Protein 4FUR (pdb70)

Foldseek 3Di:
DDDDPLRVVLVVLVVLQVVLVVCLVVVDQAEQVNLLSVLQNLLQVCQVVQHDLVVSLVCLLPRAEPVRHDPPNLVVPQWHWYWYQHPVGTDIRIHGSSYD/DPPLVVVLVVLQVLQVVLVVCLVVVDAAEQVNLLSVLQNLLQVCQVVQHDLVVSLVPQLPRAEPSNHDPPNLVVPQWDWYWYQHPVGTDIRIHGSSYD/DDDDPLRVVLVVLVVLQVVLVVCLVVVHAAEQVSLLSVLQNLVQVCQVVQHDLVRSLVVLLPSAEPSNHDPPNLVVPQWHWYWYQHPVGTDIRIHGSSYD/DDDDPLRVVLVVLLVLQVVLVVVLVVVDAAEQVNLLSVLQNLLQVCQVVQHDLVVSQVVSLPSEECSRHDPPNLVVPQWHWYWYQHPPGTDIHIHGSSYD/DDDDPQRVVLVVLLVLQVVLVVCLVVVDAAEQVSLLSVLQNLLQVCQVVQHDLVVSQVCSLPRDECSRHDPPNLVVPQWHWYWYQHPVGTDIRIHGSSYD/DPADPVSVVLVVLLVLQVVLVVCLVVVDAAEQVNLLSVLQNLLQVCQVVQHDLVVSQVVSLVSAECSNHDPPNLVVPQWHWYWYQHPVGTDIHIHGSSYD

Solvent-accessible surface area: 29389 Å² total; per-residue (Å²): 86,95,53,63,113,55,78,57,83,44,10,19,39,18,8,46,4,33,19,0,70,119,28,73,126,148,66,40,99,0,20,41,68,20,0,44,5,5,0,5,5,47,0,10,52,2,10,50,65,62,72,70,25,122,90,0,65,79,23,1,149,96,42,2,52,43,120,44,2,45,93,25,0,29,62,44,4,6,36,7,91,11,63,1,96,18,131,111,26,82,96,117,0,24,6,83,50,3,1,117,109,74,112,53,83,57,74,44,11,16,18,23,16,33,6,31,16,0,76,96,30,73,131,134,67,40,101,0,42,64,68,15,0,22,0,6,0,4,5,49,0,11,50,2,9,52,54,64,65,73,16,106,95,0,78,78,25,1,153,96,40,2,50,45,112,37,1,76,142,43,6,33,134,117,5,90,84,9,94,9,66,1,72,10,84,61,4,49,91,110,0,24,6,125,82,3,2,114,78,103,50,74,116,55,80,54,77,47,10,14,17,17,7,31,5,30,15,0,77,105,37,77,133,137,67,40,94,0,41,62,71,15,0,27,0,6,0,5,5,51,0,11,42,2,10,45,59,64,79,68,37,123,88,0,73,80,19,1,139,82,40,0,90,44,105,40,1,76,145,44,5,31,135,113,5,88,84,8,93,11,64,2,91,15,130,136,26,80,26,118,0,24,5,121,86,3,2,99,85,99,57,64,111,60,75,54,78,49,10,14,19,15,11,33,3,37,13,0,78,109,40,75,132,136,63,37,96,0,46,64,74,16,0,27,0,4,0,4,4,48,0,12,47,2,3,58,55,46,68,77,8,83,91,0,50,110,19,0,48,81,40,0,96,44,114,38,0,98,136,46,8,24,117,106,2,80,93,10,104,8,86,0,43,6,71,42,0,14,55,88,0,27,5,125,67,7,3,120,81,97,50,73,112,54,81,52,80,39,8,14,19,17,12,34,4,37,12,0,66,110,38,67,126,130,65,40,100,0,25,55,46,16,0,21,0,4,0,2,5,53,0,10,46,2,3,58,57,42,72,77,48,126,93,0,81,102,23,1,60,91,36,2,132,42,112,25,1,48,106,13,0,25,96,40,1,80,91,11,95,10,73,0,88,10,101,100,26,63,99,113,1,29,6,128,70,7,4,132,69,105,48,65,117,88,78,54,59,41,11,13,11,16,10,32,4,38,17,0,65,107,22,63,122,129,66,39,92,0,48,65,72,24,0,27,1,4,0,5,4,54,0,10,54,2,2,59,61,45,67,70,20,130,91,0,77,115,17,0,51,74,35,0,92,46,107,36,0,95,136,45,9,28,121,111,4,76,93,9,97,5,29,1,90,9,104,124,27,80,118,116,0,29,8,132,71,8,4,109

Radius of gyration: 32.05 Å; Cα contacts (8 Å, |Δi|>4): 1021; chains: 6; bounding box: 98×79×32 Å

Secondary structure (DSSP, 8-state):
----HHHHHHHHHHHHHHHHHHHHHTTPPB-HHHHHHHHHHHHHHHHHTT--HHHHHHHHTTTS-GGGB-TTHHHH-SEEEEEEEETTEEEEEEEES---/--HHHHHHHHHHHHHHHHHHHHHTTPPB-HHHHHHHHHHHHHHHHHTT--HHHHHHHHTTTS-GGGB-TTHHHH-SEEEEEEEETTEEEEEEEES---/----HHHHHHHHHHHHHHHHHHHHHTTPPB-HHHHHHHHHHHHHHHHHTT--HHHHHHHHTTTS-GGGB-TTHHHH-SEEEEEEEETTEEEEEEEES---/----HHHHHHHHHHHHHHHHHHHHHTTPPB-HHHHHHHHHHHHHHHHHTT--HHHHHHHHTTTS-GGGB-TTSGGG-S-EEEEEEETTEEEEEEESS---/----HHHHHHHHHHHHHHHHHHHHHTTPPB-HHHHHHHHHHHHHHHHHTT--HHHHHHHHTTS--GGGB-TTSGGG-SEEEEEEEETTEEEEEEEES---/----HHHHHHHHHHHHHHHHHHHHHTTPPB-HHHHHHHHHHHHHHHHHTT--HHHHHHHHTTSS-GGGB-TTSGGG-SEEEEEEEETTEEEEEEEES---

B-factor: mean 30.88, std 9.55, range [14.65, 77.35]

Organism: Brucella abortus (strain 2308) (NCBI:txid359391)

Nearest PDB structures (foldseek):
  4fur-assembly1_A  TM=9.972E-01  e=1.667E-18  Brucella abortus 2308
  1a5k-assembly1_A  TM=9.659E-01  e=3.197E-13  Klebsiella aerogenes
  8a18-assembly1_AAA  TM=9.749E-01  e=5.622E-13  Sporosarcina pasteurii
  1s3t-assembly1_A  TM=9.748E-01  e=5.622E-13  Sporosarcina pasteurii
  2fvh-assembly1_C  TM=9.642E-01  e=5.280E-13  Mycobacterium tuberculosis

Structure (mmCIF, N/CA/C/O backbone):
data_4FUR
#
_entry.id   4FUR
#
_cell.length_a   83.510
_cell.length_b   145.010
_cell.length_c   137.180
_cell.angle_alpha   90.000
_cell.angle_beta   90.000
_cell.angle_gamma   90.000
#
_symmetry.space_group_name_H-M   'C 2 2 21'
#
loop_
_entity.id
_entity.type
_entity.pdbx_description
1 polymer 'Urease subunit gamma 2'
2 non-polymer 'CHLORIDE ION'
3 non-polymer 1,2-ETHANEDIOL
4 water water
#
loop_
_atom_site.group_PDB
_atom_site.id
_atom_site.type_symbol
_atom_site.label_atom_id
_atom_site.label_alt_id
_atom_site.label_comp_id
_atom_site.label_asym_id
_atom_site.label_entity_id
_atom_site.label_seq_id
_atom_site.pdbx_PDB_ins_code
_atom_site.Cartn_x
_atom_site.Cartn_y
_atom_site.Cartn_z
_atom_site.occupancy
_atom_site.B_iso_or_equiv
_atom_site.auth_seq_id
_atom_site.auth_comp_id
_atom_site.auth_asym_id
_atom_site.auth_atom_id
_atom_site.pdbx_PDB_model_num
ATOM 1 N N . MET A 1 5 ? -10.766 71.779 22.887 1.00 61.99 1 MET A N 1
ATOM 2 C CA . MET A 1 5 ? -10.892 70.312 22.581 1.00 58.23 1 MET A CA 1
ATOM 3 C C . MET A 1 5 ? -11.040 69.532 23.891 1.00 60.04 1 MET A C 1
ATOM 4 O O . MET A 1 5 ? -11.642 70.039 24.844 1.00 65.32 1 MET A O 1
ATOM 9 N N . HIS A 1 6 ? -10.518 68.309 23.937 1.00 56.66 2 HIS A N 1
ATOM 10 C CA . HIS A 1 6 ? -10.492 67.514 25.170 1.00 58.77 2 HIS A CA 1
ATOM 11 C C . HIS A 1 6 ? -9.560 66.343 24.998 1.00 55.50 2 HIS A C 1
ATOM 12 O O . HIS A 1 6 ? -9.991 65.175 24.996 1.00 57.49 2 HIS A O 1
ATOM 14 N N . LEU A 1 7 ? -8.268 66.643 24.859 1.00 51.33 3 LEU A N 1
ATOM 15 C CA . LEU A 1 7 ? -7.257 65.639 24.553 1.00 46.73 3 LEU A CA 1
ATOM 16 C C . LEU A 1 7 ? -6.700 64.973 25.807 1.00 47.74 3 LEU A C 1
ATOM 17 O O . LEU A 1 7 ? -6.218 65.657 26.708 1.00 49.81 3 LEU A O 1
ATOM 22 N N . THR A 1 8 ? -6.751 63.643 25.850 1.00 46.71 4 THR A N 1
ATOM 23 C CA . THR A 1 8 ? -6.041 62.889 26.878 1.00 48.08 4 THR A CA 1
ATOM 24 C C . THR A 1 8 ? -4.530 63.117 26.702 1.00 45.53 4 THR A C 1
ATOM 25 O O . THR A 1 8 ? -4.100 63.609 25.660 1.00 42.13 4 THR A O 1
ATOM 29 N N . PRO A 1 9 ? -3.712 62.787 27.724 1.00 47.70 5 PRO A N 1
ATOM 30 C CA . PRO A 1 9 ? -2.262 62.829 27.460 1.00 45.63 5 PRO A CA 1
ATOM 31 C C . PRO A 1 9 ? -1.819 61.935 26.277 1.00 42.23 5 PRO A C 1
ATOM 32 O O . PRO A 1 9 ? -0.921 62.318 25.509 1.00 39.34 5 PRO A O 1
ATOM 36 N N . ARG A 1 10 ? -2.465 60.773 26.127 1.00 42.82 6 ARG A N 1
ATOM 37 C CA . ARG A 1 10 ? -2.135 59.818 25.066 1.00 40.99 6 ARG A CA 1
ATOM 38 C C . ARG A 1 10 ? -2.432 60.427 23.705 1.00 37.27 6 ARG A C 1
ATOM 39 O O . ARG A 1 10 ? -1.633 60.293 22.778 1.00 34.88 6 ARG A O 1
ATOM 41 N N . GLU A 1 11 ? -3.589 61.078 23.589 1.00 37.09 7 GLU A N 1
ATOM 42 C CA . GLU A 1 11 ? -4.001 61.730 22.334 1.00 35.22 7 GLU A CA 1
ATOM 43 C C . GLU A 1 11 ? -3.070 62.881 21.947 1.00 32.98 7 GLU A C 1
ATOM 44 O O . GLU A 1 11 ? -2.738 63.060 20.771 1.00 31.07 7 GLU A O 1
ATOM 50 N N . PHE A 1 12 ? -2.659 63.659 22.936 1.00 34.40 8 PHE A N 1
ATOM 51 C CA . PHE A 1 12 ? -1.720 64.761 22.709 1.00 34.53 8 PHE A CA 1
ATOM 52 C C . PHE A 1 12 ? -0.370 64.212 22.223 1.00 33.29 8 PHE A C 1
ATOM 53 O O . PHE A 1 12 ? 0.198 64.716 21.237 1.00 32.26 8 PHE A O 1
ATOM 61 N N . ASP A 1 13 ? 0.117 63.160 22.885 1.00 34.64 9 ASP A N 1
ATOM 62 C CA . ASP A 1 13 ? 1.371 62.499 22.474 1.00 34.40 9 ASP A CA 1
ATOM 63 C C . ASP A 1 13 ? 1.295 62.079 21.028 1.00 31.81 9 ASP A C 1
ATOM 64 O O . ASP A 1 13 ? 2.270 62.220 20.290 1.00 30.41 9 ASP A O 1
ATOM 69 N N . LYS A 1 14 ? 0.117 61.583 20.628 1.00 30.93 10 LYS A N 1
ATOM 70 C CA . LYS A 1 14 ? -0.101 61.163 19.254 1.00 30.56 10 LYS A CA 1
ATOM 71 C C . LYS A 1 14 ? 0.005 62.334 18.293 1.00 29.49 10 LYS A C 1
ATOM 72 O O . LYS A 1 14 ? 0.614 62.220 17.238 1.00 29.91 10 LYS A O 1
ATOM 78 N N . LEU A 1 15 ? -0.568 63.472 18.658 1.00 25.32 11 LEU A N 1
ATOM 79 C CA . LEU A 1 15 ? -0.507 64.642 17.777 1.00 25.75 11 LEU A CA 1
ATOM 80 C C . LEU A 1 15 ? 0.932 65.177 17.640 1.00 25.71 11 LEU A C 1
ATOM 81 O O . LEU A 1 15 ? 1.347 65.543 16.549 1.00 26.77 11 LEU A O 1
ATOM 86 N N . VAL A 1 16 ? 1.658 65.250 18.759 1.00 25.70 12 VAL A N 1
ATOM 87 C CA . VAL A 1 16 ? 3.075 65.618 18.796 1.00 25.11 12 VAL A CA 1
ATOM 88 C C . VAL A 1 16 ? 3.889 64.811 17.793 1.00 24.43 12 VAL A C 1
ATOM 89 O O . VAL A 1 16 ? 4.634 65.382 16.987 1.00 25.24 12 VAL A O 1
ATOM 93 N N . ILE A 1 17 ? 3.716 63.491 17.849 1.00 22.49 13 ILE A N 1
ATOM 94 C CA . ILE A 1 17 ? 4.253 62.568 16.869 1.00 22.17 13 ILE A CA 1
ATOM 95 C C . ILE A 1 17 ? 3.911 62.977 15.425 1.00 22.16 13 ILE A C 1
ATOM 96 O O . ILE A 1 17 ? 4.807 63.014 14.584 1.00 20.99 13 ILE A O 1
ATOM 101 N N . HIS A 1 18 ? 2.640 63.294 15.137 1.00 22.91 14 HIS A N 1
ATOM 102 C CA A HIS A 1 18 ? 2.270 63.688 13.778 0.50 23.88 14 HIS A CA 1
ATOM 103 C CA B HIS A 1 18 ? 2.269 63.695 13.780 0.50 23.92 14 HIS A CA 1
ATOM 104 C C . HIS A 1 18 ? 2.942 64.993 13.402 1.00 24.26 14 HIS A C 1
ATOM 105 O O . HIS A 1 18 ? 3.352 65.166 12.273 1.00 24.66 14 HIS A O 1
ATOM 118 N N . MET A 1 19 ? 3.046 65.917 14.356 1.00 24.45 15 MET A N 1
ATOM 119 C CA A MET A 1 19 ? 3.693 67.195 14.093 0.50 25.80 15 MET A CA 1
ATOM 120 C CA B MET A 1 19 ? 3.703 67.216 14.148 0.50 26.15 15 MET A CA 1
ATOM 121 C C . MET A 1 19 ? 5.220 67.076 13.920 1.00 25.70 15 MET A C 1
ATOM 122 O O . MET A 1 19 ? 5.806 67.737 13.030 1.00 26.06 15 MET A O 1
ATOM 131 N N . LEU A 1 20 ? 5.874 66.245 14.739 1.00 24.33 16 LEU A N 1
ATOM 132 C CA . LEU A 1 20 ? 7.331 66.021 14.598 1.00 24.66 16 LEU A CA 1
ATOM 133 C C . LEU A 1 20 ? 7.643 65.329 13.291 1.00 23.24 16 LEU A C 1
ATOM 134 O O . LEU A 1 20 ? 8.654 65.626 12.679 1.00 22.30 16 LEU A O 1
ATOM 139 N N . SER A 1 21 ? 6.771 64.402 12.881 1.00 22.50 17 SER A N 1
ATOM 140 C CA . SER A 1 21 ? 6.926 63.683 11.613 1.00 23.87 17 SER A CA 1
ATOM 141 C C . SER A 1 21 ? 6.790 64.602 10.386 1.00 24.91 17 SER A C 1
ATOM 142 O O . SER A 1 21 ? 7.567 64.484 9.441 1.00 24.64 17 SER A O 1
ATOM 145 N N . ASP A 1 22 ? 5.802 65.504 10.393 1.00 26.20 18 ASP A N 1
ATOM 146 C CA . ASP A 1 22 ? 5.659 66.453 9.273 1.00 28.67 18 ASP A CA 1
ATOM 147 C C . ASP A 1 22 ? 6.881 67.352 9.114 1.00 28.38 18 ASP A C 1
ATOM 148 O O . ASP A 1 22 ? 7.317 67.626 7.988 1.00 29.38 18 ASP A O 1
ATOM 153 N N . VAL A 1 23 ? 7.424 67.786 10.247 1.00 26.13 19 VAL A N 1
ATOM 154 C CA . VAL A 1 23 ? 8.660 68.559 10.305 1.00 26.86 19 VAL A CA 1
ATOM 155 C C . VAL A 1 23 ? 9.849 67.749 9.764 1.00 26.90 19 VAL A C 1
ATOM 156 O O . VAL A 1 23 ? 10.699 68.252 8.991 1.00 27.53 19 VAL A O 1
ATOM 160 N N . ALA A 1 24 ? 9.899 66.495 10.185 1.00 24.92 20 ALA A N 1
ATOM 161 C CA . ALA A 1 24 ? 10.894 65.563 9.706 1.00 25.82 20 ALA A CA 1
ATOM 162 C C . ALA A 1 24 ? 10.808 65.357 8.185 1.00 27.06 20 ALA A C 1
ATOM 163 O O . ALA A 1 24 ? 11.825 65.418 7.504 1.00 27.60 20 ALA A O 1
ATOM 165 N N . LEU A 1 25 ? 9.599 65.145 7.659 1.00 27.56 21 LEU A N 1
ATOM 166 C CA . LEU A 1 25 ? 9.445 64.791 6.244 1.00 29.74 21 LEU A CA 1
ATOM 167 C C . LEU A 1 25 ? 9.723 66.004 5.363 1.00 31.28 21 LEU A C 1
ATOM 168 O O . LEU A 1 25 ? 10.208 65.866 4.237 1.00 33.25 21 LEU A O 1
ATOM 173 N N . LYS A 1 26 ? 9.432 67.194 5.883 1.00 30.80 22 LYS A N 1
ATOM 174 C CA . LYS A 1 26 ? 9.791 68.410 5.181 1.00 32.67 22 LYS A CA 1
ATOM 175 C C . LYS A 1 26 ? 11.313 68.478 5.032 1.00 32.18 22 LYS A C 1
ATOM 176 O O . LYS A 1 26 ? 11.822 68.799 3.971 1.00 33.41 22 LYS A O 1
ATOM 182 N N . ARG A 1 27 ? 12.036 68.130 6.091 1.00 30.41 23 ARG A N 1
ATOM 183 C CA A ARG A 1 27 ? 13.494 68.152 6.051 0.50 30.13 23 ARG A CA 1
ATOM 184 C CA B ARG A 1 27 ? 13.491 68.160 6.033 0.50 30.21 23 ARG A CA 1
ATOM 185 C C . ARG A 1 27 ? 14.022 67.084 5.095 1.00 31.03 23 ARG A C 1
ATOM 186 O O . ARG A 1 27 ? 15.006 67.301 4.406 1.00 31.74 23 ARG A O 1
ATOM 201 N N . LYS A 1 28 ? 13.348 65.929 5.063 1.00 31.20 24 LYS A N 1
ATOM 202 C CA . LYS A 1 28 ? 13.709 64.851 4.141 1.00 32.52 24 LYS A CA 1
ATOM 203 C C . LYS A 1 28 ? 13.512 65.295 2.677 1.00 35.86 24 LYS A C 1
ATOM 204 O O . LYS A 1 28 ? 14.374 65.032 1.850 1.00 37.66 24 LYS A O 1
ATOM 210 N N . ASN A 1 29 ? 12.404 65.987 2.383 1.00 37.56 25 ASN A N 1
ATOM 211 C CA . ASN A 1 29 ? 12.144 66.530 1.033 1.00 41.73 25 ASN A CA 1
ATOM 212 C C . ASN A 1 29 ? 13.089 67.679 0.628 1.00 43.02 25 ASN A C 1
ATOM 213 O O . ASN A 1 29 ? 13.104 68.087 -0.529 1.00 46.00 25 ASN A O 1
ATOM 218 N N . LYS A 1 30 ? 13.860 68.209 1.579 1.00 41.53 26 LYS A N 1
ATOM 219 C CA . LYS A 1 30 ? 14.884 69.212 1.273 1.00 44.06 26 LYS A CA 1
ATOM 220 C C . LYS A 1 30 ? 16.228 68.533 1.049 1.00 43.99 26 LYS A C 1
ATOM 221 O O . LYS A 1 30 ? 17.202 69.179 0.679 1.00 45.76 26 LYS A O 1
ATOM 227 N N . GLY A 1 31 ? 16.283 67.229 1.292 1.00 42.03 27 GLY A N 1
ATOM 228 C CA . GLY A 1 31 ? 17.506 66.491 1.048 1.00 41.82 27 GLY A CA 1
ATOM 229 C C . GLY A 1 31 ? 18.368 66.274 2.276 1.00 39.12 27 GLY A C 1
ATOM 230 O O . GLY A 1 31 ? 19.478 65.784 2.152 1.00 39.31 27 GLY A O 1
ATOM 231 N N . LEU A 1 32 ? 17.865 66.618 3.460 1.00 35.98 28 LEU A N 1
ATOM 232 C CA . LEU A 1 32 ? 18.618 66.410 4.700 1.00 33.59 28 LEU A CA 1
ATOM 233 C C . LEU A 1 32 ? 18.438 64.966 5.181 1.00 31.69 28 LEU A C 1
ATOM 234 O O . LEU A 1 32 ? 17.316 64.480 5.239 1.00 30.92 28 LEU A O 1
ATOM 239 N N . LYS A 1 33 ? 19.525 64.295 5.561 1.00 30.66 29 LYS A N 1
ATOM 240 C CA . LYS A 1 33 ? 19.403 62.981 6.210 1.00 30.26 29 LYS A CA 1
ATOM 241 C C . LYS A 1 33 ? 18.807 63.197 7.597 1.00 27.83 29 LYS A C 1
ATOM 242 O O . LYS A 1 33 ? 19.207 64.127 8.296 1.00 27.05 29 LYS A O 1
ATOM 248 N N . LEU A 1 34 ? 17.873 62.335 8.012 1.00 26.66 30 LEU A N 1
ATOM 249 C CA . LEU A 1 34 ? 17.199 62.501 9.312 1.00 25.51 30 LEU A CA 1
ATOM 250 C C . LEU A 1 34 ? 18.039 62.043 10.505 1.00 25.19 30 LEU A C 1
ATOM 251 O O . LEU A 1 34 ? 18.770 61.062 10.405 1.00 26.46 30 LEU A O 1
ATOM 256 N N . ASN A 1 35 ? 17.921 62.741 11.632 1.00 24.62 31 ASN A N 1
ATOM 257 C CA . ASN A 1 35 ? 18.530 62.288 12.886 1.00 24.08 31 ASN A CA 1
ATOM 258 C C . ASN A 1 35 ? 17.646 61.244 13.596 1.00 24.33 31 ASN A C 1
ATOM 259 O O . ASN A 1 35 ? 16.649 60.794 13.040 1.00 23.12 31 ASN A O 1
ATOM 264 N N . HIS A 1 36 ? 18.001 60.867 14.819 1.00 24.84 32 HIS A N 1
ATOM 265 C CA . HIS A 1 36 ? 17.327 59.755 15.486 1.00 25.01 32 HIS A CA 1
ATOM 266 C C . HIS A 1 36 ? 15.899 60.083 15.910 1.00 23.38 32 HIS A C 1
ATOM 267 O O . HIS A 1 36 ? 14.976 59.314 15.627 1.00 21.53 32 HIS A O 1
ATOM 274 N N . PRO A 1 37 ? 15.690 61.234 16.602 1.00 22.81 33 PRO A N 1
ATOM 275 C CA . PRO A 1 37 ? 14.288 61.584 16.948 1.00 21.63 33 PRO A CA 1
ATOM 276 C C . PRO A 1 37 ? 13.390 61.863 15.738 1.00 20.88 33 PRO A C 1
ATOM 277 O O . PRO A 1 37 ? 12.215 61.489 15.729 1.00 20.25 33 PRO A O 1
ATOM 281 N N . GLU A 1 38 ? 13.919 62.543 14.740 1.00 21.00 34 GLU A N 1
ATOM 282 C CA . GLU A 1 38 ? 13.210 62.661 13.461 1.00 21.09 34 GLU A CA 1
ATOM 283 C C . GLU A 1 38 ? 12.800 61.309 12.856 1.00 21.97 34 GLU A C 1
ATOM 284 O O . GLU A 1 38 ? 11.658 61.148 12.450 1.00 23.35 34 GLU A O 1
ATOM 290 N N . ALA A 1 39 ? 13.704 60.334 12.813 1.00 22.42 35 ALA A N 1
ATOM 291 C CA . ALA A 1 39 ? 13.365 58.986 12.316 1.00 23.43 35 ALA A CA 1
ATOM 292 C C . ALA A 1 39 ? 12.302 58.251 13.135 1.00 23.00 35 ALA A C 1
ATOM 293 O O . ALA A 1 39 ? 11.438 57.541 12.559 1.00 24.31 35 ALA A O 1
ATOM 295 N N . VAL A 1 40 ? 12.407 58.369 14.455 1.00 22.02 36 VAL A N 1
ATOM 296 C CA . VAL A 1 40 ? 11.459 57.765 15.380 1.00 22.50 36 VAL A CA 1
ATOM 297 C C . VAL A 1 40 ? 10.073 58.381 15.109 1.00 21.97 36 VAL A C 1
ATOM 298 O O . VAL A 1 40 ? 9.092 57.647 15.024 1.00 22.39 36 VAL A O 1
ATOM 302 N N . ALA A 1 41 ? 10.024 59.701 14.911 1.00 21.13 37 ALA A N 1
ATOM 303 C CA . ALA A 1 41 ? 8.762 60.422 14.660 1.00 21.74 37 ALA A CA 1
ATOM 304 C C . ALA A 1 41 ? 8.106 59.997 13.350 1.00 22.25 37 ALA A C 1
ATOM 305 O O . ALA A 1 41 ? 6.890 59.698 13.305 1.00 23.09 37 ALA A O 1
ATOM 307 N N . VAL A 1 42 ? 8.909 59.951 12.286 1.00 22.11 38 VAL A N 1
ATOM 308 C CA . VAL A 1 42 ? 8.427 59.468 11.000 1.00 22.75 38 VAL A CA 1
ATOM 309 C C . VAL A 1 42 ? 7.873 58.038 11.108 1.00 23.44 38 VAL A C 1
ATOM 310 O O . VAL A 1 42 ? 6.778 57.732 10.605 1.00 23.71 38 VAL A O 1
ATOM 314 N N . LEU A 1 43 ? 8.629 57.146 11.747 1.00 23.78 39 LEU A N 1
ATOM 315 C CA . LEU A 1 43 ? 8.211 55.753 11.790 1.00 24.51 39 LEU A CA 1
ATOM 316 C C . LEU A 1 43 ? 6.971 55.569 12.696 1.00 24.62 39 LEU A C 1
ATOM 317 O O . LEU A 1 43 ? 6.082 54.753 12.399 1.00 25.42 39 LEU A O 1
ATOM 322 N N . SER A 1 44 ? 6.915 56.351 13.766 1.00 23.38 40 SER A N 1
ATOM 323 C CA . SER A 1 44 ? 5.807 56.289 14.698 1.00 23.58 40 SER A CA 1
ATOM 324 C C . SER A 1 44 ? 4.517 56.820 14.053 1.00 23.47 40 SER A C 1
ATOM 325 O O . SER A 1 44 ? 3.460 56.195 14.184 1.00 24.15 40 SER A O 1
ATOM 328 N N . ALA A 1 45 ? 4.623 57.929 13.317 1.00 22.27 41 ALA A N 1
ATOM 329 C CA . ALA A 1 45 ? 3.482 58.494 12.604 1.00 22.69 41 ALA A CA 1
ATOM 330 C C . ALA A 1 45 ? 3.005 57.495 11.550 1.00 23.59 41 ALA A C 1
ATOM 331 O O . ALA A 1 45 ? 1.829 57.475 11.209 1.00 24.10 41 ALA A O 1
ATOM 333 N N . TYR A 1 46 ? 3.929 56.696 11.016 1.00 33.22 42 TYR A N 1
ATOM 334 C CA . TYR A 1 46 ? 3.562 55.753 9.984 1.00 33.39 42 TYR A CA 1
ATOM 335 C C . TYR A 1 46 ? 2.679 54.666 10.590 1.00 32.59 42 TYR A C 1
ATOM 336 O O . TYR A 1 46 ? 1.708 54.236 9.972 1.00 32.34 42 TYR A O 1
ATOM 345 N N . VAL A 1 47 ? 3.024 54.231 11.799 1.00 31.89 43 VAL A N 1
ATOM 346 C CA . VAL A 1 47 ? 2.191 53.279 12.528 1.00 31.24 43 VAL A CA 1
ATOM 347 C C . VAL A 1 47 ? 0.816 53.893 12.826 1.00 30.50 43 VAL A C 1
ATOM 348 O O . VAL A 1 47 ? -0.198 53.248 12.615 1.00 30.32 43 VAL A O 1
ATOM 352 N N . LEU A 1 48 ? 0.782 55.120 13.340 1.00 30.34 44 LEU A N 1
ATOM 353 C CA . LEU A 1 48 ? -0.497 55.763 13.652 1.00 29.70 44 LEU A CA 1
ATOM 354 C C . LEU A 1 48 ? -1.370 55.917 12.410 1.00 29.69 44 LEU A C 1
ATOM 355 O O . LEU A 1 48 ? -2.558 55.576 12.455 1.00 29.76 44 LEU A O 1
ATOM 360 N N . ASP A 1 49 ? -0.787 56.415 11.315 1.00 30.04 45 ASP A N 1
ATOM 361 C CA . ASP A 1 49 ? -1.518 56.555 10.033 1.00 30.77 45 ASP A CA 1
ATOM 362 C C . ASP A 1 49 ? -2.075 55.208 9.570 1.00 31.16 45 ASP A C 1
ATOM 363 O O . ASP A 1 49 ? -3.236 55.115 9.166 1.00 31.11 45 ASP A O 1
ATOM 368 N N . GLY A 1 50 ? -1.244 54.168 9.640 1.00 30.75 46 GLY A N 1
ATOM 369 C CA . GLY A 1 50 ? -1.679 52.834 9.253 1.00 31.59 46 GLY A CA 1
ATOM 370 C C . GLY A 1 50 ? -2.904 52.359 10.022 1.00 31.46 46 GLY A C 1
ATOM 371 O O . GLY A 1 50 ? -3.887 51.915 9.423 1.00 32.05 46 GLY A O 1
ATOM 372 N N . ALA A 1 51 ? -2.852 52.445 11.342 1.00 30.56 47 ALA A N 1
ATOM 373 C CA . ALA A 1 51 ? -3.966 51.983 12.158 1.00 30.99 47 ALA A CA 1
ATOM 374 C C . ALA A 1 51 ? -5.231 52.816 11.860 1.00 31.34 47 ALA A C 1
ATOM 375 O O . ALA A 1 51 ? -6.340 52.261 11.744 1.00 32.27 47 ALA A O 1
ATOM 377 N N . ARG A 1 52 ? -5.052 54.137 11.739 1.00 30.44 48 ARG A N 1
ATOM 378 C CA . ARG A 1 52 ? -6.151 55.042 11.361 1.00 30.80 48 ARG A CA 1
ATOM 379 C C . ARG A 1 52 ? -6.764 54.648 10.021 1.00 32.86 48 ARG A C 1
ATOM 380 O O . ARG A 1 52 ? -8.000 54.649 9.880 1.00 33.86 48 ARG A O 1
ATOM 388 N N . GLU A 1 53 ? -5.915 54.301 9.051 1.00 34.54 49 GLU A N 1
ATOM 389 C CA . GLU A 1 53 ? -6.364 53.865 7.723 1.00 37.55 49 GLU A CA 1
ATOM 390 C C . GLU A 1 53 ? -6.987 52.463 7.668 1.00 39.66 49 GLU A C 1
ATOM 391 O O . GLU A 1 53 ? -7.399 52.029 6.596 1.00 41.35 49 GLU A O 1
ATOM 397 N N . GLY A 1 54 ? -7.057 51.751 8.793 1.00 39.51 50 GLY A N 1
ATOM 398 C CA . GLY A 1 54 ? -7.678 50.409 8.805 1.00 41.51 50 GLY A CA 1
ATOM 399 C C . GLY A 1 54 ? -6.710 49.269 8.534 1.00 43.30 50 GLY A C 1
ATOM 400 O O . GLY A 1 54 ? -7.113 48.113 8.346 1.00 43.70 50 GLY A O 1
ATOM 401 N N . LYS A 1 55 ? -5.416 49.578 8.509 1.00 42.61 51 LYS A N 1
ATOM 402 C CA . LYS A 1 55 ? -4.433 48.556 8.204 1.00 44.22 51 LYS A CA 1
ATOM 403 C C . LYS A 1 55 ? -4.334 47.609 9.389 1.00 43.84 51 LYS A C 1
ATOM 404 O O . LYS A 1 55 ? -4.594 48.005 10.532 1.00 43.33 51 LYS A O 1
ATOM 410 N N . THR A 1 56 ? -3.981 46.357 9.134 1.00 45.31 52 THR A N 1
ATOM 411 C CA . THR A 1 56 ? -3.726 45.448 10.252 1.00 45.63 52 THR A CA 1
ATOM 412 C C . THR A 1 56 ? -2.326 45.690 10.819 1.00 43.43 52 THR A C 1
ATOM 413 O O . THR A 1 56 ? -1.463 46.255 10.151 1.00 40.65 52 THR A O 1
ATOM 417 N N . VAL A 1 57 ? -2.148 45.269 12.067 1.00 43.61 53 VAL A N 1
ATOM 418 C CA . VAL A 1 57 ? -0.866 45.277 12.743 1.00 43.51 53 VAL A CA 1
ATOM 419 C C . VAL A 1 57 ? 0.240 44.696 11.861 1.00 44.48 53 VAL A C 1
ATOM 420 O O . VAL A 1 57 ? 1.340 45.226 11.856 1.00 42.40 53 VAL A O 1
ATOM 424 N N . GLU A 1 58 ? -0.061 43.615 11.123 1.00 38.59 54 GLU A N 1
ATOM 425 C CA . GLU A 1 58 ? 0.944 42.939 10.295 1.00 41.30 54 GLU A CA 1
ATOM 426 C C . GLU A 1 58 ? 1.321 43.737 9.046 1.00 40.33 54 GLU A C 1
ATOM 427 O O . GLU A 1 58 ? 2.503 43.752 8.654 1.00 39.98 54 GLU A O 1
ATOM 433 N N . GLU A 1 59 ? 0.320 44.375 8.421 1.00 39.41 55 GLU A N 1
ATOM 434 C CA . GLU A 1 59 ? 0.522 45.207 7.223 1.00 38.57 55 GLU A CA 1
ATOM 435 C C . GLU A 1 59 ? 1.285 46.481 7.574 1.00 36.03 55 GLU A C 1
ATOM 436 O O . GLU A 1 59 ? 2.019 47.023 6.748 1.00 34.92 55 GLU A O 1
ATOM 442 N N . VAL A 1 60 ? 1.106 46.945 8.809 1.00 36.89 56 VAL A N 1
ATOM 443 C CA . VAL A 1 60 ? 1.830 48.121 9.311 1.00 36.46 56 VAL A CA 1
ATOM 444 C C . VAL A 1 60 ? 3.302 47.734 9.516 1.00 35.84 56 VAL A C 1
ATOM 445 O O . VAL A 1 60 ? 4.200 48.405 8.993 1.00 35.82 56 VAL A O 1
ATOM 449 N N . MET A 1 61 ? 3.536 46.628 10.230 1.00 36.56 57 MET A N 1
ATOM 450 C CA . MET A 1 61 ? 4.888 46.025 10.335 1.00 39.01 57 MET A CA 1
ATOM 451 C C . MET A 1 61 ? 5.552 45.799 8.974 1.00 39.63 57 MET A C 1
ATOM 452 O O . MET A 1 61 ? 6.673 46.268 8.727 1.00 41.75 57 MET A O 1
ATOM 457 N N . ASP A 1 62 ? 4.855 45.102 8.084 1.00 40.19 58 ASP A N 1
ATOM 458 C CA A ASP A 1 62 ? 5.349 44.820 6.730 0.50 40.78 58 ASP A CA 1
ATOM 459 C CA B ASP A 1 62 ? 5.402 44.821 6.762 0.50 41.23 58 ASP A CA 1
ATOM 460 C C . ASP A 1 62 ? 5.809 46.094 6.015 1.00 39.51 58 ASP A C 1
ATOM 461 O O . ASP A 1 62 ? 6.921 46.179 5.496 1.00 39.72 58 ASP A O 1
ATOM 470 N N . GLY A 1 63 ? 4.928 47.088 5.987 1.00 38.16 59 GLY A N 1
ATOM 471 C CA . GLY A 1 63 ? 5.202 48.327 5.267 1.00 38.12 59 GLY A CA 1
ATOM 472 C C . GLY A 1 63 ? 6.272 49.217 5.874 1.00 38.88 59 GLY A C 1
ATOM 473 O O . GLY A 1 63 ? 6.943 49.951 5.153 1.00 39.45 59 GLY A O 1
ATOM 474 N N . ALA A 1 64 ? 6.439 49.127 7.195 1.00 48.29 60 ALA A N 1
ATOM 475 C CA . ALA A 1 64 ? 7.296 50.043 7.952 1.00 44.90 60 ALA A CA 1
ATOM 476 C C . ALA A 1 64 ? 8.776 49.836 7.661 1.00 43.61 60 ALA A C 1
ATOM 477 O O . ALA A 1 64 ? 9.582 50.753 7.833 1.00 40.22 60 ALA A O 1
ATOM 479 N N . ARG A 1 65 ? 9.105 48.634 7.203 1.00 46.04 61 ARG A N 1
ATOM 480 C CA . ARG A 1 65 ? 10.465 48.247 6.813 1.00 45.26 61 ARG A CA 1
ATOM 481 C C . ARG A 1 65 ? 10.963 49.037 5.590 1.00 44.69 61 ARG A C 1
ATOM 482 O O . ARG A 1 65 ? 12.172 49.114 5.320 1.00 43.06 61 ARG A O 1
ATOM 490 N N . SER A 1 66 ? 10.021 49.613 4.846 1.00 44.67 62 SER A N 1
ATOM 491 C CA . SER A 1 66 ? 10.342 50.352 3.636 1.00 44.66 62 SER A CA 1
ATOM 492 C C . SER A 1 66 ? 10.206 51.865 3.771 1.00 42.27 62 SER A C 1
ATOM 493 O O . SER A 1 66 ? 10.287 52.572 2.768 1.00 44.66 62 SER A O 1
ATOM 496 N N . VAL A 1 67 ? 9.999 52.379 4.980 1.00 38.11 63 VAL A N 1
ATOM 497 C CA . VAL A 1 67 ? 9.737 53.819 5.108 1.00 36.08 63 VAL A CA 1
ATOM 498 C C . VAL A 1 67 ? 11.001 54.684 5.113 1.00 34.20 63 VAL A C 1
ATOM 499 O O . VAL A 1 67 ? 11.102 55.649 4.336 1.00 34.13 63 VAL A O 1
ATOM 503 N N . LEU A 1 68 ? 11.976 54.297 5.938 1.00 31.45 64 LEU A N 1
ATOM 504 C CA . LEU A 1 68 ? 13.294 54.924 5.919 1.00 30.60 64 LEU A CA 1
ATOM 505 C C . LEU A 1 68 ? 14.379 53.886 5.646 1.00 30.73 64 LEU A C 1
ATOM 506 O O . LEU A 1 68 ? 14.442 52.837 6.308 1.00 30.51 64 LEU A O 1
ATOM 511 N N . LYS A 1 69 ? 15.206 54.171 4.649 1.00 32.04 65 LYS A N 1
ATOM 512 C CA . LYS A 1 69 ? 16.346 53.309 4.314 1.00 34.55 65 LYS A CA 1
ATOM 513 C C . LYS A 1 69 ? 17.570 53.919 4.996 1.00 33.70 65 LYS A C 1
ATOM 514 O O . LYS A 1 69 ? 17.561 55.106 5.325 1.00 35.23 65 LYS A O 1
ATOM 516 N N . ALA A 1 70 ? 18.611 53.119 5.228 1.00 35.33 66 ALA A N 1
ATOM 517 C CA . ALA A 1 70 ? 19.857 53.606 5.848 1.00 34.19 66 ALA A CA 1
ATOM 518 C C . ALA A 1 70 ? 20.359 54.932 5.277 1.00 34.56 66 ALA A C 1
ATOM 519 O O . ALA A 1 70 ? 20.831 55.804 6.029 1.00 34.30 66 ALA A O 1
ATOM 521 N N . ASP A 1 71 ? 20.276 55.090 3.961 1.00 36.77 67 ASP A N 1
ATOM 522 C CA . ASP A 1 71 ? 20.752 56.316 3.305 1.00 38.93 67 ASP A CA 1
ATOM 523 C C . ASP A 1 71 ? 19.935 57.565 3.653 1.00 37.67 67 ASP A C 1
ATOM 524 O O . ASP A 1 71 ? 20.412 58.680 3.458 1.00 38.79 67 ASP A O 1
ATOM 529 N N . ASP A 1 72 ? 18.714 57.381 4.162 1.00 35.33 68 ASP A N 1
ATOM 530 C CA . ASP A 1 72 ? 17.819 58.514 4.468 1.00 33.82 68 ASP A CA 1
ATOM 531 C C . ASP A 1 72 ? 18.079 59.193 5.810 1.00 31.46 68 ASP A C 1
ATOM 532 O O . ASP A 1 72 ? 17.545 60.284 6.066 1.00 30.73 68 ASP A O 1
ATOM 537 N N . VAL A 1 73 ? 18.841 58.510 6.665 1.00 29.98 69 VAL A N 1
ATOM 538 C CA . VAL A 1 73 ? 19.137 58.963 8.015 1.00 28.71 69 VAL A CA 1
ATOM 539 C C . VAL A 1 73 ? 20.630 59.199 8.154 1.00 30.12 69 VAL A C 1
ATOM 540 O O . VAL A 1 73 ? 21.406 58.758 7.291 1.00 29.32 69 VAL A O 1
ATOM 544 N N . MET A 1 74 ? 21.030 59.867 9.244 1.00 29.05 70 MET A N 1
ATOM 545 C CA . MET A 1 74 ? 22.453 60.115 9.521 1.00 31.23 70 MET A CA 1
ATOM 546 C C . MET A 1 74 ? 23.218 58.822 9.878 1.00 30.92 70 MET A C 1
ATOM 547 O O . MET A 1 74 ? 22.619 57.862 10.358 1.00 29.72 70 MET A O 1
ATOM 552 N N . ASP A 1 75 ? 24.537 58.796 9.658 1.00 32.70 71 ASP A N 1
ATOM 553 C CA . ASP A 1 75 ? 25.339 57.635 10.063 1.00 32.70 71 ASP A CA 1
ATOM 554 C C . ASP A 1 75 ? 25.061 57.282 11.529 1.00 30.54 71 ASP A C 1
ATOM 555 O O . ASP A 1 75 ? 24.856 58.169 12.374 1.00 28.76 71 ASP A O 1
ATOM 560 N N . GLY A 1 76 ? 24.954 55.993 11.806 1.00 28.97 72 GLY A N 1
ATOM 561 C CA . GLY A 1 76 ? 24.726 55.512 13.168 1.00 29.55 72 GLY A CA 1
ATOM 562 C C . GLY A 1 76 ? 23.269 55.417 13.611 1.00 27.35 72 GLY A C 1
ATOM 563 O O . GLY A 1 76 ? 22.950 54.782 14.631 1.00 28.62 72 GLY A O 1
ATOM 564 N N . VAL A 1 77 ? 22.363 56.050 12.881 1.00 26.22 73 VAL A N 1
ATOM 565 C CA . VAL A 1 77 ? 20.985 56.059 13.338 1.00 23.21 73 VAL A CA 1
ATOM 566 C C . VAL A 1 77 ? 20.398 54.637 13.311 1.00 23.54 73 VAL A C 1
ATOM 567 O O . VAL A 1 77 ? 19.743 54.262 14.265 1.00 21.12 73 VAL A O 1
ATOM 571 N N . PRO A 1 78 ? 20.697 53.816 12.254 1.00 25.64 74 PRO A N 1
ATOM 572 C CA . PRO A 1 78 ? 20.140 52.472 12.257 1.00 25.26 74 PRO A CA 1
ATOM 573 C C . PRO A 1 78 ? 20.486 51.673 13.498 1.00 25.95 74 PRO A C 1
ATOM 574 O O . PRO A 1 78 ? 19.609 51.019 14.015 1.00 26.23 74 PRO A O 1
ATOM 578 N N . ASP A 1 79 ? 21.743 51.695 13.971 1.00 27.49 75 ASP A N 1
ATOM 579 C CA . ASP A 1 79 ? 22.081 50.935 15.179 1.00 27.39 75 ASP A CA 1
ATOM 580 C C . ASP A 1 79 ? 21.588 51.590 16.464 1.00 26.82 75 ASP A C 1
ATOM 581 O O . ASP A 1 79 ? 21.570 50.934 17.509 1.00 27.74 75 ASP A O 1
ATOM 586 N N . LEU A 1 80 ? 21.221 52.880 16.384 1.00 25.89 76 LEU A N 1
ATOM 587 C CA . LEU A 1 80 ? 20.464 53.572 17.446 1.00 26.25 76 LEU A CA 1
ATOM 588 C C . LEU A 1 80 ? 19.019 53.165 17.504 1.00 26.35 76 LEU A C 1
ATOM 589 O O . LEU A 1 80 ? 18.354 53.437 18.506 1.00 27.59 76 LEU A O 1
ATOM 594 N N . LEU A 1 81 ? 18.532 52.514 16.442 1.00 32.83 77 LEU A N 1
ATOM 595 C CA . LEU A 1 81 ? 17.113 52.143 16.346 1.00 32.52 77 LEU A CA 1
ATOM 596 C C . LEU A 1 81 ? 16.866 50.648 16.145 1.00 31.60 77 LEU A C 1
ATOM 597 O O . LEU A 1 81 ? 16.296 50.278 15.120 1.00 31.51 77 LEU A O 1
ATOM 602 N N . PRO A 1 82 ? 17.270 49.794 17.111 1.00 31.05 78 PRO A N 1
ATOM 603 C CA . PRO A 1 82 ? 16.940 48.377 16.940 1.00 32.41 78 PRO A CA 1
ATOM 604 C C . PRO A 1 82 ? 15.437 48.090 17.151 1.00 33.34 78 PRO A C 1
ATOM 605 O O . PRO A 1 82 ? 14.939 47.060 16.683 1.00 33.47 78 PRO A O 1
ATOM 609 N N . LEU A 1 83 ? 14.724 49.008 17.817 1.00 32.03 79 LEU A N 1
ATOM 610 C CA . LEU A 1 83 ? 13.330 48.784 18.160 1.00 33.05 79 LEU A CA 1
ATOM 611 C C . LEU A 1 83 ? 12.550 50.088 18.341 1.00 32.74 79 LEU A C 1
ATOM 612 O O . LEU A 1 83 ? 12.980 50.982 19.074 1.00 32.92 79 LEU A O 1
ATOM 617 N N . ILE A 1 84 ? 11.419 50.191 17.649 1.00 33.29 80 ILE A N 1
ATOM 618 C CA . ILE A 1 84 ? 10.430 51.230 17.944 1.00 33.89 80 ILE A CA 1
ATOM 619 C C . ILE A 1 84 ? 9.139 50.571 18.390 1.00 34.49 80 ILE A C 1
ATOM 620 O O . ILE A 1 84 ? 8.703 49.572 17.809 1.00 35.85 80 ILE A O 1
ATOM 625 N N . GLN A 1 85 ? 8.562 51.113 19.454 1.00 35.68 81 GLN A N 1
ATOM 626 C CA . GLN A 1 85 ? 7.260 50.693 19.933 1.00 37.72 81 GLN A CA 1
ATOM 627 C C . GLN A 1 85 ? 6.264 51.830 19.999 1.00 36.68 81 GLN A C 1
ATOM 628 O O . GLN A 1 85 ? 6.545 52.890 20.571 1.00 37.46 81 GLN A O 1
ATOM 634 N N . VAL A 1 86 ? 5.103 51.602 19.397 1.00 35.93 82 VAL A N 1
ATOM 635 C CA . VAL A 1 86 ? 4.060 52.618 19.325 1.00 35.49 82 VAL A CA 1
ATOM 636 C C . VAL A 1 86 ? 2.702 51.963 19.596 1.00 35.66 82 VAL A C 1
ATOM 637 O O . VAL A 1 86 ? 2.363 50.933 18.985 1.00 34.55 82 VAL A O 1
ATOM 641 N N . GLU A 1 87 ? 1.938 52.564 20.507 1.00 35.87 83 GLU A N 1
ATOM 642 C CA . GLU A 1 87 ? 0.562 52.146 20.785 1.00 37.14 83 GLU A CA 1
ATOM 643 C C . GLU A 1 87 ? -0.344 52.832 19.764 1.00 35.24 83 GLU A C 1
ATOM 644 O O . GLU A 1 87 ? -0.256 54.049 19.568 1.00 36.11 83 GLU A O 1
ATOM 650 N N . ALA A 1 88 ? -1.179 52.059 19.088 1.00 32.86 84 ALA A N 1
ATOM 651 C CA . ALA A 1 88 ? -2.199 52.634 18.209 1.00 33.01 84 ALA A CA 1
ATOM 652 C C . ALA A 1 88 ? -3.525 51.874 18.366 1.00 33.66 84 ALA A C 1
ATOM 653 O O . ALA A 1 88 ? -3.529 50.698 18.778 1.00 33.10 84 ALA A O 1
ATOM 655 N N . VAL A 1 89 ? -4.626 52.557 18.048 1.00 33.58 85 VAL A N 1
ATOM 656 C CA . VAL A 1 89 ? -5.977 51.973 18.078 1.00 34.47 85 VAL A CA 1
ATOM 657 C C . VAL A 1 89 ? -6.269 51.319 16.727 1.00 34.70 85 VAL A C 1
ATOM 658 O O . VAL A 1 89 ? -6.419 52.008 15.702 1.00 35.73 85 VAL A O 1
ATOM 662 N N . PHE A 1 90 ? -6.331 49.993 16.744 1.00 35.06 86 PHE A N 1
ATOM 663 C CA . PHE A 1 90 ? -6.735 49.197 15.604 1.00 36.92 86 PHE A CA 1
ATOM 664 C C . PHE A 1 90 ? -8.190 48.780 15.844 1.00 39.43 86 PHE A C 1
ATOM 665 O O . PHE A 1 90 ? -8.814 49.239 16.807 1.00 40.35 86 PHE A O 1
ATOM 673 N N . SER A 1 91 ? -8.728 47.903 15.003 1.00 41.73 87 SER A N 1
ATOM 674 C CA . SER A 1 91 ? -10.161 47.588 15.048 1.00 43.46 87 SER A CA 1
ATOM 675 C C . SER A 1 91 ? -10.628 46.804 16.286 1.00 44.64 87 SER A C 1
ATOM 676 O O . SER A 1 91 ? -11.828 46.829 16.626 1.00 45.54 87 SER A O 1
ATOM 679 N N . ASP A 1 92 ? -9.706 46.120 16.961 1.00 44.38 88 ASP A N 1
ATOM 680 C CA . ASP A 1 92 ? -10.053 45.413 18.210 1.00 45.05 88 ASP A CA 1
ATOM 681 C C . ASP A 1 92 ? -9.558 46.172 19.442 1.00 45.01 88 ASP A C 1
ATOM 682 O O . ASP A 1 92 ? -9.715 45.699 20.570 1.00 46.31 88 ASP A O 1
ATOM 687 N N . GLY A 1 93 ? -8.964 47.351 19.218 1.00 42.24 89 GLY A N 1
ATOM 688 C CA . GLY A 1 93 ? -8.576 48.221 20.313 1.00 41.55 89 GLY A CA 1
ATOM 689 C C . GLY A 1 93 ? -7.114 48.643 20.259 1.00 40.71 89 GLY A C 1
ATOM 690 O O . GLY A 1 93 ? -6.474 48.621 19.203 1.00 39.21 89 GLY A O 1
ATOM 691 N N . SER A 1 94 ? -6.614 49.025 21.430 1.00 41.24 90 SER A N 1
ATOM 692 C CA . SER A 1 94 ? -5.286 49.578 21.630 1.00 42.26 90 SER A CA 1
ATOM 693 C C . SER A 1 94 ? -4.254 48.442 21.635 1.00 42.88 90 SER A C 1
ATOM 694 O O . SER A 1 94 ? -4.429 47.438 22.339 1.00 44.81 90 SER A O 1
ATOM 697 N N . ARG A 1 95 ? -3.199 48.599 20.830 1.00 55.54 91 ARG A N 1
ATOM 698 C CA . ARG A 1 95 ? -2.153 47.578 20.646 1.00 52.39 91 ARG A CA 1
ATOM 699 C C . ARG A 1 95 ? -0.792 48.238 20.531 1.00 48.78 91 ARG A C 1
ATOM 700 O O . ARG A 1 95 ? -0.658 49.297 19.905 1.00 46.91 91 ARG A O 1
ATOM 708 N N . LEU A 1 96 ? 0.214 47.599 21.117 1.00 46.29 92 LEU A N 1
ATOM 709 C CA . LEU A 1 96 ? 1.580 48.097 21.071 1.00 44.20 92 LEU A CA 1
ATOM 710 C C . LEU A 1 96 ? 2.243 47.422 19.873 1.00 42.01 92 LEU A C 1
ATOM 711 O O . LEU A 1 96 ? 2.374 46.197 19.857 1.00 42.24 92 LEU A O 1
ATOM 716 N N . VAL A 1 97 ? 2.605 48.227 18.868 1.00 38.90 93 VAL A N 1
ATOM 717 C CA . VAL A 1 97 ? 3.176 47.757 17.601 1.00 37.24 93 VAL A CA 1
ATOM 718 C C . VAL A 1 97 ? 4.695 47.798 17.715 1.00 36.04 93 VAL A C 1
ATOM 719 O O . VAL A 1 97 ? 5.249 48.808 18.149 1.00 34.42 93 VAL A O 1
ATOM 723 N N . SER A 1 98 ? 5.359 46.697 17.351 1.00 36.09 94 SER A N 1
ATOM 724 C CA . SER A 1 98 ? 6.828 46.605 17.464 1.00 35.19 94 SER A CA 1
ATOM 725 C C . SER A 1 98 ? 7.482 46.554 16.097 1.00 34.34 94 SER A C 1
ATOM 726 O O . SER A 1 98 ? 7.139 45.718 15.253 1.00 35.40 94 SER A O 1
ATOM 729 N N . LEU A 1 99 ? 8.391 47.488 15.870 1.00 31.76 95 LEU A N 1
ATOM 730 C CA . LEU A 1 99 ? 9.141 47.556 14.630 1.00 31.54 95 LEU A CA 1
ATOM 731 C C . LEU A 1 99 ? 10.589 47.194 14.979 1.00 30.72 95 LEU A C 1
ATOM 732 O O . LEU A 1 99 ? 11.282 47.948 15.689 1.00 29.31 95 LEU A O 1
ATOM 737 N N . HIS A 1 100 ? 11.014 46.013 14.544 1.00 31.99 96 HIS A N 1
ATOM 738 C CA . HIS A 1 100 ? 12.353 45.478 14.873 1.00 32.79 96 HIS A CA 1
ATOM 739 C C . HIS A 1 100 ? 13.289 45.860 13.800 1.00 32.32 96 HIS A C 1
ATOM 740 O O . HIS A 1 100 ? 13.056 45.517 12.644 1.00 33.20 96 HIS A O 1
ATOM 747 N N . ASN A 1 101 ? 14.350 46.578 14.144 1.00 31.67 97 ASN A N 1
ATOM 748 C CA . ASN A 1 101 ? 15.339 46.955 13.144 1.00 32.68 97 ASN A CA 1
ATOM 749 C C . ASN A 1 101 ? 14.660 47.493 11.889 1.00 31.87 97 ASN A C 1
ATOM 750 O O . ASN A 1 101 ? 14.872 46.969 10.800 1.00 33.65 97 ASN A O 1
ATOM 755 N N . PRO A 1 102 ? 13.808 48.532 12.035 1.00 31.27 98 PRO A N 1
ATOM 756 C CA . PRO A 1 102 ? 13.030 49.047 10.903 1.00 31.00 98 PRO A CA 1
ATOM 757 C C . PRO A 1 102 ? 13.852 49.641 9.733 1.00 31.69 98 PRO A C 1
ATOM 758 O O . PRO A 1 102 ? 13.375 49.657 8.590 1.00 32.50 98 PRO A O 1
ATOM 762 N N . ILE A 1 103 ? 15.054 50.145 10.024 1.00 30.38 99 ILE A N 1
ATOM 763 C CA . ILE A 1 103 ? 15.832 50.897 9.037 1.00 30.96 99 ILE A CA 1
ATOM 764 C C . ILE A 1 103 ? 17.098 50.133 8.689 1.00 32.26 99 ILE A C 1
ATOM 765 O O . ILE A 1 103 ? 17.963 49.950 9.542 1.00 32.17 99 ILE A O 1
ATOM 770 N N . THR A 1 104 ? 17.184 49.673 7.445 1.00 35.09 100 THR A N 1
ATOM 771 C CA . THR A 1 104 ? 18.333 48.884 6.969 1.00 37.57 100 THR A CA 1
ATOM 772 C C . THR A 1 104 ? 18.750 49.504 5.644 1.00 39.17 100 THR A C 1
ATOM 773 O O . THR A 1 104 ? 18.032 50.353 5.124 1.00 38.88 100 THR A O 1
ATOM 778 N N . LEU B 1 7 ? 10.045 64.783 24.516 1.00 53.73 3 LEU B N 1
ATOM 779 C CA . LEU B 1 7 ? 10.604 66.149 24.351 1.00 47.78 3 LEU B CA 1
ATOM 780 C C . LEU B 1 7 ? 10.930 66.827 25.677 1.00 46.51 3 LEU B C 1
ATOM 781 O O . LEU B 1 7 ? 10.112 66.852 26.594 1.00 48.33 3 LEU B O 1
ATOM 786 N N . THR B 1 8 ? 12.128 67.387 25.761 1.00 44.75 4 THR B N 1
ATOM 787 C CA . THR B 1 8 ? 12.430 68.386 26.781 1.00 43.98 4 THR B CA 1
ATOM 788 C C . THR B 1 8 ? 11.554 69.647 26.567 1.00 40.85 4 THR B C 1
ATOM 789 O O . THR B 1 8 ? 11.017 69.864 25.468 1.00 38.03 4 THR B O 1
ATOM 793 N N . PRO B 1 9 ? 11.405 70.484 27.613 1.00 41.99 5 PRO B N 1
ATOM 794 C CA . PRO B 1 9 ? 10.662 71.730 27.432 1.00 40.57 5 PRO B CA 1
ATOM 795 C C . PRO B 1 9 ? 11.186 72.564 26.253 1.00 37.88 5 PRO B C 1
ATOM 796 O O . PRO B 1 9 ? 10.382 73.044 25.446 1.00 36.19 5 PRO B O 1
ATOM 800 N N . ARG B 1 10 ? 12.513 72.710 26.149 1.00 38.23 6 ARG B N 1
ATOM 801 C CA . ARG B 1 10 ? 13.131 73.449 25.058 1.00 36.83 6 ARG B CA 1
ATOM 802 C C . ARG B 1 10 ? 12.800 72.810 23.721 1.00 33.76 6 ARG B C 1
ATOM 803 O O . ARG B 1 10 ? 12.522 73.508 22.766 1.00 32.41 6 ARG B O 1
ATOM 805 N N . GLU B 1 11 ? 12.854 71.485 23.646 1.00 34.89 7 GLU B N 1
ATOM 806 C CA . GLU B 1 11 ? 12.500 70.775 22.406 1.00 33.76 7 GLU B CA 1
ATOM 807 C C . GLU B 1 11 ? 11.046 71.013 22.025 1.00 31.85 7 GLU B C 1
ATOM 808 O O . GLU B 1 11 ? 10.717 71.194 20.855 1.00 30.86 7 GLU B O 1
ATOM 814 N N . PHE B 1 12 ? 10.177 71.028 23.021 1.00 32.75 8 PHE B N 1
ATOM 815 C CA . PHE B 1 12 ? 8.758 71.245 22.780 1.00 32.34 8 PHE B CA 1
ATOM 816 C C . PHE B 1 12 ? 8.532 72.690 22.303 1.00 30.27 8 PHE B C 1
ATOM 817 O O . PHE B 1 12 ? 7.766 72.941 21.349 1.00 28.71 8 PHE B O 1
ATOM 825 N N . ASP B 1 13 ? 9.254 73.626 22.916 1.00 30.42 9 ASP B N 1
ATOM 826 C CA . ASP B 1 13 ? 9.200 75.023 22.475 1.00 29.86 9 ASP B CA 1
ATOM 827 C C . ASP B 1 13 ? 9.526 75.185 21.012 1.00 26.63 9 ASP B C 1
ATOM 828 O O . ASP B 1 13 ? 8.890 75.964 20.319 1.00 25.13 9 ASP B O 1
ATOM 833 N N . LYS B 1 14 ? 10.518 74.433 20.551 1.00 25.64 10 LYS B N 1
ATOM 834 C CA . LYS B 1 14 ? 10.943 74.518 19.160 1.00 24.38 10 LYS B CA 1
ATOM 835 C C . LYS B 1 14 ? 9.869 73.959 18.240 1.00 23.27 10 LYS B C 1
ATOM 836 O O . LYS B 1 14 ? 9.640 74.521 17.165 1.00 22.05 10 LYS B O 1
ATOM 842 N N . LEU B 1 15 ? 9.226 72.866 18.659 1.00 24.03 11 LEU B N 1
ATOM 843 C CA . LEU B 1 15 ? 8.082 72.314 17.906 1.00 24.80 11 LEU B CA 1
ATOM 844 C C . LEU B 1 15 ? 6.942 73.324 17.797 1.00 24.29 11 LEU B C 1
ATOM 845 O O . LEU B 1 15 ? 6.390 73.518 16.738 1.00 24.26 11 LEU B O 1
ATOM 850 N N . VAL B 1 16 ? 6.612 73.971 18.903 1.00 24.81 12 VAL B N 1
ATOM 851 C CA . VAL B 1 16 ? 5.593 74.996 18.915 1.00 26.08 12 VAL B CA 1
ATOM 852 C C . VAL B 1 16 ? 5.964 76.120 17.937 1.00 24.66 12 VAL B C 1
ATOM 853 O O . VAL B 1 16 ? 5.115 76.583 17.184 1.00 25.27 12 VAL B O 1
ATOM 857 N N . ILE B 1 17 ? 7.233 76.528 17.919 1.00 20.86 13 ILE B N 1
ATOM 858 C CA . ILE B 1 17 ? 7.664 77.536 16.966 1.00 20.02 13 ILE B CA 1
ATOM 859 C C . ILE B 1 17 ? 7.395 77.102 15.517 1.00 19.78 13 ILE B C 1
ATOM 860 O O . ILE B 1 17 ? 6.829 77.873 14.742 1.00 18.27 13 ILE B O 1
ATOM 865 N N . HIS B 1 18 ? 7.772 75.867 15.156 1.00 20.74 14 HIS B N 1
ATOM 866 C CA A HIS B 1 18 ? 7.531 75.367 13.792 0.50 21.29 14 HIS B CA 1
ATOM 867 C CA B HIS B 1 18 ? 7.531 75.372 13.794 0.50 21.20 14 HIS B CA 1
ATOM 868 C C . HIS B 1 18 ? 6.060 75.328 13.419 1.00 20.79 14 HIS B C 1
ATOM 869 O O . HIS B 1 18 ? 5.690 75.696 12.311 1.00 20.47 14 HIS B O 1
ATOM 882 N N . MET B 1 19 ? 5.224 74.881 14.341 1.00 21.15 15 MET B N 1
ATOM 883 C CA A MET B 1 19 ? 3.798 74.799 14.075 0.50 21.92 15 MET B CA 1
ATOM 884 C CA B MET B 1 19 ? 3.774 74.802 14.139 0.50 21.92 15 MET B CA 1
ATOM 885 C C . MET B 1 19 ? 3.151 76.189 13.972 1.00 20.68 15 MET B C 1
ATOM 886 O O . MET B 1 19 ? 2.314 76.390 13.094 1.00 20.07 15 MET B O 1
ATOM 895 N N . LEU B 1 20 ? 3.561 77.159 14.815 1.00 19.83 16 LEU B N 1
ATOM 896 C CA . LEU B 1 20 ? 3.001 78.535 14.655 1.00 19.87 16 LEU B CA 1
ATOM 897 C C . LEU B 1 20 ? 3.431 79.179 13.323 1.00 19.13 16 LEU B C 1
ATOM 898 O O . LEU B 1 20 ? 2.676 79.960 12.711 1.00 19.06 16 LEU B O 1
ATOM 903 N N . SER B 1 21 ? 4.670 78.889 12.909 1.00 18.18 17 SER B N 1
ATOM 904 C CA . SER B 1 21 ? 5.214 79.412 11.638 1.00 18.03 17 SER B CA 1
ATOM 905 C C . SER B 1 21 ? 4.453 78.835 10.415 1.00 18.59 17 SER B C 1
ATOM 906 O O . SER B 1 21 ? 4.102 79.554 9.479 1.00 18.25 17 SER B O 1
ATOM 909 N N . ASP B 1 22 ? 4.202 77.534 10.433 1.00 19.74 18 ASP B N 1
ATOM 910 C CA A ASP B 1 22 ? 3.376 76.897 9.395 0.50 21.24 18 ASP B CA 1
ATOM 911 C CA B ASP B 1 22 ? 3.399 76.924 9.372 0.50 21.10 18 ASP B CA 1
ATOM 912 C C . ASP B 1 22 ? 1.997 77.569 9.278 1.00 20.83 18 ASP B C 1
ATOM 913 O O . ASP B 1 22 ? 1.500 77.847 8.157 1.00 21.58 18 ASP B O 1
ATOM 922 N N . VAL B 1 23 ? 1.374 77.812 10.424 1.00 19.46 19 VAL B N 1
ATOM 923 C CA . VAL B 1 23 ? 0.088 78.505 10.467 1.00 20.12 19 VAL B CA 1
ATOM 924 C C . VAL B 1 23 ? 0.190 79.940 9.920 1.00 19.00 19 VAL B C 1
ATOM 925 O O . VAL B 1 23 ? -0.690 80.383 9.167 1.00 19.50 19 VAL B O 1
ATOM 929 N N . ALA B 1 24 ? 1.264 80.643 10.293 1.00 16.95 20 ALA B N 1
ATOM 930 C CA . ALA B 1 24 ? 1.509 82.000 9.786 1.00 16.93 20 ALA B CA 1
ATOM 931 C C . ALA B 1 24 ? 1.779 82.043 8.268 1.00 17.59 20 ALA B C 1
ATOM 932 O O . ALA B 1 24 ? 1.279 82.937 7.572 1.00 18.14 20 ALA B O 1
ATOM 934 N N . LEU B 1 25 ? 2.531 81.061 7.773 1.00 18.27 21 LEU B N 1
ATOM 935 C CA . LEU B 1 25 ? 2.849 80.955 6.348 1.00 20.38 21 LEU B CA 1
ATOM 936 C C . LEU B 1 25 ? 1.608 80.634 5.503 1.00 21.73 21 LEU B C 1
ATOM 937 O O . LEU B 1 25 ? 1.427 81.227 4.427 1.00 23.14 21 LEU B O 1
ATOM 942 N N . LYS B 1 26 ? 0.750 79.733 5.992 1.00 22.02 22 LYS B N 1
ATOM 943 C CA . LYS B 1 26 ? -0.541 79.504 5.340 1.00 24.13 22 LYS B CA 1
ATOM 944 C C . LYS B 1 26 ? -1.379 80.790 5.264 1.00 23.79 22 LYS B C 1
ATOM 945 O O . LYS B 1 26 ? -2.023 81.083 4.221 1.00 25.22 22 LYS B O 1
ATOM 951 N N . ARG B 1 27 ? -1.361 81.581 6.333 1.00 22.71 23 ARG B N 1
ATOM 952 C CA . ARG B 1 27 ? -2.053 82.878 6.267 1.00 23.03 23 ARG B CA 1
ATOM 953 C C . ARG B 1 27 ? -1.405 83.864 5.286 1.00 22.96 23 ARG B C 1
ATOM 954 O O . ARG B 1 27 ? -2.116 84.569 4.568 1.00 22.52 23 ARG B O 1
ATOM 962 N N . LYS B 1 28 ? -0.072 83.883 5.239 1.00 23.20 24 LYS B N 1
ATOM 963 C CA . LYS B 1 28 ? 0.641 84.707 4.266 1.00 23.97 24 LYS B CA 1
ATOM 964 C C . LYS B 1 28 ? 0.214 84.304 2.867 1.00 25.41 24 LYS B C 1
ATOM 965 O O . LYS B 1 28 ? -0.083 85.166 2.046 1.00 25.64 24 LYS B O 1
ATOM 971 N N . ASN B 1 29 ? 0.193 82.992 2.597 1.00 26.33 25 ASN B N 1
ATOM 972 C CA . ASN B 1 29 ? -0.255 82.496 1.303 1.00 28.50 25 ASN B CA 1
ATOM 973 C C . ASN B 1 29 ? -1.687 82.855 0.973 1.00 28.48 25 ASN B C 1
ATOM 974 O O . ASN B 1 29 ? -2.047 82.807 -0.179 1.00 29.54 25 ASN B O 1
ATOM 979 N N . LYS B 1 30 ? -2.516 83.173 1.972 1.00 27.41 26 LYS B N 1
ATOM 980 C CA . LYS B 1 30 ? -3.888 83.643 1.695 1.00 27.85 26 LYS B CA 1
ATOM 981 C C . LYS B 1 30 ? -3.875 85.128 1.419 1.00 27.78 26 LYS B C 1
ATOM 982 O O . LYS B 1 30 ? -4.928 85.706 1.150 1.00 28.29 26 LYS B O 1
ATOM 988 N N . GLY B 1 31 ? -2.697 85.747 1.516 1.00 26.54 27 GLY B N 1
ATOM 989 C CA . GLY B 1 31 ? -2.548 87.170 1.232 1.00 26.65 27 GLY B CA 1
ATOM 990 C C . GLY B 1 31 ? -2.850 88.042 2.435 1.00 25.02 27 GLY B C 1
ATOM 991 O O . GLY B 1 31 ? -3.116 89.235 2.282 1.00 24.74 27 GLY B O 1
ATOM 992 N N . LEU B 1 32 ? -2.806 87.440 3.626 1.00 23.31 28 LEU B N 1
ATOM 993 C CA . LEU B 1 32 ? -2.993 88.169 4.881 1.00 22.45 28 LEU B CA 1
ATOM 994 C C . LEU B 1 32 ? -1.679 88.754 5.421 1.00 22.32 28 LEU B C 1
ATOM 995 O O . LEU B 1 32 ? -0.661 88.060 5.475 1.00 21.36 28 LEU B O 1
ATOM 1000 N N . LYS B 1 33 ? -1.723 90.021 5.825 1.00 22.61 29 LYS B N 1
ATOM 1001 C CA . LYS B 1 33 ? -0.608 90.671 6.508 1.00 23.08 29 LYS B CA 1
ATOM 1002 C C . LYS B 1 33 ? -0.450 90.040 7.890 1.00 21.80 29 LYS B C 1
ATOM 1003 O O . LYS B 1 33 ? -1.397 89.992 8.699 1.00 21.25 29 LYS B O 1
ATOM 1009 N N . LEU B 1 34 ? 0.752 89.541 8.152 1.00 21.01 30 LEU B N 1
ATOM 1010 C CA . LEU B 1 34 ? 1.010 88.930 9.451 1.00 20.24 30 LEU B CA 1
ATOM 1011 C C . LEU B 1 34 ? 0.979 89.923 10.610 1.00 19.79 30 LEU B C 1
ATOM 1012 O O . LEU B 1 34 ? 1.366 91.089 10.455 1.00 20.07 30 LEU B O 1
ATOM 1017 N N . ASN B 1 35 ? 0.526 89.429 11.764 1.00 19.12 31 ASN B N 1
ATOM 1018 C CA . ASN B 1 35 ? 0.595 90.165 13.025 1.00 19.12 31 ASN B CA 1
ATOM 1019 C C . ASN B 1 35 ? 1.955 89.928 13.679 1.00 19.12 31 ASN B C 1
ATOM 1020 O O . ASN B 1 35 ? 2.800 89.215 13.112 1.00 18.58 31 ASN B O 1
ATOM 1025 N N . HIS B 1 36 ? 2.161 90.527 14.848 1.00 19.07 32 HIS B N 1
ATOM 1026 C CA . HIS B 1 36 ? 3.425 90.435 15.550 1.00 19.76 32 HIS B CA 1
ATOM 1027 C C . HIS B 1 36 ? 3.805 89.051 15.988 1.00 18.82 32 HIS B C 1
ATOM 1028 O O . HIS B 1 36 ? 4.873 88.606 15.650 1.00 18.13 32 HIS B O 1
ATOM 1035 N N . PRO B 1 37 ? 2.933 88.325 16.726 1.00 19.03 33 PRO B N 1
ATOM 1036 C CA . PRO B 1 37 ? 3.460 86.989 17.065 1.00 18.57 33 PRO B CA 1
ATOM 1037 C C . PRO B 1 37 ? 3.610 86.042 15.835 1.00 18.31 33 PRO B C 1
ATOM 1038 O O . PRO B 1 37 ? 4.473 85.147 15.851 1.00 17.41 33 PRO B O 1
ATOM 1042 N N . GLU B 1 38 ? 2.798 86.231 14.794 1.00 17.57 34 GLU B N 1
ATOM 1043 C CA . GLU B 1 38 ? 2.982 85.447 13.566 1.00 17.16 34 GLU B CA 1
ATOM 1044 C C . GLU B 1 38 ? 4.372 85.691 12.963 1.00 17.35 34 GLU B C 1
ATOM 1045 O O . GLU B 1 38 ? 5.076 84.738 12.641 1.00 18.00 34 GLU B O 1
ATOM 1051 N N . ALA B 1 39 ? 4.762 86.959 12.845 1.00 17.65 35 ALA B N 1
ATOM 1052 C CA . ALA B 1 39 ? 6.082 87.364 12.366 1.00 17.68 35 ALA B CA 1
ATOM 1053 C C . ALA B 1 39 ? 7.194 86.778 13.208 1.00 17.66 35 ALA B C 1
ATOM 1054 O O . ALA B 1 39 ? 8.155 86.222 12.656 1.00 18.16 35 ALA B O 1
ATOM 1056 N N . VAL B 1 40 ? 7.067 86.875 14.537 1.00 17.52 36 VAL B N 1
ATOM 1057 C CA . VAL B 1 40 ? 8.033 86.225 15.450 1.00 17.42 36 VAL B CA 1
ATOM 1058 C C . VAL B 1 40 ? 8.211 84.723 15.172 1.00 16.86 36 VAL B C 1
ATOM 1059 O O . VAL B 1 40 ? 9.342 84.244 15.102 1.00 16.90 36 VAL B O 1
ATOM 1063 N N . ALA B 1 41 ? 7.112 83.979 15.006 1.00 16.56 37 ALA B N 1
ATOM 1064 C CA . ALA B 1 41 ? 7.190 82.534 14.708 1.00 16.35 37 ALA B CA 1
ATOM 1065 C C . ALA B 1 41 ? 7.911 82.228 13.375 1.00 16.38 37 ALA B C 1
ATOM 1066 O O . ALA B 1 41 ? 8.800 81.357 13.293 1.00 16.89 37 ALA B O 1
ATOM 1068 N N . VAL B 1 42 ? 7.527 82.936 12.331 1.00 16.47 38 VAL B N 1
ATOM 1069 C CA . VAL B 1 42 ? 8.174 82.785 11.035 1.00 16.98 38 VAL B CA 1
ATOM 1070 C C . VAL B 1 42 ? 9.707 82.995 11.116 1.00 17.54 38 VAL B C 1
ATOM 1071 O O . VAL B 1 42 ? 10.474 82.137 10.657 1.00 17.62 38 VAL B O 1
ATOM 1075 N N . LEU B 1 43 ? 10.137 84.111 11.697 1.00 17.46 39 LEU B N 1
ATOM 1076 C CA . LEU B 1 43 ? 11.552 84.422 11.738 1.00 19.10 39 LEU B CA 1
ATOM 1077 C C . LEU B 1 43 ? 12.283 83.448 12.664 1.00 18.84 39 LEU B C 1
ATOM 1078 O O . LEU B 1 43 ? 13.391 83.097 12.375 1.00 19.48 39 LEU B O 1
ATOM 1083 N N . SER B 1 44 ? 11.644 83.026 13.756 1.00 18.46 40 SER B N 1
ATOM 1084 C CA . SER B 1 44 ? 12.213 82.057 14.689 1.00 18.58 40 SER B CA 1
ATOM 1085 C C . SER B 1 44 ? 12.369 80.682 14.051 1.00 18.70 40 SER B C 1
ATOM 1086 O O . SER B 1 44 ? 13.415 80.041 14.197 1.00 19.90 40 SER B O 1
ATOM 1089 N N . ALA B 1 45 ? 11.360 80.244 13.313 1.00 18.64 41 ALA B N 1
ATOM 1090 C CA . ALA B 1 45 ? 11.414 78.959 12.655 1.00 18.77 41 ALA B CA 1
ATOM 1091 C C . ALA B 1 45 ? 12.524 79.008 11.627 1.00 19.69 41 ALA B C 1
ATOM 1092 O O . ALA B 1 45 ? 13.233 78.030 11.451 1.00 20.41 41 ALA B O 1
ATOM 1094 N N . TYR B 1 46 ? 12.678 80.145 10.955 1.00 20.51 42 TYR B N 1
ATOM 1095 C CA . TYR B 1 46 ? 13.785 80.343 10.019 1.00 21.98 42 TYR B CA 1
ATOM 1096 C C . TYR B 1 46 ? 15.142 80.136 10.696 1.00 22.08 42 TYR B C 1
ATOM 1097 O O . TYR B 1 46 ? 16.009 79.456 10.154 1.00 22.97 42 TYR B O 1
ATOM 1106 N N . VAL B 1 47 ? 15.342 80.720 11.869 1.00 21.08 43 VAL B N 1
ATOM 1107 C CA . VAL B 1 47 ? 16.605 80.465 12.587 1.00 21.53 43 VAL B CA 1
ATOM 1108 C C . VAL B 1 47 ? 16.808 78.983 12.911 1.00 21.58 43 VAL B C 1
ATOM 1109 O O . VAL B 1 47 ? 17.893 78.417 12.665 1.00 22.43 43 VAL B O 1
ATOM 1113 N N . LEU B 1 48 ? 15.779 78.360 13.467 1.00 21.71 44 LEU B N 1
ATOM 1114 C CA . LEU B 1 48 ? 15.799 76.932 13.757 1.00 22.10 44 LEU B CA 1
ATOM 1115 C C . LEU B 1 48 ? 16.114 76.099 12.515 1.00 23.18 44 LEU B C 1
ATOM 1116 O O . LEU B 1 48 ? 17.028 75.256 12.561 1.00 24.05 44 LEU B O 1
ATOM 1121 N N . ASP B 1 49 ? 15.433 76.372 11.397 1.00 23.45 45 ASP B N 1
ATOM 1122 C CA . ASP B 1 49 ? 15.695 75.667 10.104 1.00 24.51 45 ASP B CA 1
ATOM 1123 C C . ASP B 1 49 ? 17.131 75.818 9.555 1.00 25.61 45 ASP B C 1
ATOM 1124 O O . ASP B 1 49 ? 17.741 74.839 9.104 1.00 25.94 45 ASP B O 1
ATOM 1129 N N . GLY B 1 50 ? 17.655 77.050 9.580 1.00 25.43 46 GLY B N 1
ATOM 1130 C CA . GLY B 1 50 ? 19.021 77.307 9.141 1.00 26.16 46 GLY B CA 1
ATOM 1131 C C . GLY B 1 50 ? 20.056 76.568 9.975 1.00 26.18 46 GLY B C 1
ATOM 1132 O O . GLY B 1 50 ? 20.969 75.946 9.432 1.00 26.85 46 GLY B O 1
ATOM 1133 N N . ALA B 1 51 ? 19.902 76.596 11.296 1.00 25.25 47 ALA B N 1
ATOM 1134 C CA . ALA B 1 51 ? 20.796 75.841 12.163 1.00 25.71 47 ALA B CA 1
ATOM 1135 C C . ALA B 1 51 ? 20.738 74.336 11.860 1.00 26.18 47 ALA B C 1
ATOM 1136 O O . ALA B 1 51 ? 21.772 73.666 11.807 1.00 26.83 47 ALA B O 1
ATOM 1138 N N . ARG B 1 52 ? 19.530 73.814 11.625 1.00 26.77 48 ARG B N 1
ATOM 1139 C CA . ARG B 1 52 ? 19.353 72.370 11.381 1.00 27.07 48 ARG B CA 1
ATOM 1140 C C . ARG B 1 52 ? 19.957 71.986 10.029 1.00 28.49 48 ARG B C 1
ATOM 1141 O O . ARG B 1 52 ? 20.488 70.884 9.846 1.00 28.97 48 ARG B O 1
ATOM 1149 N N . GLU B 1 53 ? 19.856 72.906 9.075 1.00 30.45 49 GLU B N 1
ATOM 1150 C CA . GLU B 1 53 ? 20.448 72.717 7.765 1.00 32.55 49 GLU B CA 1
ATOM 1151 C C . GLU B 1 53 ? 21.975 72.868 7.741 1.00 31.72 49 GLU B C 1
ATOM 1152 O O . GLU B 1 53 ? 22.581 72.618 6.713 1.00 33.36 49 GLU B O 1
ATOM 1158 N N . GLY B 1 54 ? 22.592 73.292 8.844 1.00 30.61 50 GLY B N 1
ATOM 1159 C CA . GLY B 1 54 ? 24.075 73.466 8.868 1.00 31.55 50 GLY B CA 1
ATOM 1160 C C . GLY B 1 54 ? 24.590 74.848 8.473 1.00 32.36 50 GLY B C 1
ATOM 1161 O O . GLY B 1 54 ? 25.781 75.028 8.260 1.00 32.23 50 GLY B O 1
ATOM 1162 N N . LYS B 1 55 ? 23.710 75.848 8.388 1.00 31.18 51 LYS B N 1
ATOM 1163 C CA . LYS B 1 55 ? 24.199 77.217 8.176 1.00 32.55 51 LYS B CA 1
ATOM 1164 C C . LYS B 1 55 ? 24.929 77.746 9.425 1.00 33.19 51 LYS B C 1
ATOM 1165 O O . LYS B 1 55 ? 24.667 77.298 10.544 1.00 33.67 51 LYS B O 1
ATOM 1171 N N . THR B 1 56 ? 25.859 78.678 9.247 1.00 34.50 52 THR B N 1
ATOM 1172 C CA . THR B 1 56 ? 26.422 79.364 10.406 1.00 35.42 52 THR B CA 1
ATOM 1173 C C . THR B 1 56 ? 25.437 80.406 10.945 1.00 33.87 52 THR B C 1
ATOM 1174 O O . THR B 1 56 ? 24.476 80.773 10.268 1.00 32.27 52 THR B O 1
ATOM 1178 N N . VAL B 1 57 ? 25.686 80.849 12.174 1.00 34.65 53 VAL B N 1
ATOM 1179 C CA . VAL B 1 57 ? 24.984 81.958 12.782 1.00 35.02 53 VAL B CA 1
ATOM 1180 C C . VAL B 1 57 ? 24.971 83.190 11.839 1.00 35.04 53 VAL B C 1
ATOM 1181 O O . VAL B 1 57 ? 23.942 83.865 11.697 1.00 33.66 53 VAL B O 1
ATOM 1185 N N . GLU B 1 58 ? 26.093 83.435 11.162 1.00 36.82 54 GLU B N 1
ATOM 1186 C CA . GLU B 1 58 ? 26.241 84.599 10.287 1.00 38.00 54 GLU B CA 1
ATOM 1187 C C . GLU B 1 58 ? 25.403 84.534 9.035 1.00 35.44 54 GLU B C 1
ATOM 1188 O O . GLU B 1 58 ? 24.852 85.547 8.609 1.00 33.70 54 GLU B O 1
ATOM 1194 N N . GLU B 1 59 ? 25.344 83.350 8.420 1.00 36.23 55 GLU B N 1
ATOM 1195 C CA . GLU B 1 59 ? 24.495 83.152 7.241 1.00 35.98 55 GLU B CA 1
ATOM 1196 C C . GLU B 1 59 ? 23.009 83.223 7.616 1.00 34.23 55 GLU B C 1
ATOM 1197 O O . GLU B 1 59 ? 22.215 83.737 6.849 1.00 35.35 55 GLU B O 1
ATOM 1203 N N . VAL B 1 60 ? 22.651 82.704 8.791 1.00 33.32 56 VAL B N 1
ATOM 1204 C CA . VAL B 1 60 ? 21.290 82.796 9.328 1.00 31.86 56 VAL B CA 1
ATOM 1205 C C . VAL B 1 60 ? 20.892 84.272 9.528 1.00 32.37 56 VAL B C 1
ATOM 1206 O O . VAL B 1 60 ? 19.879 84.709 9.002 1.00 30.61 56 VAL B O 1
ATOM 1210 N N . MET B 1 61 ? 21.719 85.042 10.250 1.00 33.71 57 MET B N 1
ATOM 1211 C CA . MET B 1 61 ? 21.515 86.496 10.407 1.00 34.72 57 MET B CA 1
ATOM 1212 C C . MET B 1 61 ? 21.379 87.224 9.061 1.00 35.89 57 MET B C 1
ATOM 1213 O O . MET B 1 61 ? 20.468 88.045 8.874 1.00 36.53 57 MET B O 1
ATOM 1218 N N . ASP B 1 62 ? 22.292 86.912 8.139 1.00 36.48 58 ASP B N 1
ATOM 1219 C CA A ASP B 1 62 ? 22.263 87.502 6.809 0.50 37.03 58 ASP B CA 1
ATOM 1220 C CA B ASP B 1 62 ? 22.291 87.444 6.775 0.50 36.82 58 ASP B CA 1
ATOM 1221 C C . ASP B 1 62 ? 20.975 87.159 6.051 1.00 37.26 58 ASP B C 1
ATOM 1222 O O . ASP B 1 62 ? 20.365 88.042 5.481 1.00 38.43 58 ASP B O 1
ATOM 1231 N N . GLY B 1 63 ? 20.555 85.893 6.064 1.00 36.27 59 GLY B N 1
ATOM 1232 C CA . GLY B 1 63 ? 19.334 85.502 5.370 1.00 37.52 59 GLY B CA 1
ATOM 1233 C C . GLY B 1 63 ? 18.044 86.017 6.005 1.00 37.08 59 GLY B C 1
ATOM 1234 O O . GLY B 1 63 ? 17.087 86.330 5.302 1.00 36.99 59 GLY B O 1
ATOM 1235 N N . ALA B 1 64 ? 18.046 86.117 7.337 1.00 36.01 60 ALA B N 1
ATOM 1236 C CA . ALA B 1 64 ? 16.854 86.469 8.126 1.00 37.20 60 ALA B CA 1
ATOM 1237 C C . ALA B 1 64 ? 16.243 87.817 7.775 1.00 38.01 60 ALA B C 1
ATOM 1238 O O . ALA B 1 64 ? 15.035 87.986 7.874 1.00 38.54 60 ALA B O 1
ATOM 1240 N N . ARG B 1 65 ? 17.081 88.767 7.368 1.00 37.45 61 ARG B N 1
ATOM 1241 C CA . ARG B 1 65 ? 16.632 90.139 7.124 1.00 39.83 61 ARG B CA 1
ATOM 1242 C C . ARG B 1 65 ? 15.727 90.253 5.905 1.00 41.21 61 ARG B C 1
ATOM 1243 O O . ARG B 1 65 ? 15.099 91.288 5.676 1.00 42.52 61 ARG B O 1
ATOM 1251 N N . SER B 1 66 ? 15.650 89.177 5.134 1.00 37.19 62 SER B N 1
ATOM 1252 C CA . SER B 1 66 ? 14.906 89.160 3.896 1.00 36.54 62 SER B CA 1
ATOM 1253 C C . SER B 1 66 ? 13.717 88.200 3.929 1.00 34.27 62 SER B C 1
ATOM 1254 O O . SER B 1 66 ? 13.143 87.871 2.898 1.00 36.30 62 SER B O 1
ATOM 1257 N N . VAL B 1 67 ? 13.354 87.726 5.107 1.00 30.54 63 VAL B N 1
ATOM 1258 C CA . VAL B 1 67 ? 12.331 86.690 5.193 1.00 28.23 63 VAL B CA 1
ATOM 1259 C C . VAL B 1 67 ? 10.933 87.343 5.166 1.00 26.37 63 VAL B C 1
ATOM 1260 O O . VAL B 1 67 ? 10.073 86.935 4.400 1.00 26.66 63 VAL B O 1
ATOM 1264 N N . LEU B 1 68 ? 10.735 88.393 5.948 1.00 24.15 64 LEU B N 1
ATOM 1265 C CA . LEU B 1 68 ? 9.510 89.185 5.869 1.00 23.75 64 LEU B CA 1
ATOM 1266 C C . LEU B 1 68 ? 9.902 90.620 5.615 1.00 24.14 64 LEU B C 1
ATOM 1267 O O . LEU B 1 68 ? 10.845 91.125 6.230 1.00 24.49 64 LEU B O 1
ATOM 1272 N N . LYS B 1 69 ? 9.185 91.231 4.673 1.00 24.94 65 LYS B N 1
ATOM 1273 C CA . LYS B 1 69 ? 9.239 92.624 4.362 1.00 25.73 65 LYS B CA 1
ATOM 1274 C C . LYS B 1 69 ? 8.092 93.363 5.083 1.00 24.82 65 LYS B C 1
ATOM 1275 O O . LYS B 1 69 ? 7.098 92.749 5.516 1.00 23.16 65 LYS B O 1
ATOM 1277 N N . ALA B 1 70 ? 8.233 94.684 5.183 1.00 25.29 66 ALA B N 1
ATOM 1278 C CA . ALA B 1 70 ? 7.221 95.578 5.776 1.00 25.07 66 ALA B CA 1
ATOM 1279 C C . ALA B 1 70 ? 5.808 95.305 5.234 1.00 25.54 66 ALA B C 1
ATOM 1280 O O . ALA B 1 70 ? 4.825 95.268 5.987 1.00 24.49 66 ALA B O 1
ATOM 1282 N N . ASP B 1 71 ? 5.730 95.119 3.926 1.00 27.23 67 ASP B N 1
ATOM 1283 C CA . ASP B 1 71 ? 4.481 94.774 3.248 1.00 28.76 67 ASP B CA 1
ATOM 1284 C C . ASP B 1 71 ? 3.849 93.456 3.607 1.00 26.61 67 ASP B C 1
ATOM 1285 O O . ASP B 1 71 ? 2.689 93.244 3.285 1.00 26.98 67 ASP B O 1
ATOM 1290 N N . ASP B 1 72 ? 4.629 92.554 4.203 1.00 24.62 68 ASP B N 1
ATOM 1291 C CA . ASP B 1 72 ? 4.123 91.235 4.616 1.00 23.32 68 ASP B CA 1
ATOM 1292 C C . ASP B 1 72 ? 3.471 91.274 5.999 1.00 22.26 68 ASP B C 1
ATOM 1293 O O . ASP B 1 72 ? 2.808 90.319 6.427 1.00 22.54 68 ASP B O 1
ATOM 1298 N N . VAL B 1 73 ? 3.687 92.348 6.740 1.00 21.52 69 VAL B N 1
ATOM 1299 C CA . VAL B 1 73 ? 3.183 92.382 8.120 1.00 19.80 69 VAL B CA 1
ATOM 1300 C C . VAL B 1 73 ? 2.265 93.573 8.350 1.00 20.93 69 VAL B C 1
ATOM 1301 O O . VAL B 1 73 ? 2.290 94.552 7.565 1.00 21.76 69 VAL B O 1
ATOM 1305 N N . MET B 1 74 ? 1.467 93.524 9.424 1.00 20.39 70 MET B N 1
ATOM 1306 C CA . MET B 1 74 ? 0.511 94.595 9.645 1.00 23.29 70 MET B CA 1
ATOM 1307 C C . MET B 1 74 ? 1.282 95.870 9.922 1.00 22.67 70 MET B C 1
ATOM 1308 O O . MET B 1 74 ? 2.451 95.802 10.282 1.00 21.88 70 MET B O 1
ATOM 1313 N N . ASP B 1 75 ? 0.640 97.017 9.749 1.00 25.57 71 ASP B N 1
ATOM 1314 C CA . ASP B 1 75 ? 1.275 98.309 10.090 1.00 26.50 71 ASP B CA 1
ATOM 1315 C C . ASP B 1 75 ? 1.676 98.272 11.558 1.00 25.07 71 ASP B C 1
ATOM 1316 O O . ASP B 1 75 ? 0.973 97.681 12.392 1.00 23.39 71 ASP B O 1
ATOM 1321 N N . GLY B 1 76 ? 2.832 98.848 11.865 1.00 24.51 72 GLY B N 1
ATOM 1322 C CA . GLY B 1 76 ? 3.330 98.886 13.257 1.00 24.01 72 GLY B CA 1
ATOM 1323 C C . GLY B 1 76 ? 4.189 97.694 13.676 1.00 22.15 72 GLY B C 1
ATOM 1324 O O . GLY B 1 76 ? 4.948 97.774 14.661 1.00 22.27 72 GLY B O 1
ATOM 1325 N N . VAL B 1 77 ? 4.065 96.579 12.957 1.00 21.24 73 VAL B N 1
ATOM 1326 C CA . VAL B 1 77 ? 4.813 95.362 13.318 1.00 20.04 73 VAL B CA 1
ATOM 1327 C C . VAL B 1 77 ? 6.323 95.557 13.243 1.00 20.75 73 VAL B C 1
ATOM 1328 O O . VAL B 1 77 ? 6.998 95.121 14.151 1.00 21.52 73 VAL B O 1
ATOM 1332 N N . PRO B 1 78 ? 6.861 96.252 12.202 1.00 21.71 74 PRO B N 1
ATOM 1333 C CA . PRO B 1 78 ? 8.324 96.427 12.237 1.00 22.67 74 PRO B CA 1
ATOM 1334 C C . PRO B 1 78 ? 8.871 97.084 13.512 1.00 23.71 74 PRO B C 1
ATOM 1335 O O . PRO B 1 78 ? 9.873 96.614 14.031 1.00 24.32 74 PRO B O 1
ATOM 1339 N N . ASP B 1 79 ? 8.252 98.175 13.989 1.00 25.29 75 ASP B N 1
ATOM 1340 C CA . ASP B 1 79 ? 8.729 98.871 15.209 1.00 25.87 75 ASP B CA 1
ATOM 1341 C C . ASP B 1 79 ? 8.370 98.125 16.493 1.00 25.26 75 ASP B C 1
ATOM 1342 O O . ASP B 1 79 ? 8.882 98.456 17.587 1.00 26.05 75 ASP B O 1
ATOM 1347 N N . LEU B 1 80 ? 7.497 97.119 16.372 1.00 22.68 76 LEU B N 1
ATOM 1348 C CA . LEU B 1 80 ? 7.194 96.241 17.503 1.00 21.81 76 LEU B CA 1
ATOM 1349 C C . LEU B 1 80 ? 8.266 95.147 17.571 1.00 21.15 76 LEU B C 1
ATOM 1350 O O . LEU B 1 80 ? 8.334 94.391 18.532 1.00 21.26 76 LEU B O 1
ATOM 1355 N N . LEU B 1 81 ? 9.106 95.087 16.537 1.00 24.97 77 LEU B N 1
ATOM 1356 C CA . LEU B 1 81 ? 10.101 94.021 16.381 1.00 24.85 77 LEU B CA 1
ATOM 1357 C C . LEU B 1 81 ? 11.549 94.517 16.223 1.00 24.50 77 LEU B C 1
ATOM 1358 O O . LEU B 1 81 ? 12.183 94.204 15.215 1.00 24.81 77 LEU B O 1
ATOM 1363 N N . PRO B 1 82 ? 12.077 95.316 17.194 1.00 24.77 78 PRO B N 1
ATOM 1364 C CA . PRO B 1 82 ? 13.478 95.712 17.018 1.00 25.34 78 PRO B CA 1
ATOM 1365 C C . PRO B 1 82 ? 14.477 94.545 17.200 1.00 26.02 78 PRO B C 1
ATOM 1366 O O . PRO B 1 82 ? 15.615 94.643 16.756 1.00 26.60 78 PRO B O 1
ATOM 1370 N N . LEU B 1 83 ? 14.033 93.454 17.827 1.00 26.26 79 LEU B N 1
ATOM 1371 C CA . LEU B 1 83 ? 14.900 92.351 18.225 1.00 26.65 79 LEU B CA 1
ATOM 1372 C C . LEU B 1 83 ? 14.156 91.022 18.370 1.00 26.66 79 LEU B C 1
ATOM 1373 O O . LEU B 1 83 ? 13.172 90.915 19.123 1.00 27.40 79 LEU B O 1
ATOM 1378 N N . ILE B 1 84 ? 14.630 90.009 17.655 1.00 26.83 80 ILE B N 1
ATOM 1379 C CA . ILE B 1 84 ? 14.278 88.621 17.988 1.00 27.46 80 ILE B CA 1
ATOM 1380 C C . ILE B 1 84 ? 15.529 87.870 18.453 1.00 27.66 80 ILE B C 1
ATOM 1381 O O . ILE B 1 84 ? 16.622 88.042 17.913 1.00 28.20 80 ILE B O 1
ATOM 1386 N N . GLN B 1 85 ? 15.363 87.063 19.483 1.00 28.19 81 GLN B N 1
ATOM 1387 C CA . GLN B 1 85 ? 16.420 86.188 19.912 1.00 29.16 81 GLN B CA 1
ATOM 1388 C C . GLN B 1 85 ? 15.920 84.770 19.903 1.00 29.48 81 GLN B C 1
ATOM 1389 O O . GLN B 1 85 ? 14.827 84.485 20.402 1.00 30.19 81 GLN B O 1
ATOM 1395 N N . VAL B 1 86 ? 16.711 83.893 19.295 1.00 28.91 82 VAL B N 1
ATOM 1396 C CA . VAL B 1 86 ? 16.355 82.485 19.178 1.00 28.57 82 VAL B CA 1
ATOM 1397 C C . VAL B 1 86 ? 17.569 81.633 19.513 1.00 29.05 82 VAL B C 1
ATOM 1398 O O . VAL B 1 86 ? 18.607 81.712 18.846 1.00 28.57 82 VAL B O 1
ATOM 1402 N N . GLU B 1 87 ? 17.424 80.815 20.544 1.00 30.55 83 GLU B N 1
ATOM 1403 C CA . GLU B 1 87 ? 18.351 79.736 20.823 1.00 31.72 83 GLU B CA 1
ATOM 1404 C C . GLU B 1 87 ? 18.203 78.621 19.758 1.00 31.26 83 GLU B C 1
ATOM 1405 O O . GLU B 1 87 ? 17.113 78.094 19.539 1.00 31.89 83 GLU B O 1
ATOM 1411 N N . ALA B 1 88 ? 19.294 78.265 19.092 1.00 30.06 84 ALA B N 1
ATOM 1412 C CA . ALA B 1 88 ? 19.268 77.145 18.133 1.00 30.11 84 ALA B CA 1
ATOM 1413 C C . ALA B 1 88 ? 20.553 76.335 18.258 1.00 30.62 84 ALA B C 1
ATOM 1414 O O . ALA B 1 88 ? 21.582 76.889 18.650 1.00 30.24 84 ALA B O 1
ATOM 1416 N N . VAL B 1 89 ? 20.497 75.042 17.910 1.00 30.73 85 VAL B N 1
ATOM 1417 C CA . VAL B 1 89 ? 21.672 74.182 17.979 1.00 31.14 85 VAL B CA 1
ATOM 1418 C C . VAL B 1 89 ? 22.458 74.171 16.653 1.00 31.36 85 VAL B C 1
ATOM 1419 O O . VAL B 1 89 ? 21.984 73.663 15.632 1.00 31.17 85 VAL B O 1
ATOM 1423 N N . PHE B 1 90 ? 23.645 74.770 16.688 1.00 31.80 86 PHE B N 1
ATOM 1424 C CA . PHE B 1 90 ? 24.582 74.762 15.553 1.00 34.02 86 PHE B CA 1
ATOM 1425 C C . PHE B 1 90 ? 25.644 73.671 15.759 1.00 35.74 86 PHE B C 1
ATOM 1426 O O . PHE B 1 90 ? 25.519 72.866 16.673 1.00 35.38 86 PHE B O 1
ATOM 1434 N N . SER B 1 91 ? 26.705 73.682 14.948 1.00 38.69 87 SER B N 1
ATOM 1435 C CA A SER B 1 91 ? 27.737 72.626 14.957 0.50 40.55 87 SER B CA 1
ATOM 1436 C CA B SER B 1 91 ? 27.704 72.606 14.968 0.50 40.79 87 SER B CA 1
ATOM 1437 C C . SER B 1 91 ? 28.599 72.591 16.222 1.00 42.28 87 SER B C 1
ATOM 1438 O O . SER B 1 91 ? 29.227 71.565 16.540 1.00 43.80 87 SER B O 1
ATOM 1443 N N . ASP B 1 92 ? 28.669 73.712 16.936 1.00 43.15 88 ASP B N 1
ATOM 1444 C CA . ASP B 1 92 ? 29.458 73.743 18.168 1.00 45.59 88 ASP B CA 1
ATOM 1445 C C . ASP B 1 92 ? 28.585 73.932 19.418 1.00 44.51 88 ASP B C 1
ATOM 1446 O O . ASP B 1 92 ? 29.078 74.342 20.480 1.00 45.65 88 ASP B O 1
ATOM 1451 N N . GLY B 1 93 ? 27.291 73.630 19.284 1.00 40.77 89 GLY B N 1
ATOM 1452 C CA . GLY B 1 93 ? 26.394 73.622 20.425 1.00 39.19 89 GLY B CA 1
ATOM 1453 C C . GLY B 1 93 ? 25.318 74.691 20.357 1.00 36.95 89 GLY B C 1
ATOM 1454 O O . GLY B 1 93 ? 25.111 75.326 19.333 1.00 35.61 89 GLY B O 1
ATOM 1455 N N . SER B 1 94 ? 24.644 74.878 21.483 1.00 37.80 90 SER B N 1
ATOM 1456 C CA . SER B 1 94 ? 23.554 75.839 21.639 1.00 37.27 90 SER B CA 1
ATOM 1457 C C . SER B 1 94 ? 24.081 77.264 21.510 1.00 37.67 90 SER B C 1
ATOM 1458 O O . SER B 1 94 ? 25.149 77.586 22.051 1.00 38.96 90 SER B O 1
ATOM 1461 N N . ARG B 1 95 ? 23.343 78.100 20.770 1.00 43.81 91 ARG B N 1
ATOM 1462 C CA . ARG B 1 95 ? 23.726 79.494 20.498 1.00 42.94 91 ARG B CA 1
ATOM 1463 C C . ARG B 1 95 ? 22.511 80.389 20.544 1.00 39.51 91 ARG B C 1
ATOM 1464 O O . ARG B 1 95 ? 21.415 79.999 20.117 1.00 36.13 91 ARG B O 1
ATOM 1472 N N . LEU B 1 96 ? 22.703 81.596 21.061 1.00 39.30 92 LEU B N 1
ATOM 1473 C CA . LEU B 1 96 ? 21.633 82.559 21.041 1.00 36.97 92 LEU B CA 1
ATOM 1474 C C . LEU B 1 96 ? 21.824 83.471 19.846 1.00 36.03 92 LEU B C 1
ATOM 1475 O O . LEU B 1 96 ? 22.779 84.253 19.812 1.00 38.06 92 LEU B O 1
ATOM 1480 N N . VAL B 1 97 ? 20.929 83.336 18.863 1.00 32.90 93 VAL B N 1
ATOM 1481 C CA . VAL B 1 97 ? 20.959 84.153 17.659 1.00 31.18 93 VAL B CA 1
ATOM 1482 C C . VAL B 1 97 ? 20.127 85.411 17.883 1.00 29.69 93 VAL B C 1
ATOM 1483 O O . VAL B 1 97 ? 18.994 85.330 18.384 1.00 28.37 93 VAL B O 1
ATOM 1487 N N . SER B 1 98 ? 20.707 86.559 17.539 1.00 29.90 94 SER B N 1
ATOM 1488 C CA . SER B 1 98 ? 20.010 87.849 17.610 1.00 29.00 94 SER B CA 1
ATOM 1489 C C . SER B 1 98 ? 19.726 88.373 16.211 1.00 27.64 94 SER B C 1
ATOM 1490 O O . SER B 1 98 ? 20.648 88.540 15.403 1.00 28.33 94 SER B O 1
ATOM 1493 N N . LEU B 1 99 ? 18.458 88.637 15.923 1.00 25.73 95 LEU B N 1
ATOM 1494 C CA . LEU B 1 99 ? 18.078 89.305 14.667 1.00 25.21 95 LEU B CA 1
ATOM 1495 C C . LEU B 1 99 ? 17.704 90.760 14.969 1.00 24.34 95 LEU B C 1
ATOM 1496 O O . LEU B 1 99 ? 16.703 91.011 15.620 1.00 23.32 95 LEU B O 1
ATOM 1501 N N . HIS B 1 100 ? 18.519 91.713 14.507 1.00 25.74 96 HIS B N 1
ATOM 1502 C CA . HIS B 1 100 ? 18.306 93.128 14.799 1.00 26.23 96 HIS B CA 1
ATOM 1503 C C . HIS B 1 100 ? 17.458 93.743 13.720 1.00 26.26 96 HIS B C 1
ATOM 1504 O O . HIS B 1 100 ? 17.810 93.644 12.564 1.00 26.85 96 HIS B O 1
ATOM 1511 N N . ASN B 1 101 ? 16.318 94.363 14.054 1.00 26.02 97 ASN B N 1
ATOM 1512 C CA . ASN B 1 101 ? 15.501 95.016 13.006 1.00 26.57 97 ASN B CA 1
ATOM 1513 C C . ASN B 1 101 ? 15.262 94.132 11.753 1.00 26.09 97 ASN B C 1
ATOM 1514 O O . ASN B 1 101 ? 15.472 94.580 10.617 1.00 27.08 97 ASN B O 1
ATOM 1519 N N . PRO B 1 102 ? 14.796 92.880 11.938 1.00 24.70 98 PRO B N 1
ATOM 1520 C CA . PRO B 1 102 ? 14.735 91.993 10.761 1.00 24.89 98 PRO B CA 1
ATOM 1521 C C . PRO B 1 102 ? 13.725 92.427 9.680 1.00 25.58 98 PRO B C 1
ATOM 1522 O O . PRO B 1 102 ? 13.894 92.098 8.514 1.00 27.18 98 PRO B O 1
ATOM 1526 N N . ILE B 1 103 ? 12.692 93.167 10.046 1.00 25.30 99 ILE B N 1
ATOM 1527 C CA . ILE B 1 103 ? 11.687 93.508 9.050 1.00 26.76 99 ILE B CA 1
ATOM 1528 C C . ILE B 1 103 ? 11.809 94.967 8.686 1.00 29.08 99 ILE B C 1
ATOM 1529 O O . ILE B 1 103 ? 11.609 95.838 9.547 1.00 30.20 99 ILE B O 1
ATOM 1534 N N . THR B 1 104 ? 12.152 95.220 7.426 1.00 31.14 100 THR B N 1
ATOM 1535 C CA . THR B 1 104 ? 12.250 96.583 6.906 1.00 33.81 100 THR B CA 1
ATOM 1536 C C . THR B 1 104 ? 11.473 96.743 5.590 1.00 35.90 100 THR B C 1
ATOM 1537 O O . THR B 1 104 ? 11.000 95.752 5.020 1.00 35.39 100 THR B O 1
ATOM 1542 N N . MET C 1 5 ? 8.455 81.505 23.369 1.00 70.49 1 MET C N 1
ATOM 1543 C CA . MET C 1 5 ? 7.469 82.377 22.675 1.00 67.95 1 MET C CA 1
ATOM 1544 C C . MET C 1 5 ? 6.182 82.642 23.464 1.00 64.95 1 MET C C 1
ATOM 1545 O O . MET C 1 5 ? 5.296 83.352 22.978 1.00 63.11 1 MET C O 1
ATOM 1550 N N . HIS C 1 6 ? 6.077 82.058 24.663 1.00 64.79 2 HIS C N 1
ATOM 1551 C CA . HIS C 1 6 ? 4.974 82.316 25.606 1.00 62.57 2 HIS C CA 1
ATOM 1552 C C . HIS C 1 6 ? 3.618 82.390 24.951 1.00 58.95 2 HIS C C 1
ATOM 1553 O O . HIS C 1 6 ? 3.228 83.420 24.386 1.00 58.76 2 HIS C O 1
ATOM 1555 N N . LEU C 1 7 ? 2.891 81.282 24.996 1.00 56.38 3 LEU C N 1
ATOM 1556 C CA . LEU C 1 7 ? 1.513 81.286 24.580 1.00 53.23 3 LEU C CA 1
ATOM 1557 C C . LEU C 1 7 ? 0.685 81.144 25.840 1.00 52.40 3 LEU C C 1
ATOM 1558 O O . LEU C 1 7 ? 1.015 80.340 26.711 1.00 53.20 3 LEU C O 1
ATOM 1563 N N . THR C 1 8 ? -0.397 81.910 25.934 1.00 51.00 4 THR C N 1
ATOM 1564 C CA . THR C 1 8 ? -1.381 81.698 26.988 1.00 50.14 4 THR C CA 1
ATOM 1565 C C . THR C 1 8 ? -2.027 80.308 26.804 1.00 48.63 4 THR C C 1
ATOM 1566 O O . THR C 1 8 ? -1.951 79.729 25.720 1.00 47.48 4 THR C O 1
ATOM 1570 N N . PRO C 1 9 ? -2.647 79.761 27.868 1.00 48.82 5 PRO C N 1
ATOM 1571 C CA . PRO C 1 9 ? -3.357 78.495 27.701 1.00 47.77 5 PRO C CA 1
ATOM 1572 C C . PRO C 1 9 ? -4.375 78.523 26.548 1.00 45.77 5 PRO C C 1
ATOM 1573 O O . PRO C 1 9 ? -4.497 77.537 25.821 1.00 44.85 5 PRO C O 1
ATOM 1577 N N . ARG C 1 10 ? -5.072 79.649 26.376 1.00 45.31 6 ARG C N 1
ATOM 1578 C CA . ARG C 1 10 ? -6.114 79.768 25.355 1.00 43.98 6 ARG C CA 1
ATOM 1579 C C . ARG C 1 10 ? -5.502 79.783 23.966 1.00 43.15 6 ARG C C 1
ATOM 1580 O O . ARG C 1 10 ? -6.061 79.226 23.025 1.00 41.98 6 ARG C O 1
ATOM 1582 N N . GLU C 1 11 ? -4.351 80.423 23.841 1.00 43.90 7 GLU C N 1
ATOM 1583 C CA . GLU C 1 11 ? -3.655 80.482 22.568 1.00 43.71 7 GLU C CA 1
ATOM 1584 C C . GLU C 1 11 ? -3.102 79.119 22.172 1.00 43.38 7 GLU C C 1
ATOM 1585 O O . GLU C 1 11 ? -3.198 78.715 21.017 1.00 42.63 7 GLU C O 1
ATOM 1591 N N . PHE C 1 12 ? -2.517 78.423 23.140 1.00 44.28 8 PHE C N 1
ATOM 1592 C CA . PHE C 1 12 ? -2.062 77.062 22.915 1.00 44.39 8 PHE C CA 1
ATOM 1593 C C . PHE C 1 12 ? -3.205 76.176 22.411 1.00 42.78 8 PHE C C 1
ATOM 1594 O O . PHE C 1 12 ? -3.032 75.430 21.448 1.00 42.17 8 PHE C O 1
ATOM 1602 N N . ASP C 1 13 ? -4.368 76.274 23.053 1.00 42.49 9 ASP C N 1
ATOM 1603 C CA . ASP C 1 13 ? -5.569 75.548 22.616 1.00 41.78 9 ASP C CA 1
ATOM 1604 C C . ASP C 1 13 ? -5.911 75.829 21.158 1.00 40.61 9 ASP C C 1
ATOM 1605 O O . ASP C 1 13 ? -6.238 74.916 20.411 1.00 39.93 9 ASP C O 1
ATOM 1610 N N . LYS C 1 14 ? -5.795 77.088 20.750 1.00 40.65 10 LYS C N 1
ATOM 1611 C CA . LYS C 1 14 ? -6.020 77.458 19.359 1.00 40.42 10 LYS C CA 1
ATOM 1612 C C . LYS C 1 14 ? -5.025 76.790 18.414 1.00 40.80 10 LYS C C 1
ATOM 1613 O O . LYS C 1 14 ? -5.399 76.311 17.364 1.00 39.97 10 LYS C O 1
ATOM 1619 N N . LEU C 1 15 ? -3.755 76.765 18.804 1.00 20.76 11 LEU C N 1
ATOM 1620 C CA . LEU C 1 15 ? -2.708 76.066 18.013 1.00 22.39 11 LEU C CA 1
ATOM 1621 C C . LEU C 1 15 ? -3.045 74.586 17.878 1.00 22.41 11 LEU C C 1
ATOM 1622 O O . LEU C 1 15 ? -3.012 74.040 16.770 1.00 23.46 11 LEU C O 1
ATOM 1627 N N . VAL C 1 16 ? -3.476 73.966 18.979 1.00 22.86 12 VAL C N 1
ATOM 1628 C CA . VAL C 1 16 ? -3.800 72.536 18.988 1.00 23.07 12 VAL C CA 1
ATOM 1629 C C . VAL C 1 16 ? -4.975 72.237 18.052 1.00 21.74 12 VAL C C 1
ATOM 1630 O O . VAL C 1 16 ? -4.993 71.179 17.403 1.00 22.34 12 VAL C O 1
ATOM 1634 N N . ILE C 1 17 ? -5.935 73.160 17.970 1.00 19.92 13 ILE C N 1
ATOM 1635 C CA . ILE C 1 17 ? -7.081 73.028 17.038 1.00 18.79 13 ILE C CA 1
ATOM 1636 C C . ILE C 1 17 ? -6.619 73.032 15.562 1.00 18.89 13 ILE C C 1
ATOM 1637 O O . ILE C 1 17 ? -7.021 72.161 14.759 1.00 18.21 13 ILE C O 1
ATOM 1642 N N . HIS C 1 18 ? -5.760 74.001 15.227 1.00 19.31 14 HIS C N 1
ATOM 1643 C CA A HIS C 1 18 ? -5.188 74.090 13.888 0.50 19.96 14 HIS C CA 1
ATOM 1644 C CA B HIS C 1 18 ? -5.179 74.093 13.892 0.50 19.96 14 HIS C CA 1
ATOM 1645 C C . HIS C 1 18 ? -4.399 72.858 13.509 1.00 20.40 14 HIS C C 1
ATOM 1646 O O . HIS C 1 18 ? -4.533 72.377 12.393 1.00 20.32 14 HIS C O 1
ATOM 1659 N N . MET C 1 19 ? -3.589 72.326 14.431 1.00 21.12 15 MET C N 1
ATOM 1660 C CA A MET C 1 19 ? -2.814 71.129 14.108 0.50 22.07 15 MET C CA 1
ATOM 1661 C CA B MET C 1 19 ? -2.797 71.105 14.196 0.50 22.04 15 MET C CA 1
ATOM 1662 C C . MET C 1 19 ? -3.680 69.860 13.989 1.00 21.31 15 MET C C 1
ATOM 1663 O O . MET C 1 19 ? -3.421 69.037 13.100 1.00 20.88 15 MET C O 1
ATOM 1672 N N . LEU C 1 20 ? -4.693 69.710 14.857 1.00 20.57 16 LEU C N 1
ATOM 1673 C CA . LEU C 1 20 ? -5.674 68.604 14.732 1.00 20.30 16 LEU C CA 1
ATOM 1674 C C . LEU C 1 20 ? -6.468 68.782 13.464 1.00 18.90 16 LEU C C 1
ATOM 1675 O O . LEU C 1 20 ? -6.673 67.841 12.741 1.00 18.23 16 LEU C O 1
ATOM 1680 N N . SER C 1 21 ? -6.896 70.008 13.167 1.00 18.70 17 SER C N 1
ATOM 1681 C CA . SER C 1 21 ? -7.496 70.231 11.863 1.00 18.67 17 SER C CA 1
ATOM 1682 C C . SER C 1 21 ? -6.623 69.777 10.702 1.00 19.80 17 SER C C 1
ATOM 1683 O O . SER C 1 21 ? -7.113 69.134 9.781 1.00 19.27 17 SER C O 1
ATOM 1686 N N . ASP C 1 22 ? -5.340 70.159 10.712 1.00 21.66 18 ASP C N 1
ATOM 1687 C CA A ASP C 1 22 ? -4.451 69.797 9.608 0.50 22.98 18 ASP C CA 1
ATOM 1688 C CA B ASP C 1 22 ? -4.410 69.790 9.646 0.50 23.03 18 ASP C CA 1
ATOM 1689 C C . ASP C 1 22 ? -4.322 68.268 9.453 1.00 22.91 18 ASP C C 1
ATOM 1690 O O . ASP C 1 22 ? -4.419 67.756 8.332 1.00 23.42 18 ASP C O 1
ATOM 1699 N N . VAL C 1 23 ? -4.135 67.549 10.555 1.00 22.26 19 VAL C N 1
ATOM 1700 C CA . VAL C 1 23 ? -4.114 66.090 10.529 1.00 22.46 19 VAL C CA 1
ATOM 1701 C C . VAL C 1 23 ? -5.434 65.520 9.917 1.00 21.09 19 VAL C C 1
ATOM 1702 O O . VAL C 1 23 ? -5.406 64.600 9.075 1.00 20.48 19 VAL C O 1
ATOM 1706 N N . ALA C 1 24 ? -6.575 66.090 10.305 1.00 19.18 20 ALA C N 1
ATOM 1707 C CA . ALA C 1 24 ? -7.862 65.598 9.822 1.00 18.98 20 ALA C CA 1
ATOM 1708 C C . ALA C 1 24 ? -8.042 65.881 8.344 1.00 19.87 20 ALA C C 1
ATOM 1709 O O . ALA C 1 24 ? -8.621 65.046 7.615 1.00 20.56 20 ALA C O 1
ATOM 1711 N N . LEU C 1 25 ? -7.593 67.058 7.890 1.00 20.20 21 LEU C N 1
ATOM 1712 C CA . LEU C 1 25 ? -7.754 67.400 6.470 1.00 21.77 21 LEU C CA 1
ATOM 1713 C C . LEU C 1 25 ? -6.874 66.534 5.555 1.00 22.88 21 LEU C C 1
ATOM 1714 O O . LEU C 1 25 ? -7.274 66.194 4.426 1.00 24.10 21 LEU C O 1
ATOM 1719 N N . LYS C 1 26 ? -5.672 66.213 6.028 1.00 23.25 22 LYS C N 1
ATOM 1720 C CA . LYS C 1 26 ? -4.823 65.207 5.358 1.00 24.80 22 LYS C CA 1
ATOM 1721 C C . LYS C 1 26 ? -5.511 63.840 5.180 1.00 23.83 22 LYS C C 1
ATOM 1722 O O . LYS C 1 26 ? -5.436 63.214 4.121 1.00 24.80 22 LYS C O 1
ATOM 1728 N N . ARG C 1 27 ? -6.172 63.376 6.235 1.00 23.14 23 ARG C N 1
ATOM 1729 C CA . ARG C 1 27 ? -7.004 62.157 6.165 1.00 22.52 23 ARG C CA 1
ATOM 1730 C C . ARG C 1 27 ? -8.167 62.247 5.201 1.00 21.88 23 ARG C C 1
ATOM 1731 O O . ARG C 1 27 ? -8.365 61.324 4.403 1.00 21.87 23 ARG C O 1
ATOM 1739 N N . LYS C 1 28 ? -8.920 63.346 5.265 1.00 21.08 24 LYS C N 1
ATOM 1740 C CA . LYS C 1 28 ? -9.977 63.603 4.301 1.00 21.67 24 LYS C CA 1
ATOM 1741 C C . LYS C 1 28 ? -9.427 63.600 2.855 1.00 23.55 24 LYS C C 1
ATOM 1742 O O . LYS C 1 28 ? -10.018 62.978 1.960 1.00 24.38 24 LYS C O 1
ATOM 1748 N N . ASN C 1 29 ? -8.279 64.255 2.658 1.00 24.11 25 ASN C N 1
ATOM 1749 C CA . ASN C 1 29 ? -7.572 64.253 1.395 1.00 25.98 25 ASN C CA 1
ATOM 1750 C C . ASN C 1 29 ? -7.312 62.849 0.893 1.00 26.53 25 ASN C C 1
ATOM 1751 O O . ASN C 1 29 ? -7.286 62.634 -0.284 1.00 28.31 25 ASN C O 1
ATOM 1756 N N . LYS C 1 30 ? -7.083 61.904 1.794 1.00 25.89 26 LYS C N 1
ATOM 1757 C CA . LYS C 1 30 ? -6.851 60.535 1.409 1.00 27.37 26 LYS C CA 1
ATOM 1758 C C . LYS C 1 30 ? -8.156 59.763 1.270 1.00 26.19 26 LYS C C 1
ATOM 1759 O O . LYS C 1 30 ? -8.112 58.571 1.165 1.00 26.94 26 LYS C O 1
ATOM 1765 N N . GLY C 1 31 ? -9.307 60.427 1.338 1.00 25.47 27 GLY C N 1
ATOM 1766 C CA . GLY C 1 31 ? -10.589 59.758 1.107 1.00 25.52 27 GLY C CA 1
ATOM 1767 C C . GLY C 1 31 ? -11.184 59.092 2.335 1.00 24.36 27 GLY C C 1
ATOM 1768 O O . GLY C 1 31 ? -12.169 58.381 2.225 1.00 23.85 27 GLY C O 1
ATOM 1769 N N . LEU C 1 32 ? -10.589 59.326 3.507 1.00 23.59 28 LEU C N 1
ATOM 1770 C CA . LEU C 1 32 ? -11.067 58.733 4.767 1.00 22.39 28 LEU C CA 1
ATOM 1771 C C . LEU C 1 32 ? -12.213 59.562 5.325 1.00 21.69 28 LEU C C 1
ATOM 1772 O O . LEU C 1 32 ? -12.117 60.802 5.385 1.00 21.17 28 LEU C O 1
ATOM 1777 N N . LYS C 1 33 ? -13.271 58.899 5.788 1.00 21.11 29 LYS C N 1
ATOM 1778 C CA . LYS C 1 33 ? -14.332 59.608 6.506 1.00 21.19 29 LYS C CA 1
ATOM 1779 C C . LYS C 1 33 ? -13.878 59.983 7.905 1.00 20.22 29 LYS C C 1
ATOM 1780 O O . LYS C 1 33 ? -13.277 59.156 8.616 1.00 20.06 29 LYS C O 1
ATOM 1786 N N . LEU C 1 34 ? -14.150 61.234 8.299 1.00 19.22 30 LEU C N 1
ATOM 1787 C CA . LEU C 1 34 ? -13.665 61.753 9.581 1.00 18.54 30 LEU C CA 1
ATOM 1788 C C . LEU C 1 34 ? -14.488 61.241 10.796 1.00 18.42 30 LEU C C 1
ATOM 1789 O O . LEU C 1 34 ? -15.724 61.068 10.718 1.00 18.68 30 LEU C O 1
ATOM 1794 N N . ASN C 1 35 ? -13.804 60.970 11.906 1.00 17.56 31 ASN C N 1
ATOM 1795 C CA . ASN C 1 35 ? -14.505 60.606 13.112 1.00 18.37 31 ASN C CA 1
ATOM 1796 C C . ASN C 1 35 ? -14.967 61.880 13.829 1.00 18.62 31 ASN C C 1
ATOM 1797 O O . ASN C 1 35 ? -14.756 62.985 13.323 1.00 18.01 31 ASN C O 1
ATOM 1802 N N . HIS C 1 36 ? -15.536 61.733 15.017 1.00 19.55 32 HIS C N 1
ATOM 1803 C CA . HIS C 1 36 ? -16.082 62.890 15.748 1.00 20.68 32 HIS C CA 1
ATOM 1804 C C . HIS C 1 36 ? -15.065 63.972 16.127 1.00 19.87 32 HIS C C 1
ATOM 1805 O O . HIS C 1 36 ? -15.240 65.131 15.763 1.00 20.54 32 HIS C O 1
ATOM 1812 N N . PRO C 1 37 ? -13.995 63.617 16.881 1.00 19.73 33 PRO C N 1
ATOM 1813 C CA . PRO C 1 37 ? -13.050 64.688 17.234 1.00 18.96 33 PRO C CA 1
ATOM 1814 C C . PRO C 1 37 ? -12.349 65.295 16.004 1.00 17.89 33 PRO C C 1
ATOM 1815 O O . PRO C 1 37 ? -12.017 66.463 16.021 1.00 17.65 33 PRO C O 1
ATOM 1819 N N . GLU C 1 38 ? -12.110 64.508 14.962 1.00 17.23 34 GLU C N 1
ATOM 1820 C CA . GLU C 1 38 ? -11.605 65.080 13.708 1.00 16.61 34 GLU C CA 1
ATOM 1821 C C . GLU C 1 38 ? -12.549 66.114 13.111 1.00 16.31 34 GLU C C 1
ATOM 1822 O O . GLU C 1 38 ? -12.094 67.167 12.686 1.00 16.29 34 GLU C O 1
ATOM 1828 N N . ALA C 1 39 ? -13.852 65.838 13.091 1.00 16.53 35 ALA C N 1
ATOM 1829 C CA . ALA C 1 39 ? -14.798 66.782 12.528 1.00 16.51 35 ALA C CA 1
ATOM 1830 C C . ALA C 1 39 ? -14.858 68.072 13.360 1.00 16.35 35 ALA C C 1
ATOM 1831 O O . ALA C 1 39 ? -14.898 69.181 12.814 1.00 17.09 35 ALA C O 1
ATOM 1833 N N . VAL C 1 40 ? -14.881 67.917 14.679 1.00 16.66 36 VAL C N 1
ATOM 1834 C CA . VAL C 1 40 ? -14.830 69.034 15.623 1.00 16.93 36 VAL C CA 1
ATOM 1835 C C . VAL C 1 40 ? -13.591 69.928 15.391 1.00 16.56 36 VAL C C 1
ATOM 1836 O O . VAL C 1 40 ? -13.721 71.164 15.376 1.00 16.63 36 VAL C O 1
ATOM 1840 N N . ALA C 1 41 ? -12.420 69.324 15.174 1.00 16.18 37 ALA C N 1
ATOM 1841 C CA . ALA C 1 41 ? -11.190 70.133 14.903 1.00 16.07 37 ALA C CA 1
ATOM 1842 C C . ALA C 1 41 ? -11.323 70.919 13.608 1.00 15.97 37 ALA C C 1
ATOM 1843 O O . ALA C 1 41 ? -10.950 72.110 13.535 1.00 16.55 37 ALA C O 1
ATOM 1845 N N . VAL C 1 42 ? -11.776 70.256 12.551 1.00 15.90 38 VAL C N 1
ATOM 1846 C CA . VAL C 1 42 ? -11.895 70.946 11.267 1.00 16.21 38 VAL C CA 1
ATOM 1847 C C . VAL C 1 42 ? -12.885 72.119 11.392 1.00 16.51 38 VAL C C 1
ATOM 1848 O O . VAL C 1 42 ? -12.646 73.198 10.846 1.00 16.98 38 VAL C O 1
ATOM 1852 N N . LEU C 1 43 ? -14.027 71.908 12.044 1.00 16.80 39 LEU C N 1
ATOM 1853 C CA . LEU C 1 43 ? -15.011 72.984 12.100 1.00 17.85 39 LEU C CA 1
ATOM 1854 C C . LEU C 1 43 ? -14.506 74.096 13.034 1.00 17.42 39 LEU C C 1
ATOM 1855 O O . LEU C 1 43 ? -14.752 75.270 12.795 1.00 17.64 39 LEU C O 1
ATOM 1860 N N . SER C 1 44 ? -13.824 73.699 14.104 1.00 16.70 40 SER C N 1
ATOM 1861 C CA . SER C 1 44 ? -13.299 74.674 15.062 1.00 16.71 40 SER C CA 1
ATOM 1862 C C . SER C 1 44 ? -12.200 75.524 14.439 1.00 16.65 40 SER C C 1
ATOM 1863 O O . SER C 1 44 ? -12.180 76.748 14.640 1.00 17.33 40 SER C O 1
ATOM 1866 N N . ALA C 1 45 ? -11.342 74.905 13.631 1.00 15.89 41 ALA C N 1
ATOM 1867 C CA . ALA C 1 45 ? -10.268 75.663 12.960 1.00 16.06 41 ALA C CA 1
ATOM 1868 C C . ALA C 1 45 ? -10.883 76.580 11.935 1.00 16.50 41 ALA C C 1
ATOM 1869 O O . ALA C 1 45 ? -10.330 77.621 11.674 1.00 16.86 41 ALA C O 1
ATOM 1871 N N . TYR C 1 46 ? -12.000 76.154 11.330 1.00 16.60 42 TYR C N 1
ATOM 1872 C CA . TYR C 1 46 ? -12.715 76.996 10.390 1.00 18.18 42 TYR C CA 1
ATOM 1873 C C . TYR C 1 46 ? -13.145 78.332 11.006 1.00 18.52 42 TYR C C 1
ATOM 1874 O O . TYR C 1 46 ? -12.948 79.396 10.430 1.00 19.91 42 TYR C O 1
ATOM 1883 N N . VAL C 1 47 ? -13.811 78.265 12.148 1.00 18.14 43 VAL C N 1
ATOM 1884 C CA . VAL C 1 47 ? -14.169 79.488 12.904 1.00 18.39 43 VAL C CA 1
ATOM 1885 C C . VAL C 1 47 ? -12.952 80.354 13.221 1.00 18.09 43 VAL C C 1
ATOM 1886 O O . VAL C 1 47 ? -12.987 81.577 13.017 1.00 18.90 43 VAL C O 1
ATOM 1890 N N . LEU C 1 48 ? -11.894 79.749 13.767 1.00 26.63 44 LEU C N 1
ATOM 1891 C CA . LEU C 1 48 ? -10.693 80.511 14.105 1.00 25.51 44 LEU C CA 1
ATOM 1892 C C . LEU C 1 48 ? -10.130 81.219 12.867 1.00 25.70 44 LEU C C 1
ATOM 1893 O O . LEU C 1 48 ? -9.775 82.417 12.928 1.00 25.11 44 LEU C O 1
ATOM 1898 N N . ASP C 1 49 ? -10.045 80.472 11.756 1.00 26.39 45 ASP C N 1
ATOM 1899 C CA . ASP C 1 49 ? -9.535 81.029 10.497 1.00 27.02 45 ASP C CA 1
ATOM 1900 C C . ASP C 1 49 ? -10.456 82.154 10.016 1.00 27.21 45 ASP C C 1
ATOM 1901 O O . ASP C 1 49 ? -9.966 83.204 9.576 1.00 27.16 45 ASP C O 1
ATOM 1906 N N . GLY C 1 50 ? -11.776 81.898 10.063 1.00 27.40 46 GLY C N 1
ATOM 1907 C CA . GLY C 1 50 ? -12.773 82.907 9.685 1.00 27.73 46 GLY C CA 1
ATOM 1908 C C . GLY C 1 50 ? -12.584 84.220 10.429 1.00 26.65 46 GLY C C 1
ATOM 1909 O O . GLY C 1 50 ? -12.514 85.289 9.811 1.00 27.07 46 GLY C O 1
ATOM 1910 N N . ALA C 1 51 ? -12.471 84.128 11.749 1.00 25.51 47 ALA C N 1
ATOM 1911 C CA . ALA C 1 51 ? -12.229 85.294 12.599 1.00 24.96 47 ALA C CA 1
ATOM 1912 C C . ALA C 1 51 ? -10.913 85.972 12.252 1.00 24.92 47 ALA C C 1
ATOM 1913 O O . ALA C 1 51 ? -10.831 87.219 12.185 1.00 25.36 47 ALA C O 1
ATOM 1915 N N . ARG C 1 52 ? -9.884 85.158 12.036 1.00 24.75 48 ARG C N 1
ATOM 1916 C CA . ARG C 1 52 ? -8.570 85.689 11.667 1.00 24.83 48 ARG C CA 1
ATOM 1917 C C . ARG C 1 52 ? -8.609 86.432 10.331 1.00 26.14 48 ARG C C 1
ATOM 1918 O O . ARG C 1 52 ? -7.884 87.401 10.147 1.00 26.52 48 ARG C O 1
ATOM 1926 N N . GLU C 1 53 ? -9.458 85.983 9.405 1.00 27.37 49 GLU C N 1
ATOM 1927 C CA . GLU C 1 53 ? -9.538 86.607 8.082 1.00 29.13 49 GLU C CA 1
ATOM 1928 C C . GLU C 1 53 ? -10.440 87.835 8.073 1.00 29.81 49 GLU C C 1
ATOM 1929 O O . GLU C 1 53 ? -10.652 88.427 7.025 1.00 31.23 49 GLU C O 1
ATOM 1935 N N . GLY C 1 54 ? -10.979 88.220 9.224 1.00 29.22 50 GLY C N 1
ATOM 1936 C CA . GLY C 1 54 ? -11.861 89.393 9.305 1.00 30.29 50 GLY C CA 1
ATOM 1937 C C . GLY C 1 54 ? -13.318 89.138 8.918 1.00 31.42 50 GLY C C 1
ATOM 1938 O O . GLY C 1 54 ? -14.041 90.072 8.629 1.00 31.81 50 GLY C O 1
ATOM 1939 N N . LYS C 1 55 ? -13.758 87.879 8.862 1.00 32.01 51 LYS C N 1
ATOM 1940 C CA . LYS C 1 55 ? -15.192 87.605 8.634 1.00 33.05 51 LYS C CA 1
ATOM 1941 C C . LYS C 1 55 ? -15.993 87.943 9.904 1.00 32.19 51 LYS C C 1
ATOM 1942 O O . LYS C 1 55 ? -15.474 87.842 11.027 1.00 30.83 51 LYS C O 1
ATOM 1948 N N . THR C 1 56 ? -17.265 88.303 9.739 1.00 32.93 52 THR C N 1
ATOM 1949 C CA . THR C 1 56 ? -18.131 88.496 10.903 1.00 32.43 52 THR C CA 1
ATOM 1950 C C . THR C 1 56 ? -18.551 87.140 11.472 1.00 32.12 52 THR C C 1
ATOM 1951 O O . THR C 1 56 ? -18.409 86.113 10.805 1.00 32.38 52 THR C O 1
ATOM 1955 N N . VAL C 1 57 ? -19.070 87.149 12.701 1.00 32.07 53 VAL C N 1
ATOM 1956 C CA . VAL C 1 57 ? -19.631 85.958 13.338 1.00 32.70 53 VAL C CA 1
ATOM 1957 C C . VAL C 1 57 ? -20.672 85.282 12.434 1.00 34.72 53 VAL C C 1
ATOM 1958 O O . VAL C 1 57 ? -20.683 84.064 12.290 1.00 35.10 53 VAL C O 1
ATOM 1962 N N . GLU C 1 58 ? -21.536 86.087 11.821 1.00 31.45 54 GLU C N 1
ATOM 1963 C CA . GLU C 1 58 ? -22.661 85.600 11.024 1.00 32.40 54 GLU C CA 1
ATOM 1964 C C . GLU C 1 58 ? -22.183 84.909 9.759 1.00 29.77 54 GLU C C 1
ATOM 1965 O O . GLU C 1 58 ? -22.725 83.870 9.366 1.00 29.95 54 GLU C O 1
ATOM 1971 N N . GLU C 1 59 ? -21.174 85.498 9.125 1.00 29.54 55 GLU C N 1
ATOM 1972 C CA . GLU C 1 59 ? -20.499 84.927 7.944 1.00 27.95 55 GLU C CA 1
ATOM 1973 C C . GLU C 1 59 ? -19.841 83.558 8.222 1.00 25.91 55 GLU C C 1
ATOM 1974 O O . GLU C 1 59 ? -19.886 82.624 7.383 1.00 25.27 55 GLU C O 1
ATOM 1980 N N . VAL C 1 60 ? -19.270 83.421 9.414 1.00 25.41 56 VAL C N 1
ATOM 1981 C CA . VAL C 1 60 ? -18.621 82.182 9.804 1.00 24.52 56 VAL C CA 1
ATOM 1982 C C . VAL C 1 60 ? -19.702 81.123 10.023 1.00 26.45 56 VAL C C 1
ATOM 1983 O O . VAL C 1 60 ? -19.573 79.989 9.557 1.00 27.50 56 VAL C O 1
ATOM 1987 N N . MET C 1 61 ? -20.781 81.497 10.714 1.00 28.40 57 MET C N 1
ATOM 1988 C CA . MET C 1 61 ? -21.924 80.597 10.921 1.00 29.42 57 MET C CA 1
ATOM 1989 C C . MET C 1 61 ? -22.471 80.082 9.576 1.00 31.32 57 MET C C 1
ATOM 1990 O O . MET C 1 61 ? -22.659 78.858 9.383 1.00 34.66 57 MET C O 1
ATOM 1995 N N . ASP C 1 62 ? -22.726 81.002 8.646 1.00 31.34 58 ASP C N 1
ATOM 1996 C CA A ASP C 1 62 ? -23.222 80.673 7.302 0.50 32.51 58 ASP C CA 1
ATOM 1997 C CA B ASP C 1 62 ? -23.248 80.615 7.333 0.50 32.60 58 ASP C CA 1
ATOM 1998 C C . ASP C 1 62 ? -22.247 79.747 6.565 1.00 31.43 58 ASP C C 1
ATOM 1999 O O . ASP C 1 62 ? -22.607 78.685 6.062 1.00 34.42 58 ASP C O 1
ATOM 2008 N N . GLY C 1 63 ? -20.996 80.169 6.490 1.00 28.33 59 GLY C N 1
ATOM 2009 C CA . GLY C 1 63 ? -19.962 79.341 5.876 1.00 28.32 59 GLY C CA 1
ATOM 2010 C C . GLY C 1 63 ? -19.767 77.935 6.457 1.00 28.84 59 GLY C C 1
ATOM 2011 O O . GLY C 1 63 ? -19.524 76.997 5.697 1.00 31.91 59 GLY C O 1
ATOM 2012 N N . ALA C 1 64 ? -19.884 77.773 7.779 1.00 32.92 60 ALA C N 1
ATOM 2013 C CA . ALA C 1 64 ? -19.543 76.495 8.430 1.00 30.49 60 ALA C CA 1
ATOM 2014 C C . ALA C 1 64 ? -20.440 75.314 8.022 1.00 29.84 60 ALA C C 1
ATOM 2015 O O . ALA C 1 64 ? -20.008 74.156 8.074 1.00 27.66 60 ALA C O 1
ATOM 2017 N N . ARG C 1 65 ? -21.671 75.617 7.629 1.00 31.53 61 ARG C N 1
ATOM 2018 C CA . ARG C 1 65 ? -22.637 74.601 7.188 1.00 32.17 61 ARG C CA 1
ATOM 2019 C C . ARG C 1 65 ? -22.222 73.761 5.966 1.00 31.53 61 ARG C C 1
ATOM 2020 O O . ARG C 1 65 ? -22.769 72.690 5.757 1.00 32.35 61 ARG C O 1
ATOM 2028 N N . SER C 1 66 ? -21.288 74.239 5.149 1.00 31.75 62 SER C N 1
ATOM 2029 C CA . SER C 1 66 ? -20.883 73.478 3.957 1.00 31.92 62 SER C CA 1
ATOM 2030 C C . SER C 1 66 ? -19.465 72.922 4.072 1.00 30.16 62 SER C C 1
ATOM 2031 O O . SER C 1 66 ? -18.927 72.335 3.126 1.00 32.16 62 SER C O 1
ATOM 2034 N N . VAL C 1 67 ? -18.850 73.107 5.222 1.00 26.67 63 VAL C N 1
ATOM 2035 C CA . VAL C 1 67 ? -17.478 72.663 5.399 1.00 25.49 63 VAL C CA 1
ATOM 2036 C C . VAL C 1 67 ? -17.360 71.132 5.330 1.00 24.00 63 VAL C C 1
ATOM 2037 O O . VAL C 1 67 ? -16.492 70.584 4.618 1.00 24.17 63 VAL C O 1
ATOM 2041 N N . LEU C 1 68 ? -18.243 70.438 6.040 1.00 22.62 64 LEU C N 1
ATOM 2042 C CA . LEU C 1 68 ? -18.251 68.964 6.041 1.00 22.35 64 LEU C CA 1
ATOM 2043 C C . LEU C 1 68 ? -19.679 68.490 5.806 1.00 23.13 64 LEU C C 1
ATOM 2044 O O . LEU C 1 68 ? -20.558 68.925 6.511 1.00 23.35 64 LEU C O 1
ATOM 2049 N N . LYS C 1 69 ? -19.911 67.611 4.823 1.00 25.32 65 LYS C N 1
ATOM 2050 C CA . LYS C 1 69 ? -21.226 67.012 4.620 1.00 26.57 65 LYS C CA 1
ATOM 2051 C C . LYS C 1 69 ? -21.249 65.650 5.327 1.00 24.78 65 LYS C C 1
ATOM 2052 O O . LYS C 1 69 ? -20.204 65.149 5.753 1.00 22.40 65 LYS C O 1
ATOM 2058 N N . ALA C 1 70 ? -22.449 65.079 5.441 1.00 24.66 66 ALA C N 1
ATOM 2059 C CA . ALA C 1 70 ? -22.659 63.790 6.081 1.00 24.52 66 ALA C CA 1
ATOM 2060 C C . ALA C 1 70 ? -21.778 62.702 5.507 1.00 25.44 66 ALA C C 1
ATOM 2061 O O . ALA C 1 70 ? -21.306 61.857 6.263 1.00 24.99 66 ALA C O 1
ATOM 2063 N N . ASP C 1 71 ? -21.583 62.720 4.183 1.00 27.61 67 ASP C N 1
ATOM 2064 C CA A ASP C 1 71 ? -20.747 61.736 3.496 0.50 28.70 67 ASP C CA 1
ATOM 2065 C CA B ASP C 1 71 ? -20.751 61.734 3.500 0.50 29.18 67 ASP C CA 1
ATOM 2066 C C . ASP C 1 71 ? -19.253 61.906 3.826 1.00 27.60 67 ASP C C 1
ATOM 2067 O O . ASP C 1 71 ? -18.469 60.963 3.650 1.00 28.08 67 ASP C O 1
ATOM 2076 N N . ASP C 1 72 ? -18.858 63.103 4.308 1.00 25.38 68 ASP C N 1
ATOM 2077 C CA . ASP C 1 72 ? -17.452 63.362 4.682 1.00 24.04 68 ASP C CA 1
ATOM 2078 C C . ASP C 1 72 ? -17.062 62.793 6.038 1.00 22.39 68 ASP C C 1
ATOM 2079 O O . ASP C 1 72 ? -15.878 62.760 6.355 1.00 21.82 68 ASP C O 1
ATOM 2084 N N . VAL C 1 73 ? -18.041 62.355 6.839 1.00 21.81 69 VAL C N 1
ATOM 2085 C CA . VAL C 1 73 ? -17.767 61.883 8.205 1.00 20.86 69 VAL C CA 1
ATOM 2086 C C . VAL C 1 73 ? -18.354 60.484 8.402 1.00 22.14 69 VAL C C 1
ATOM 2087 O O . VAL C 1 73 ? -19.239 60.067 7.652 1.00 23.39 69 VAL C O 1
ATOM 2091 N N . MET C 1 74 ? -17.852 59.738 9.381 1.00 22.24 70 MET C N 1
ATOM 2092 C CA . MET C 1 74 ? -18.393 58.389 9.635 1.00 24.88 70 MET C CA 1
ATOM 2093 C C . MET C 1 74 ? -19.916 58.402 10.009 1.00 24.67 70 MET C C 1
ATOM 2094 O O . MET C 1 74 ? -20.422 59.397 10.516 1.00 24.19 70 MET C O 1
ATOM 2099 N N . ASP C 1 75 ? -20.614 57.296 9.791 1.00 26.92 71 ASP C N 1
ATOM 2100 C CA . ASP C 1 75 ? -22.004 57.144 10.268 1.00 27.12 71 ASP C CA 1
ATOM 2101 C C . ASP C 1 75 ? -22.057 57.512 11.720 1.00 24.96 71 ASP C C 1
ATOM 2102 O O . ASP C 1 75 ? -21.128 57.184 12.469 1.00 23.71 71 ASP C O 1
ATOM 2107 N N . GLY C 1 76 ? -23.116 58.225 12.115 1.00 24.27 72 GLY C N 1
ATOM 2108 C CA . GLY C 1 76 ? -23.304 58.618 13.518 1.00 23.23 72 GLY C CA 1
ATOM 2109 C C . GLY C 1 76 ? -22.724 59.966 13.917 1.00 20.58 72 GLY C C 1
ATOM 2110 O O . GLY C 1 76 ? -23.184 60.598 14.891 1.00 20.70 72 GLY C O 1
ATOM 2111 N N . VAL C 1 77 ? -21.719 60.429 13.177 1.00 18.59 73 VAL C N 1
ATOM 2112 C CA . VAL C 1 77 ? -21.057 61.672 13.551 1.00 16.45 73 VAL C CA 1
ATOM 2113 C C . VAL C 1 77 ? -22.034 62.872 13.528 1.00 16.59 73 VAL C C 1
ATOM 2114 O O . VAL C 1 77 ? -22.021 63.643 14.481 1.00 16.62 73 VAL C O 1
ATOM 2118 N N . PRO C 1 78 ? -22.880 63.034 12.468 1.00 21.62 74 PRO C N 1
ATOM 2119 C CA . PRO C 1 78 ? -23.741 64.215 12.550 1.00 21.96 74 PRO C CA 1
ATOM 2120 C C . PRO C 1 78 ? -24.601 64.338 13.812 1.00 21.93 74 PRO C C 1
ATOM 2121 O O . PRO C 1 78 ? -24.790 65.453 14.305 1.00 22.12 74 PRO C O 1
ATOM 2125 N N . ASP C 1 79 ? -25.178 63.237 14.301 1.00 22.47 75 ASP C N 1
ATOM 2126 C CA . ASP C 1 79 ? -26.029 63.340 15.483 1.00 23.18 75 ASP C CA 1
ATOM 2127 C C . ASP C 1 79 ? -25.215 63.327 16.748 1.00 22.67 75 ASP C C 1
ATOM 2128 O O . ASP C 1 79 ? -25.755 63.592 17.814 1.00 23.70 75 ASP C O 1
ATOM 2133 N N . LEU C 1 80 ? -23.937 62.956 16.640 1.00 21.84 76 LEU C N 1
ATOM 2134 C CA . LEU C 1 80 ? -22.977 63.208 17.721 1.00 21.86 76 LEU C CA 1
ATOM 2135 C C . LEU C 1 80 ? -22.621 64.685 17.814 1.00 21.59 76 LEU C C 1
ATOM 2136 O O . LEU C 1 80 ? -22.064 65.135 18.828 1.00 21.37 76 LEU C O 1
ATOM 2141 N N . LEU C 1 81 ? -22.991 65.448 16.783 1.00 22.23 77 LEU C N 1
ATOM 2142 C CA . LEU C 1 81 ? -22.567 66.858 16.689 1.00 22.92 77 LEU C CA 1
ATOM 2143 C C . LEU C 1 81 ? -23.691 67.876 16.486 1.00 23.10 77 LEU C C 1
ATOM 2144 O O . LEU C 1 81 ? -23.690 68.591 15.475 1.00 23.93 77 LEU C O 1
ATOM 2149 N N . PRO C 1 82 ? -24.633 67.984 17.453 1.00 22.67 78 PRO C N 1
ATOM 2150 C CA . PRO C 1 82 ? -25.677 68.993 17.328 1.00 23.74 78 PRO C CA 1
ATOM 2151 C C . PRO C 1 82 ? -25.186 70.430 17.542 1.00 24.18 78 PRO C C 1
ATOM 2152 O O . PRO C 1 82 ? -25.800 71.370 17.021 1.00 25.57 78 PRO C O 1
ATOM 2156 N N . LEU C 1 83 ? -24.067 70.577 18.265 1.00 23.59 79 LEU C N 1
ATOM 2157 C CA . LEU C 1 83 ? -23.526 71.875 18.669 1.00 24.11 79 LEU C CA 1
ATOM 2158 C C . LEU C 1 83 ? -21.984 71.895 18.770 1.00 24.33 79 LEU C C 1
ATOM 2159 O O . LEU C 1 83 ? -21.395 71.071 19.450 1.00 23.29 79 LEU C O 1
ATOM 2164 N N . ILE C 1 84 ? -21.356 72.838 18.084 1.00 25.91 80 ILE C N 1
ATOM 2165 C CA . ILE C 1 84 ? -19.958 73.161 18.330 1.00 27.65 80 ILE C CA 1
ATOM 2166 C C . ILE C 1 84 ? -19.898 74.613 18.792 1.00 29.50 80 ILE C C 1
ATOM 2167 O O . ILE C 1 84 ? -20.546 75.477 18.208 1.00 30.25 80 ILE C O 1
ATOM 2172 N N . GLN C 1 85 ? -19.123 74.870 19.843 1.00 22.67 81 GLN C N 1
ATOM 2173 C CA . GLN C 1 85 ? -18.945 76.227 20.322 1.00 23.88 81 GLN C CA 1
ATOM 2174 C C . GLN C 1 85 ? -17.480 76.524 20.356 1.00 24.08 81 GLN C C 1
ATOM 2175 O O . GLN C 1 85 ? -16.727 75.704 20.861 1.00 24.72 81 GLN C O 1
ATOM 2181 N N . VAL C 1 86 ? -17.086 77.656 19.755 1.00 23.43 82 VAL C N 1
ATOM 2182 C CA . VAL C 1 86 ? -15.674 78.008 19.616 1.00 24.11 82 VAL C CA 1
ATOM 2183 C C . VAL C 1 86 ? -15.527 79.475 19.956 1.00 24.69 82 VAL C C 1
ATOM 2184 O O . VAL C 1 86 ? -16.211 80.332 19.369 1.00 24.10 82 VAL C O 1
ATOM 2188 N N . GLU C 1 87 ? -14.648 79.782 20.895 1.00 26.74 83 GLU C N 1
ATOM 2189 C CA . GLU C 1 87 ? -14.290 81.187 21.127 1.00 28.48 83 GLU C CA 1
ATOM 2190 C C . GLU C 1 87 ? -13.263 81.643 20.074 1.00 27.07 83 GLU C C 1
ATOM 2191 O O . GLU C 1 87 ? -12.322 80.925 19.812 1.00 27.00 83 GLU C O 1
ATOM 2197 N N . ALA C 1 88 ? -13.484 82.791 19.424 1.00 26.43 84 ALA C N 1
ATOM 2198 C CA . ALA C 1 88 ? -12.466 83.392 18.544 1.00 26.65 84 ALA C CA 1
ATOM 2199 C C . ALA C 1 88 ? -12.464 84.917 18.702 1.00 27.50 84 ALA C C 1
ATOM 2200 O O . ALA C 1 88 ? -13.480 85.497 19.111 1.00 27.01 84 ALA C O 1
ATOM 2202 N N . VAL C 1 89 ? -11.349 85.564 18.372 1.00 27.20 85 VAL C N 1
ATOM 2203 C CA . VAL C 1 89 ? -11.292 87.039 18.438 1.00 28.57 85 VAL C CA 1
ATOM 2204 C C . VAL C 1 89 ? -11.725 87.684 17.111 1.00 28.01 85 VAL C C 1
ATOM 2205 O O . VAL C 1 89 ? -11.100 87.487 16.065 1.00 27.68 85 VAL C O 1
ATOM 2209 N N . PHE C 1 90 ? -12.807 88.447 17.170 1.00 28.53 86 PHE C N 1
ATOM 2210 C CA . PHE C 1 90 ? -13.326 89.160 16.021 1.00 29.38 86 PHE C CA 1
ATOM 2211 C C . PHE C 1 90 ? -12.898 90.635 16.162 1.00 32.81 86 PHE C C 1
ATOM 2212 O O . PHE C 1 90 ? -12.205 91.002 17.127 1.00 33.70 86 PHE C O 1
ATOM 2220 N N . SER C 1 91 ? -13.293 91.491 15.221 1.00 34.74 87 SER C N 1
ATOM 2221 C CA . SER C 1 91 ? -12.792 92.859 15.228 1.00 36.67 87 SER C CA 1
ATOM 2222 C C . SER C 1 91 ? -13.289 93.663 16.429 1.00 38.67 87 SER C C 1
ATOM 2223 O O . SER C 1 91 ? -12.838 94.798 16.674 1.00 39.63 87 SER C O 1
ATOM 2226 N N . ASP C 1 92 ? -14.236 93.104 17.167 1.00 38.31 88 ASP C N 1
ATOM 2227 C CA . ASP C 1 92 ? -14.667 93.751 18.400 1.00 41.06 88 ASP C CA 1
ATOM 2228 C C . ASP C 1 92 ? -14.384 92.891 19.632 1.00 41.17 88 ASP C C 1
ATOM 2229 O O . ASP C 1 92 ? -14.987 93.085 20.690 1.00 43.56 88 ASP C O 1
ATOM 2234 N N . GLY C 1 93 ? -13.459 91.944 19.493 1.00 38.28 89 GLY C N 1
ATOM 2235 C CA . GLY C 1 93 ? -13.026 91.172 20.642 1.00 37.94 89 GLY C CA 1
ATOM 2236 C C . GLY C 1 93 ? -13.523 89.742 20.642 1.00 34.95 89 GLY C C 1
ATOM 2237 O O . GLY C 1 93 ? -14.036 89.245 19.649 1.00 33.00 89 GLY C O 1
ATOM 2238 N N . SER C 1 94 ? -13.333 89.080 21.772 1.00 35.97 90 SER C N 1
ATOM 2239 C CA . SER C 1 94 ? -13.590 87.654 21.899 1.00 35.11 90 SER C CA 1
ATOM 2240 C C . SER C 1 94 ? -15.097 87.406 21.819 1.00 35.28 90 SER C C 1
ATOM 2241 O O . SER C 1 94 ? -15.860 88.131 22.460 1.00 37.17 90 SER C O 1
ATOM 2244 N N . ARG C 1 95 ? -15.513 86.411 21.025 1.00 32.75 91 ARG C N 1
ATOM 2245 C CA . ARG C 1 95 ? -16.922 86.059 20.842 1.00 32.89 91 ARG C CA 1
ATOM 2246 C C . ARG C 1 95 ? -17.067 84.539 20.874 1.00 31.44 91 ARG C C 1
ATOM 2247 O O . ARG C 1 95 ? -16.184 83.822 20.402 1.00 29.62 91 ARG C O 1
ATOM 2249 N N . LEU C 1 96 ? -18.163 84.060 21.461 1.00 31.36 92 LEU C N 1
ATOM 2250 C CA . LEU C 1 96 ? -18.429 82.627 21.553 1.00 30.58 92 LEU C CA 1
ATOM 2251 C C . LEU C 1 96 ? -19.279 82.282 20.334 1.00 29.38 92 LEU C C 1
ATOM 2252 O O . LEU C 1 96 ? -20.437 82.713 20.264 1.00 30.94 92 LEU C O 1
ATOM 2257 N N . VAL C 1 97 ? -18.702 81.556 19.364 1.00 26.66 93 VAL C N 1
ATOM 2258 C CA . VAL C 1 97 ? -19.423 81.197 18.129 1.00 24.32 93 VAL C CA 1
ATOM 2259 C C . VAL C 1 97 ? -20.089 79.819 18.273 1.00 24.03 93 VAL C C 1
ATOM 2260 O O . VAL C 1 97 ? -19.390 78.826 18.528 1.00 23.34 93 VAL C O 1
ATOM 2264 N N . SER C 1 98 ? -21.414 79.764 18.089 1.00 22.87 94 SER C N 1
ATOM 2265 C CA . SER C 1 98 ? -22.180 78.514 18.140 1.00 22.82 94 SER C CA 1
ATOM 2266 C C . SER C 1 98 ? -22.536 77.991 16.736 1.00 22.27 94 SER C C 1
ATOM 2267 O O . SER C 1 98 ? -23.209 78.672 15.940 1.00 22.66 94 SER C O 1
ATOM 2270 N N . LEU C 1 99 ? -22.095 76.780 16.435 1.00 20.91 95 LEU C N 1
ATOM 2271 C CA . LEU C 1 99 ? -22.461 76.138 15.184 1.00 20.71 95 LEU C CA 1
ATOM 2272 C C . LEU C 1 99 ? -23.517 75.082 15.495 1.00 21.58 95 LEU C C 1
ATOM 2273 O O . LEU C 1 99 ? -23.259 74.116 16.255 1.00 22.05 95 LEU C O 1
ATOM 2278 N N . HIS C 1 100 ? -24.714 75.269 14.940 1.00 22.66 96 HIS C N 1
ATOM 2279 C CA . HIS C 1 100 ? -25.846 74.384 15.202 1.00 22.97 96 HIS C CA 1
ATOM 2280 C C . HIS C 1 100 ? -25.990 73.369 14.117 1.00 22.76 96 HIS C C 1
ATOM 2281 O O . HIS C 1 100 ? -26.122 73.741 12.959 1.00 23.18 96 HIS C O 1
ATOM 2288 N N . ASN C 1 101 ? -25.988 72.079 14.445 1.00 22.98 97 ASN C N 1
ATOM 2289 C CA . ASN C 1 101 ? -26.190 71.078 13.416 1.00 23.82 97 ASN C CA 1
ATOM 2290 C C . ASN C 1 101 ? -25.340 71.371 12.127 1.00 23.70 97 ASN C C 1
ATOM 2291 O O . ASN C 1 101 ? -25.859 71.351 11.014 1.00 24.65 97 ASN C O 1
ATOM 2296 N N . PRO C 1 102 ? -24.035 71.661 12.273 1.00 23.02 98 PRO C N 1
ATOM 2297 C CA . PRO C 1 102 ? -23.286 72.034 11.056 1.00 23.12 98 PRO C CA 1
ATOM 2298 C C . PRO C 1 102 ? -23.145 70.970 9.963 1.00 23.53 98 PRO C C 1
ATOM 2299 O O . PRO C 1 102 ? -22.920 71.329 8.810 1.00 25.36 98 PRO C O 1
ATOM 2303 N N . ILE C 1 103 ? -23.234 69.689 10.308 1.00 24.39 99 ILE C N 1
ATOM 2304 C CA . ILE C 1 103 ? -23.020 68.619 9.324 1.00 25.23 99 ILE C CA 1
ATOM 2305 C C . ILE C 1 103 ? -24.338 67.992 8.979 1.00 27.00 99 ILE C C 1
ATOM 2306 O O . ILE C 1 103 ? -24.924 67.271 9.801 1.00 28.09 99 ILE C O 1
ATOM 2311 N N . THR C 1 104 ? -24.802 68.268 7.763 1.00 29.01 100 THR C N 1
ATOM 2312 C CA . THR C 1 104 ? -26.055 67.706 7.267 1.00 30.95 100 THR C CA 1
ATOM 2313 C C . THR C 1 104 ? -25.838 66.902 6.000 1.00 32.77 100 THR C C 1
ATOM 2314 O O . THR C 1 104 ? -26.754 66.191 5.608 1.00 34.98 100 THR C O 1
ATOM 2319 N N . MET D 1 5 ? 32.941 42.556 12.380 1.00 64.38 1 MET D N 1
ATOM 2320 C CA . MET D 1 5 ? 32.398 41.334 11.722 1.00 70.12 1 MET D CA 1
ATOM 2321 C C . MET D 1 5 ? 32.118 41.619 10.246 1.00 72.23 1 MET D C 1
ATOM 2322 O O . MET D 1 5 ? 31.903 40.695 9.458 1.00 77.35 1 MET D O 1
ATOM 2327 N N . HIS D 1 6 ? 32.115 42.912 9.905 1.00 68.00 2 HIS D N 1
ATOM 2328 C CA . HIS D 1 6 ? 31.975 43.426 8.535 1.00 69.40 2 HIS D CA 1
ATOM 2329 C C . HIS D 1 6 ? 32.099 44.939 8.576 1.00 64.48 2 HIS D C 1
ATOM 2330 O O . HIS D 1 6 ? 31.187 45.652 8.139 1.00 66.28 2 HIS D O 1
ATOM 2332 N N . LEU D 1 7 ? 33.226 45.439 9.095 1.00 59.00 3 LEU D N 1
ATOM 2333 C CA . LEU D 1 7 ? 33.402 46.880 9.400 1.00 53.61 3 LEU D CA 1
ATOM 2334 C C . LEU D 1 7 ? 33.608 47.791 8.182 1.00 53.64 3 LEU D C 1
ATOM 2335 O O . LEU D 1 7 ? 34.463 47.533 7.327 1.00 55.18 3 LEU D O 1
ATOM 2340 N N . THR D 1 8 ? 32.828 48.869 8.126 1.00 52.04 4 THR D N 1
ATOM 2341 C CA . THR D 1 8 ? 33.027 49.916 7.129 1.00 52.16 4 THR D CA 1
ATOM 2342 C C . THR D 1 8 ? 34.348 50.644 7.389 1.00 48.14 4 THR D C 1
ATOM 2343 O O . THR D 1 8 ? 34.859 50.603 8.516 1.00 44.04 4 THR D O 1
ATOM 2347 N N . PRO D 1 9 ? 34.902 51.322 6.357 1.00 49.46 5 PRO D N 1
ATOM 2348 C CA . PRO D 1 9 ? 36.134 52.094 6.563 1.00 46.70 5 PRO D CA 1
ATOM 2349 C C . PRO D 1 9 ? 35.977 53.151 7.655 1.00 42.65 5 PRO D C 1
ATOM 2350 O O . PRO D 1 9 ? 36.915 53.372 8.434 1.00 39.60 5 PRO D O 1
ATOM 2354 N N . ARG D 1 10 ? 34.804 53.778 7.739 1.00 42.93 6 ARG D N 1
ATOM 2355 C CA . ARG D 1 10 ? 34.537 54.727 8.825 1.00 40.53 6 ARG D CA 1
ATOM 2356 C C . ARG D 1 10 ? 34.603 54.022 10.200 1.00 37.48 6 ARG D C 1
ATOM 2357 O O . ARG D 1 10 ? 35.216 54.518 11.126 1.00 34.76 6 ARG D O 1
ATOM 2359 N N . GLU D 1 11 ? 33.971 52.863 10.319 1.00 39.20 7 GLU D N 1
ATOM 2360 C CA . GLU D 1 11 ? 33.971 52.132 11.576 1.00 38.01 7 GLU D CA 1
ATOM 2361 C C . GLU D 1 11 ? 35.376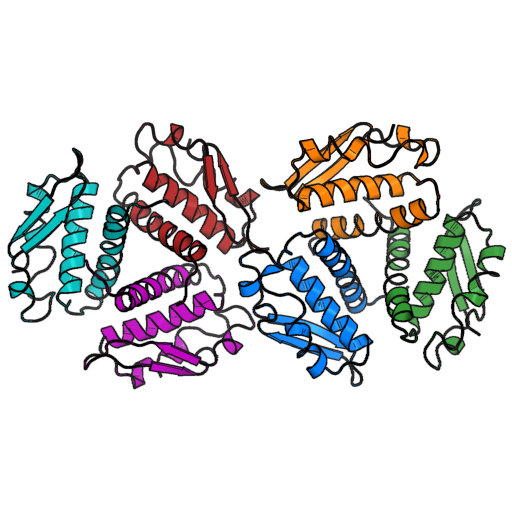 51.690 11.945 1.00 35.99 7 GLU D C 1
ATOM 2362 O O . GLU D 1 11 ? 35.783 51.786 13.100 1.00 34.29 7 GLU D O 1
ATOM 2368 N N . PHE D 1 12 ? 36.131 51.228 10.956 1.00 37.32 8 PHE D N 1
ATOM 2369 C CA . PHE D 1 12 ? 37.481 50.800 11.202 1.00 36.67 8 PHE D CA 1
ATOM 2370 C C . PHE D 1 12 ? 38.322 51.948 11.765 1.00 34.20 8 PHE D C 1
ATOM 2371 O O . PHE D 1 12 ? 39.072 51.755 12.735 1.00 32.67 8 PHE D O 1
ATOM 2379 N N . ASP D 1 13 ? 38.177 53.141 11.173 1.00 33.84 9 ASP D N 1
ATOM 2380 C CA . ASP D 1 13 ? 38.915 54.332 11.627 1.00 32.19 9 ASP D CA 1
ATOM 2381 C C . ASP D 1 13 ? 38.678 54.650 13.100 1.00 29.31 9 ASP D C 1
ATOM 2382 O O . ASP D 1 13 ? 39.625 54.951 13.827 1.00 27.88 9 ASP D O 1
ATOM 2387 N N . LYS D 1 14 ? 37.420 54.539 13.530 1.00 28.38 10 LYS D N 1
ATOM 2388 C CA . LYS D 1 14 ? 37.078 54.715 14.926 1.00 27.21 10 LYS D CA 1
ATOM 2389 C C . LYS D 1 14 ? 37.803 53.716 15.807 1.00 26.76 10 LYS D C 1
ATOM 2390 O O . LYS D 1 14 ? 38.318 54.087 16.873 1.00 26.05 10 LYS D O 1
ATOM 2396 N N . LEU D 1 15 ? 37.835 52.459 15.372 1.00 27.38 11 LEU D N 1
ATOM 2397 C CA . LEU D 1 15 ? 38.436 51.409 16.176 1.00 28.45 11 LEU D CA 1
ATOM 2398 C C . LEU D 1 15 ? 39.932 51.656 16.313 1.00 29.13 11 LEU D C 1
ATOM 2399 O O . LEU D 1 15 ? 40.495 51.469 17.382 1.00 29.82 11 LEU D O 1
ATOM 2404 N N . VAL D 1 16 ? 40.556 52.097 15.229 1.00 25.23 12 VAL D N 1
ATOM 2405 C CA . VAL D 1 16 ? 41.977 52.397 15.213 1.00 25.47 12 VAL D CA 1
ATOM 2406 C C . VAL D 1 16 ? 42.296 53.532 16.226 1.00 23.97 12 VAL D C 1
ATOM 2407 O O . VAL D 1 16 ? 43.281 53.477 16.990 1.00 23.86 12 VAL D O 1
ATOM 2411 N N . ILE D 1 17 ? 41.417 54.522 16.262 1.00 22.70 13 ILE D N 1
ATOM 2412 C CA . ILE D 1 17 ? 41.546 55.618 17.188 1.00 21.19 13 ILE D CA 1
ATOM 2413 C C . ILE D 1 17 ? 41.505 55.161 18.634 1.00 20.53 13 ILE D C 1
ATOM 2414 O O . ILE D 1 17 ? 42.302 55.630 19.451 1.00 18.82 13 ILE D O 1
ATOM 2419 N N . HIS D 1 18 ? 40.534 54.293 18.955 1.00 21.39 14 HIS D N 1
ATOM 2420 C CA . HIS D 1 18 ? 40.424 53.760 20.306 1.00 22.74 14 HIS D CA 1
ATOM 2421 C C . HIS D 1 18 ? 41.659 52.969 20.681 1.00 22.73 14 HIS D C 1
ATOM 2422 O O . HIS D 1 18 ? 42.172 53.135 21.804 1.00 22.95 14 HIS D O 1
ATOM 2429 N N . MET D 1 19 ? 42.175 52.150 19.761 1.00 23.53 15 MET D N 1
ATOM 2430 C CA A MET D 1 19 ? 43.389 51.383 20.063 0.50 24.00 15 MET D CA 1
ATOM 2431 C CA B MET D 1 19 ? 43.411 51.372 19.995 0.50 24.64 15 MET D CA 1
ATOM 2432 C C . MET D 1 19 ? 44.659 52.249 20.143 1.00 23.47 15 MET D C 1
ATOM 2433 O O . MET D 1 19 ? 45.530 51.988 20.989 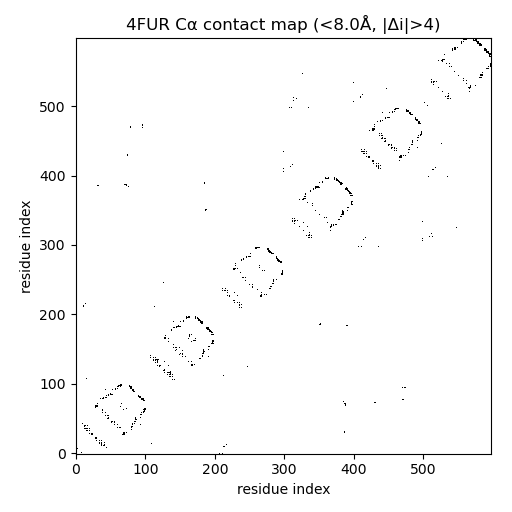1.00 23.61 15 MET D O 1
ATOM 2442 N N . LEU D 1 20 ? 44.781 53.278 19.294 1.00 23.15 16 LEU D N 1
ATOM 2443 C CA . LEU D 1 20 ? 45.938 54.192 19.430 1.00 22.54 16 LEU D CA 1
ATOM 2444 C C . LEU D 1 20 ? 45.847 54.978 20.734 1.00 20.92 16 LEU D C 1
ATOM 2445 O O . LEU D 1 20 ? 46.841 55.248 21.368 1.00 20.71 16 LEU D O 1
ATOM 2450 N N . SER D 1 21 ? 44.640 55.354 21.120 1.00 20.85 17 SER D N 1
ATOM 2451 C CA . SER D 1 21 ? 44.428 56.068 22.364 1.00 20.56 17 SER D CA 1
ATOM 2452 C C . SER D 1 21 ? 44.775 55.191 23.560 1.00 20.90 17 SER D C 1
ATOM 2453 O O . SER D 1 21 ? 45.518 55.621 24.450 1.00 20.82 17 SER D O 1
ATOM 2456 N N . ASP D 1 22 ? 44.268 53.957 23.572 1.00 22.46 18 ASP D N 1
ATOM 2457 C CA . ASP D 1 22 ? 44.617 53.024 24.651 1.00 23.59 18 ASP D CA 1
ATOM 2458 C C . ASP D 1 22 ? 46.132 52.833 24.772 1.00 22.89 18 ASP D C 1
ATOM 2459 O O . ASP D 1 22 ? 46.649 52.813 25.882 1.00 22.63 18 ASP D O 1
ATOM 2464 N N . VAL D 1 23 ? 46.826 52.673 23.647 1.00 21.99 19 VAL D N 1
ATOM 2465 C CA . VAL D 1 23 ? 48.279 52.544 23.693 1.00 22.28 19 VAL D CA 1
ATOM 2466 C C . VAL D 1 23 ? 48.933 53.829 24.261 1.00 20.94 19 VAL D C 1
ATOM 2467 O O . VAL D 1 23 ? 49.834 53.741 25.087 1.00 21.17 19 VAL D O 1
ATOM 2471 N N . ALA D 1 24 ? 48.459 54.996 23.828 1.00 18.65 20 ALA D N 1
ATOM 2472 C CA . ALA D 1 24 ? 49.023 56.256 24.283 1.00 18.84 20 ALA D CA 1
ATOM 2473 C C . ALA D 1 24 ? 48.773 56.459 25.778 1.00 18.31 20 ALA D C 1
ATOM 2474 O O . ALA D 1 24 ? 49.639 56.975 26.454 1.00 18.56 20 ALA D O 1
ATOM 2476 N N . LEU D 1 25 ? 47.597 56.041 26.264 1.00 18.66 21 LEU D N 1
ATOM 2477 C CA . LEU D 1 25 ? 47.234 56.192 27.674 1.00 19.83 21 LEU D CA 1
ATOM 2478 C C . LEU D 1 25 ? 48.026 55.264 28.592 1.00 20.45 21 LEU D C 1
ATOM 2479 O O . LEU D 1 25 ? 48.355 55.644 29.710 1.00 21.27 21 LEU D O 1
ATOM 2484 N N . LYS D 1 26 ? 48.326 54.050 28.132 1.00 20.96 22 LYS D N 1
ATOM 2485 C CA . LYS D 1 26 ? 49.305 53.219 28.823 1.00 22.12 22 LYS D CA 1
ATOM 2486 C C . LYS D 1 26 ? 50.676 53.909 28.954 1.00 21.42 22 LYS D C 1
ATOM 2487 O O . LYS D 1 26 ? 51.299 53.871 30.032 1.00 21.23 22 LYS D O 1
ATOM 2493 N N . ARG D 1 27 ? 51.133 54.579 27.895 1.00 20.53 23 ARG D N 1
ATOM 2494 C CA A ARG D 1 27 ? 52.411 55.302 27.935 0.50 20.40 23 ARG D CA 1
ATOM 2495 C CA B ARG D 1 27 ? 52.427 55.231 27.978 0.50 20.65 23 ARG D CA 1
ATOM 2496 C C . ARG D 1 27 ? 52.365 56.424 28.965 1.00 20.62 23 ARG D C 1
ATOM 2497 O O . ARG D 1 27 ? 53.297 56.604 29.766 1.00 20.54 23 ARG D O 1
ATOM 2512 N N . LYS D 1 28 ? 51.250 57.171 28.966 1.00 20.19 24 LYS D N 1
ATOM 2513 C CA . LYS D 1 28 ? 51.047 58.260 29.930 1.00 20.67 24 LYS D CA 1
ATOM 2514 C C . LYS D 1 28 ? 51.067 57.718 31.353 1.00 21.98 24 LYS D C 1
ATOM 2515 O O . LYS D 1 28 ? 51.704 58.306 32.221 1.00 22.43 24 LYS D O 1
ATOM 2521 N N . ASN D 1 29 ? 50.406 56.577 31.576 1.00 22.11 25 ASN D N 1
ATOM 2522 C CA . ASN D 1 29 ? 50.465 55.881 32.849 1.00 24.10 25 ASN D CA 1
ATOM 2523 C C . ASN D 1 29 ? 51.905 55.581 33.322 1.00 24.62 25 ASN D C 1
ATOM 2524 O O . ASN D 1 29 ? 52.156 55.459 34.509 1.00 25.60 25 ASN D O 1
ATOM 2529 N N . LYS D 1 30 ? 52.831 55.408 32.392 1.00 23.62 26 LYS D N 1
ATOM 2530 C CA . LYS D 1 30 ? 54.213 55.118 32.776 1.00 25.02 26 LYS D CA 1
ATOM 2531 C C . LYS D 1 30 ? 55.014 56.387 32.857 1.00 24.26 26 LYS D C 1
ATOM 2532 O O . LYS D 1 30 ? 56.224 56.335 32.968 1.00 25.54 26 LYS D O 1
ATOM 2538 N N . GLY D 1 31 ? 54.335 57.528 32.786 1.00 23.09 27 GLY D N 1
ATOM 2539 C CA . GLY D 1 31 ? 54.985 58.824 32.974 1.00 23.89 27 GLY D CA 1
ATOM 2540 C C . GLY D 1 31 ? 55.560 59.434 31.707 1.00 23.09 27 GLY D C 1
ATOM 2541 O O . GLY D 1 31 ? 56.233 60.451 31.778 1.00 24.74 27 GLY D O 1
ATOM 2542 N N . LEU D 1 32 ? 55.308 58.827 30.550 1.00 21.98 28 LEU D N 1
ATOM 2543 C CA . LEU D 1 32 ? 55.851 59.361 29.308 1.00 21.11 28 LEU D CA 1
ATOM 2544 C C . LEU D 1 32 ? 55.036 60.526 28.762 1.00 20.94 28 LEU D C 1
ATOM 2545 O O . LEU D 1 32 ? 53.810 60.472 28.723 1.00 20.09 28 LEU D O 1
ATOM 2550 N N . LYS D 1 33 ? 55.729 61.569 28.300 1.00 20.61 29 LYS D N 1
ATOM 2551 C CA . LYS D 1 33 ? 55.024 62.670 27.681 1.00 21.21 29 LYS D CA 1
ATOM 2552 C C . LYS D 1 33 ? 54.635 62.225 26.276 1.00 20.42 29 LYS D C 1
ATOM 2553 O O . LYS D 1 33 ? 55.443 61.636 25.545 1.00 20.47 29 LYS D O 1
ATOM 2559 N N . LEU D 1 34 ? 53.394 62.487 25.894 1.00 20.05 30 LEU D N 1
ATOM 2560 C CA . LEU D 1 34 ? 52.903 62.027 24.595 1.00 19.24 30 LEU D CA 1
ATOM 2561 C C . LEU D 1 34 ? 53.367 62.916 23.416 1.00 19.26 30 LEU D C 1
ATOM 2562 O O . LEU D 1 34 ? 53.538 64.116 23.562 1.00 19.38 30 LEU D O 1
ATOM 2567 N N . ASN D 1 35 ? 53.572 62.313 22.256 1.00 19.00 31 ASN D N 1
ATOM 2568 C CA . ASN D 1 35 ? 53.872 63.086 21.056 1.00 19.50 31 ASN D CA 1
ATOM 2569 C C . ASN D 1 35 ? 52.614 63.636 20.336 1.00 19.83 31 ASN D C 1
ATOM 2570 O O . ASN D 1 35 ? 51.509 63.511 20.840 1.00 20.46 31 ASN D O 1
ATOM 2575 N N . HIS D 1 36 ? 52.774 64.266 19.185 1.00 20.33 32 HIS D N 1
ATOM 2576 C CA . HIS D 1 36 ? 51.634 64.800 18.467 1.00 20.96 32 HIS D CA 1
ATOM 2577 C C . HIS D 1 36 ? 50.576 63.756 18.058 1.00 20.22 32 HIS D C 1
ATOM 2578 O O . HIS D 1 36 ? 49.393 63.904 18.417 1.00 20.32 32 HIS D O 1
ATOM 2585 N N . PRO D 1 37 ? 50.962 62.676 17.317 1.00 19.70 33 PRO D N 1
ATOM 2586 C CA . PRO D 1 37 ? 49.857 61.749 16.910 1.00 19.50 33 PRO D CA 1
ATOM 2587 C C . PRO D 1 37 ? 49.225 61.036 18.122 1.00 19.12 33 PRO D C 1
ATOM 2588 O O . PRO D 1 37 ? 48.034 60.716 18.108 1.00 19.28 33 PRO D O 1
ATOM 2592 N N . GLU D 1 38 ? 50.015 60.821 19.167 1.00 18.64 34 GLU D N 1
ATOM 2593 C CA . GLU D 1 38 ? 49.529 60.239 20.419 1.00 18.25 34 GLU D CA 1
ATOM 2594 C C . GLU D 1 38 ? 48.505 61.121 21.075 1.00 18.66 34 GLU D C 1
ATOM 2595 O O . GLU D 1 38 ? 47.438 60.625 21.453 1.00 19.17 34 GLU D O 1
ATOM 2601 N N . ALA D 1 39 ? 48.776 62.424 21.156 1.00 18.80 35 ALA D N 1
ATOM 2602 C CA . ALA D 1 39 ? 47.830 63.343 21.751 1.00 19.16 35 ALA D CA 1
ATOM 2603 C C . ALA D 1 39 ? 46.536 63.429 20.914 1.00 19.24 35 ALA D C 1
ATOM 2604 O O . ALA D 1 39 ? 45.441 63.480 21.480 1.00 19.46 35 ALA D O 1
ATOM 2606 N N . VAL D 1 40 ? 46.673 63.454 19.586 1.00 19.18 36 VAL D N 1
ATOM 2607 C CA . VAL D 1 40 ? 45.519 63.473 18.662 1.00 19.36 36 VAL D CA 1
ATOM 2608 C C . VAL D 1 40 ? 44.581 62.289 18.875 1.00 18.95 36 VAL D C 1
ATOM 2609 O O . VAL D 1 40 ? 43.352 62.445 18.835 1.00 19.03 36 VAL D O 1
ATOM 2613 N N . ALA D 1 41 ? 45.178 61.104 19.042 1.00 18.73 37 ALA D N 1
ATOM 2614 C CA . ALA D 1 41 ? 44.445 59.877 19.342 1.00 18.51 37 ALA D CA 1
ATOM 2615 C C . ALA D 1 41 ? 43.692 59.946 20.670 1.00 18.75 37 ALA D C 1
ATOM 2616 O O . ALA D 1 41 ? 42.528 59.546 20.732 1.00 19.12 37 ALA D O 1
ATOM 2618 N N . VAL D 1 42 ? 44.348 60.399 21.737 1.00 18.77 38 VAL D N 1
ATOM 2619 C CA . VAL D 1 42 ? 43.683 60.475 23.027 1.00 19.28 38 VAL D CA 1
ATOM 2620 C C . VAL D 1 42 ? 42.481 61.445 22.947 1.00 19.93 38 VAL D C 1
ATOM 2621 O O . VAL D 1 42 ? 41.387 61.166 23.448 1.00 19.54 38 VAL D O 1
ATOM 2625 N N . LEU D 1 43 ? 42.700 62.601 22.309 1.00 20.22 39 LEU D N 1
ATOM 2626 C CA . LEU D 1 43 ? 41.640 63.582 22.228 1.00 21.25 39 LEU D CA 1
ATOM 2627 C C . LEU D 1 43 ? 40.494 63.110 21.352 1.00 21.52 39 LEU D C 1
ATOM 2628 O O . LEU D 1 43 ? 39.323 63.363 21.668 1.00 22.55 39 LEU D O 1
ATOM 2633 N N . SER D 1 44 ? 40.816 62.424 20.259 1.00 21.37 40 SER D N 1
ATOM 2634 C CA . SER D 1 44 ? 39.789 61.915 19.344 1.00 21.20 40 SER D CA 1
ATOM 2635 C C . SER D 1 44 ? 38.972 60.824 20.030 1.00 20.87 40 SER D C 1
ATOM 2636 O O . SER D 1 44 ? 37.746 60.797 19.923 1.00 20.35 40 SER D O 1
ATOM 2639 N N . ALA D 1 45 ? 39.660 59.916 20.729 1.00 20.25 41 ALA D N 1
ATOM 2640 C CA . ALA D 1 45 ? 38.964 58.858 21.487 1.00 20.19 41 ALA D CA 1
ATOM 2641 C C . ALA D 1 45 ? 38.001 59.411 22.512 1.00 20.59 41 ALA D C 1
ATOM 2642 O O . ALA D 1 45 ? 36.933 58.816 22.772 1.00 19.85 41 ALA D O 1
ATOM 2644 N N . TYR D 1 46 ? 38.419 60.519 23.134 1.00 20.70 42 TYR D N 1
ATOM 2645 C CA . TYR D 1 46 ? 37.641 61.157 24.142 1.00 21.88 42 TYR D CA 1
ATOM 2646 C C . TYR D 1 46 ? 36.327 61.640 23.512 1.00 22.30 42 TYR D C 1
ATOM 2647 O O . TYR D 1 46 ? 35.257 61.533 24.123 1.00 23.20 42 TYR D O 1
ATOM 2656 N N . VAL D 1 47 ? 36.407 62.155 22.288 1.00 22.10 43 VAL D N 1
ATOM 2657 C CA . VAL D 1 47 ? 35.216 62.629 21.606 1.00 22.68 43 VAL D CA 1
ATOM 2658 C C . VAL D 1 47 ? 34.296 61.452 21.301 1.00 22.57 43 VAL D C 1
ATOM 2659 O O . VAL D 1 47 ? 33.087 61.509 21.578 1.00 22.44 43 VAL D O 1
ATOM 2663 N N . LEU D 1 48 ? 34.890 60.365 20.800 1.00 22.38 44 LEU D N 1
ATOM 2664 C CA . LEU D 1 48 ? 34.129 59.165 20.458 1.00 22.18 44 LEU D CA 1
ATOM 2665 C C . LEU D 1 48 ? 33.421 58.619 21.694 1.00 22.38 44 LEU D C 1
ATOM 2666 O O . LEU D 1 48 ? 32.214 58.309 21.642 1.00 22.38 44 LEU D O 1
ATOM 2671 N N . ASP D 1 49 ? 34.158 58.504 22.804 1.00 22.26 45 ASP D N 1
ATOM 2672 C CA . ASP D 1 49 ? 33.604 57.989 24.059 1.00 23.24 45 ASP D CA 1
ATOM 2673 C C . ASP D 1 49 ? 32.506 58.920 24.612 1.00 23.95 45 ASP D C 1
ATOM 2674 O O . ASP D 1 49 ? 31.452 58.465 25.048 1.00 25.25 45 ASP D O 1
ATOM 2679 N N . GLY D 1 50 ? 32.757 60.220 24.607 1.00 24.55 46 GLY D N 1
ATOM 2680 C CA . GLY D 1 50 ? 31.757 61.195 25.077 1.00 24.97 46 GLY D CA 1
ATOM 2681 C C . GLY D 1 50 ? 30.446 61.019 24.328 1.00 25.19 46 GLY D C 1
ATOM 2682 O O . GLY D 1 50 ? 29.380 60.981 24.941 1.00 25.84 46 GLY D O 1
ATOM 2683 N N . ALA D 1 51 ? 30.528 60.914 22.998 1.00 24.47 47 ALA D N 1
ATOM 2684 C CA . ALA D 1 51 ? 29.356 60.781 22.160 1.00 24.02 47 ALA D CA 1
ATOM 2685 C C . ALA D 1 51 ? 28.671 59.463 22.448 1.00 23.89 47 ALA D C 1
ATOM 2686 O O . ALA D 1 51 ? 27.434 59.443 22.561 1.00 23.68 47 ALA D O 1
ATOM 2688 N N . ARG D 1 52 ? 29.466 58.377 22.577 1.00 23.49 48 ARG D N 1
ATOM 2689 C CA . ARG D 1 52 ? 28.929 57.035 22.890 1.00 23.66 48 ARG D CA 1
ATOM 2690 C C . ARG D 1 52 ? 28.170 57.049 24.213 1.00 24.74 48 ARG D C 1
ATOM 2691 O O . ARG D 1 52 ? 27.160 56.348 24.359 1.00 24.90 48 ARG D O 1
ATOM 2699 N N . GLU D 1 53 ? 28.677 57.841 25.157 1.00 25.34 49 GLU D N 1
ATOM 2700 C CA . GLU D 1 53 ? 28.179 57.880 26.521 1.00 26.79 49 GLU D CA 1
ATOM 2701 C C . GLU D 1 53 ? 26.924 58.714 26.679 1.00 27.39 49 GLU D C 1
ATOM 2702 O O . GLU D 1 53 ? 26.413 58.816 27.771 1.00 27.94 49 GLU D O 1
ATOM 2708 N N . GLY D 1 54 ? 26.462 59.343 25.611 1.00 27.30 50 GLY D N 1
ATOM 2709 C CA . GLY D 1 54 ? 25.252 60.150 25.687 1.00 29.38 50 GLY D CA 1
ATOM 2710 C C . GLY D 1 54 ? 25.459 61.636 25.945 1.00 30.69 50 GLY D C 1
ATOM 2711 O O . GLY D 1 54 ? 24.491 62.350 26.158 1.00 31.21 50 GLY D O 1
ATOM 2712 N N . LYS D 1 55 ? 26.704 62.128 25.921 1.00 31.20 51 LYS D N 1
ATOM 2713 C CA . LYS D 1 55 ? 26.955 63.558 26.176 1.00 31.63 51 LYS D CA 1
ATOM 2714 C C . LYS D 1 55 ? 26.518 64.429 24.991 1.00 31.55 51 LYS D C 1
ATOM 2715 O O . LYS D 1 55 ? 26.365 63.944 23.880 1.00 31.50 51 LYS D O 1
ATOM 2721 N N . THR D 1 56 ? 26.326 65.723 25.220 1.00 32.18 52 THR D N 1
ATOM 2722 C CA . THR D 1 56 ? 26.053 66.648 24.119 1.00 31.67 52 THR D CA 1
ATOM 2723 C C . THR D 1 56 ? 27.378 67.075 23.501 1.00 31.37 52 THR D C 1
ATOM 2724 O O . THR D 1 56 ? 28.440 66.930 24.141 1.00 30.24 52 THR D O 1
ATOM 2728 N N . VAL D 1 57 ? 27.318 67.635 22.288 1.00 42.89 53 VAL D N 1
ATOM 2729 C CA . VAL D 1 57 ? 28.506 68.186 21.634 1.00 39.44 53 VAL D CA 1
ATOM 2730 C C . VAL D 1 57 ? 29.153 69.220 22.561 1.00 38.94 53 VAL D C 1
ATOM 2731 O O . VAL D 1 57 ? 30.371 69.222 22.760 1.00 37.02 53 VAL D O 1
ATOM 2735 N N . GLU D 1 58 ? 28.336 70.098 23.133 1.00 42.45 54 GLU D N 1
ATOM 2736 C CA . GLU D 1 58 ? 28.867 71.134 24.017 1.00 43.42 54 GLU D CA 1
ATOM 2737 C C . GLU D 1 58 ? 29.625 70.527 25.199 1.00 39.97 54 GLU D C 1
ATOM 2738 O O . GLU D 1 58 ? 30.717 70.979 25.526 1.00 38.25 54 GLU D O 1
ATOM 2744 N N . GLU D 1 59 ? 29.048 69.493 25.820 1.00 39.09 55 GLU D N 1
ATOM 2745 C CA . GLU D 1 59 ? 29.716 68.811 26.927 1.00 37.46 55 GLU D CA 1
ATOM 2746 C C . GLU D 1 59 ? 31.069 68.229 26.507 1.00 35.18 55 GLU D C 1
ATOM 2747 O O . GLU D 1 59 ? 32.075 68.370 27.231 1.00 35.48 55 GLU D O 1
ATOM 2753 N N . VAL D 1 60 ? 31.113 67.601 25.333 1.00 35.21 56 VAL D N 1
ATOM 2754 C CA . VAL D 1 60 ? 32.378 66.985 24.845 1.00 35.20 56 VAL D CA 1
ATOM 2755 C C . VAL D 1 60 ? 33.443 68.066 24.629 1.00 35.50 56 VAL D C 1
ATOM 2756 O O . VAL D 1 60 ? 34.566 67.939 25.104 1.00 37.34 56 VAL D O 1
ATOM 2760 N N . MET D 1 61 ? 33.094 69.142 23.934 1.00 36.90 57 MET D N 1
ATOM 2761 C CA . MET D 1 61 ? 34.060 70.237 23.719 1.00 40.00 57 MET D CA 1
ATOM 2762 C C . MET D 1 61 ? 34.591 70.815 25.025 1.00 41.64 57 MET D C 1
ATOM 2763 O O . MET D 1 61 ? 35.797 71.018 25.169 1.00 44.58 57 MET D O 1
ATOM 2768 N N . ASP D 1 62 ? 33.681 71.053 25.965 1.00 42.21 58 ASP D N 1
ATOM 2769 C CA A ASP D 1 62 ? 34.010 71.533 27.304 0.50 42.86 58 ASP D CA 1
ATOM 2770 C CA B ASP D 1 62 ? 34.059 71.560 27.273 0.50 42.82 58 ASP D CA 1
ATOM 2771 C C . ASP D 1 62 ? 35.024 70.596 27.956 1.00 41.38 58 ASP D C 1
ATOM 2772 O O . ASP D 1 62 ? 36.142 70.999 28.302 1.00 41.60 58 ASP D O 1
ATOM 2781 N N . GLY D 1 63 ? 34.630 69.331 28.100 1.00 41.39 59 GLY D N 1
ATOM 2782 C CA . GLY D 1 63 ? 35.485 68.309 28.684 1.00 39.25 59 GLY D CA 1
ATOM 2783 C C . GLY D 1 63 ? 36.834 68.082 28.021 1.00 37.73 59 GLY D C 1
ATOM 2784 O O . GLY D 1 63 ? 37.825 67.817 28.716 1.00 36.30 59 GLY D O 1
ATOM 2785 N N . ALA D 1 64 ? 36.889 68.189 26.689 1.00 37.33 60 ALA D N 1
ATOM 2786 C CA . ALA D 1 64 ? 38.072 67.789 25.934 1.00 34.92 60 ALA D CA 1
ATOM 2787 C C . ALA D 1 64 ? 39.269 68.662 26.262 1.00 33.62 60 ALA D C 1
ATOM 2788 O O . ALA D 1 64 ? 40.421 68.214 26.150 1.00 31.90 60 ALA D O 1
ATOM 2790 N N . ARG D 1 65 ? 38.975 69.881 26.712 1.00 34.21 61 ARG D N 1
ATOM 2791 C CA . ARG D 1 65 ? 39.968 70.881 27.111 1.00 33.10 61 ARG D CA 1
ATOM 2792 C C . ARG D 1 65 ? 40.779 70.518 28.391 1.00 32.06 61 ARG D C 1
ATOM 2793 O O . ARG D 1 65 ? 41.847 71.088 28.620 1.00 30.68 61 ARG D O 1
ATOM 2795 N N . SER D 1 66 ? 40.290 69.577 29.208 1.00 31.34 62 SER D N 1
ATOM 2796 C CA . SER D 1 66 ? 41.084 69.106 30.369 1.00 31.11 62 SER D CA 1
ATOM 2797 C C . SER D 1 66 ? 41.561 67.649 30.283 1.00 30.01 62 SER D C 1
ATOM 2798 O O . SER D 1 66 ? 42.021 67.074 31.276 1.00 30.72 62 SER D O 1
ATOM 2801 N N . VAL D 1 67 ? 41.496 67.070 29.088 1.00 27.74 63 VAL D N 1
ATOM 2802 C CA . VAL D 1 67 ? 41.957 65.706 28.904 1.00 27.18 63 VAL D CA 1
ATOM 2803 C C . VAL D 1 67 ? 43.491 65.579 29.001 1.00 25.44 63 VAL D C 1
ATOM 2804 O O . VAL D 1 67 ? 43.984 64.724 29.740 1.00 24.99 63 VAL D O 1
ATOM 2808 N N . LEU D 1 68 ? 44.217 66.432 28.268 1.00 23.77 64 LEU D N 1
ATOM 2809 C CA . LEU D 1 68 ? 45.686 66.520 28.387 1.00 22.85 64 LEU D CA 1
ATOM 2810 C C . LEU D 1 68 ? 46.109 67.935 28.766 1.00 23.54 64 LEU D C 1
ATOM 2811 O O . LEU D 1 68 ? 45.574 68.929 28.236 1.00 24.64 64 LEU D O 1
ATOM 2816 N N . LYS D 1 69 ? 47.039 68.054 29.703 1.00 24.82 65 LYS D N 1
ATOM 2817 C CA . LYS D 1 69 ? 47.639 69.378 29.995 1.00 26.22 65 LYS D CA 1
ATOM 2818 C C . LYS D 1 69 ? 48.925 69.484 29.188 1.00 25.84 65 LYS D C 1
ATOM 2819 O O . LYS D 1 69 ? 49.416 68.452 28.668 1.00 23.97 65 LYS D O 1
ATOM 2825 N N . ALA D 1 70 ? 49.486 70.708 29.107 1.00 26.49 66 ALA D N 1
ATOM 2826 C CA . ALA D 1 70 ? 50.796 70.953 28.497 1.00 25.67 66 ALA D CA 1
ATOM 2827 C C . ALA D 1 70 ? 51.861 70.004 29.034 1.00 25.85 66 ALA D C 1
ATOM 2828 O O . ALA D 1 70 ? 52.732 69.570 28.296 1.00 25.82 66 ALA D O 1
ATOM 2830 N N . ASP D 1 71 ? 51.810 69.726 30.337 1.00 27.42 67 ASP D N 1
ATOM 2831 C CA A ASP D 1 71 ? 52.849 68.925 30.972 0.50 27.41 67 ASP D CA 1
ATOM 2832 C CA B ASP D 1 71 ? 52.820 68.902 31.023 0.50 27.66 67 ASP D CA 1
ATOM 2833 C C . ASP D 1 71 ? 52.700 67.431 30.622 1.00 25.78 67 ASP D C 1
ATOM 2834 O O . ASP D 1 71 ? 53.602 66.654 30.876 1.00 25.93 67 ASP D O 1
ATOM 2843 N N . ASP D 1 72 ? 51.572 67.048 30.009 1.00 24.44 68 ASP D N 1
ATOM 2844 C CA . ASP D 1 72 ? 51.341 65.631 29.578 1.00 23.04 68 ASP D CA 1
ATOM 2845 C C . ASP D 1 72 ? 51.883 65.279 28.191 1.00 21.65 68 ASP D C 1
ATOM 2846 O O . ASP D 1 72 ? 51.930 64.071 27.806 1.00 21.92 68 ASP D O 1
ATOM 2851 N N . VAL D 1 73 ? 52.254 66.304 27.430 1.00 20.56 69 VAL D N 1
ATOM 2852 C CA . VAL D 1 73 ? 52.724 66.144 26.044 1.00 20.16 69 VAL D CA 1
ATOM 2853 C C . VAL D 1 73 ? 54.095 66.802 25.863 1.00 20.94 69 VAL D C 1
ATOM 2854 O O . VAL D 1 73 ? 54.506 67.615 26.708 1.00 22.10 69 VAL D O 1
ATOM 2858 N N . MET D 1 74 ? 54.813 66.451 24.795 1.00 19.94 70 MET D N 1
ATOM 2859 C CA . MET D 1 74 ? 56.162 67.007 24.606 1.00 21.39 70 MET D CA 1
ATOM 2860 C C . MET D 1 74 ? 56.046 68.518 24.423 1.00 22.03 70 MET D C 1
ATOM 2861 O O . MET D 1 74 ? 54.984 69.035 24.016 1.00 20.75 70 MET D O 1
ATOM 2866 N N . ASP D 1 75 ? 57.117 69.222 24.739 1.00 23.38 71 ASP D N 1
ATOM 2867 C CA . ASP D 1 75 ? 57.172 70.673 24.485 1.00 26.00 71 ASP D CA 1
ATOM 2868 C C . ASP D 1 75 ? 56.876 70.921 23.030 1.00 25.06 71 ASP D C 1
ATOM 2869 O O . ASP D 1 75 ? 57.344 70.176 22.176 1.00 24.62 71 ASP D O 1
ATOM 2874 N N . GLY D 1 76 ? 56.057 71.930 22.748 1.00 25.10 72 GLY D N 1
ATOM 2875 C CA . GLY D 1 76 ? 55.696 72.214 21.382 1.00 24.87 72 GLY D CA 1
ATOM 2876 C C . GLY D 1 76 ? 54.458 71.562 20.797 1.00 24.55 72 GLY D C 1
ATOM 2877 O O . GLY D 1 76 ? 53.945 72.053 19.781 1.00 25.00 72 GLY D O 1
ATOM 2878 N N . VAL D 1 77 ? 54.005 70.452 21.381 1.00 22.76 73 VAL D N 1
ATOM 2879 C CA . VAL D 1 77 ? 52.799 69.743 20.912 1.00 22.23 73 VAL D CA 1
ATOM 2880 C C . VAL D 1 77 ? 51.485 70.570 21.006 1.00 22.99 73 VAL D C 1
ATOM 2881 O O . VAL D 1 77 ? 50.719 70.568 20.041 1.00 22.87 73 VAL D O 1
ATOM 2885 N N . PRO D 1 78 ? 51.239 71.288 22.127 1.00 23.38 74 PRO D N 1
ATOM 2886 C CA . PRO D 1 78 ? 50.017 72.125 22.185 1.00 25.17 74 PRO D CA 1
ATOM 2887 C C . PRO D 1 78 ? 49.827 73.067 20.974 1.00 27.24 74 PRO D C 1
ATOM 2888 O O . PRO D 1 78 ? 48.734 73.131 20.402 1.00 26.92 74 PRO D O 1
ATOM 2892 N N . ASP D 1 79 ? 50.896 73.757 20.575 1.00 29.95 75 ASP D N 1
ATOM 2893 C CA . ASP D 1 79 ? 50.888 74.625 19.380 1.00 32.02 75 ASP D CA 1
ATOM 2894 C C . ASP D 1 79 ? 50.636 73.922 18.064 1.00 30.41 75 ASP D C 1
ATOM 2895 O O . ASP D 1 79 ? 50.298 74.569 17.081 1.00 32.62 75 ASP D O 1
ATOM 2900 N N . LEU D 1 80 ? 50.822 72.608 18.036 1.00 27.38 76 LEU D N 1
ATOM 2901 C CA . LEU D 1 80 ? 50.586 71.841 16.821 1.00 27.16 76 LEU D CA 1
ATOM 2902 C C . LEU D 1 80 ? 49.205 71.232 16.759 1.00 26.91 76 LEU D C 1
ATOM 2903 O O . LEU D 1 80 ? 48.892 70.438 15.858 1.00 27.26 76 LEU D O 1
ATOM 2908 N N . LEU D 1 81 ? 48.370 71.569 17.725 1.00 26.67 77 LEU D N 1
ATOM 2909 C CA . LEU D 1 81 ? 46.972 71.140 17.633 1.00 27.66 77 LEU D CA 1
ATOM 2910 C C . LEU D 1 81 ? 45.990 72.271 17.478 1.00 29.03 77 LEU D C 1
ATOM 2911 O O . LEU D 1 81 ? 45.080 72.384 18.322 1.00 28.99 77 LEU D O 1
ATOM 2916 N N . PRO D 1 82 ? 46.126 73.101 16.418 1.00 30.50 78 PRO D N 1
ATOM 2917 C CA . PRO D 1 82 ? 45.121 74.184 16.330 1.00 32.11 78 PRO D CA 1
ATOM 2918 C C . PRO D 1 82 ? 43.685 73.653 16.064 1.00 33.17 78 PRO D C 1
ATOM 2919 O O . PRO D 1 82 ? 42.683 74.307 16.434 1.00 34.79 78 PRO D O 1
ATOM 2923 N N . LEU D 1 83 ? 43.600 72.480 15.429 1.00 47.31 79 LEU D N 1
ATOM 2924 C CA . LEU D 1 83 ? 42.332 71.932 14.962 1.00 44.34 79 LEU D CA 1
ATOM 2925 C C . LEU D 1 83 ? 42.308 70.399 14.985 1.00 41.56 79 LEU D C 1
ATOM 2926 O O . LEU D 1 83 ? 43.108 69.757 14.313 1.00 42.69 79 LEU D O 1
ATOM 2931 N N . ILE D 1 84 ? 41.395 69.820 15.765 1.00 39.01 80 ILE D N 1
ATOM 2932 C CA . ILE D 1 84 ? 41.130 68.388 15.703 1.00 37.20 80 ILE D CA 1
ATOM 2933 C C . ILE D 1 84 ? 39.645 68.192 15.359 1.00 35.65 80 ILE D C 1
ATOM 2934 O O . ILE D 1 84 ? 38.757 68.796 15.979 1.00 34.80 80 ILE D O 1
ATOM 2939 N N . GLN D 1 85 ? 39.395 67.380 14.333 1.00 35.26 81 GLN D N 1
ATOM 2940 C CA . GLN D 1 85 ? 38.034 67.137 13.854 1.00 34.21 81 GLN D CA 1
ATOM 2941 C C . GLN D 1 85 ? 37.740 65.646 13.910 1.00 34.00 81 GLN D C 1
ATOM 2942 O O . GLN D 1 85 ? 38.555 64.821 13.446 1.00 35.40 81 GLN D O 1
ATOM 2948 N N . VAL D 1 86 ? 36.611 65.309 14.533 1.00 32.64 82 VAL D N 1
ATOM 2949 C CA . VAL D 1 86 ? 36.220 63.928 14.759 1.00 33.14 82 VAL D CA 1
ATOM 2950 C C . VAL D 1 86 ? 34.737 63.776 14.410 1.00 32.85 82 VAL D C 1
ATOM 2951 O O . VAL D 1 86 ? 33.896 64.533 14.906 1.00 32.21 82 VAL D O 1
ATOM 2955 N N . GLU D 1 87 ? 34.436 62.810 13.546 1.00 34.25 83 GLU D N 1
ATOM 2956 C CA A GLU D 1 87 ? 33.059 62.419 13.273 0.50 34.79 83 GLU D CA 1
ATOM 2957 C CA B GLU D 1 87 ? 33.060 62.402 13.270 0.50 34.90 83 GLU D CA 1
ATOM 2958 C C . GLU D 1 87 ? 32.640 61.346 14.299 1.00 35.97 83 GLU D C 1
ATOM 2959 O O . GLU D 1 87 ? 33.267 60.291 14.417 1.00 38.10 83 GLU D O 1
ATOM 2970 N N . ALA D 1 88 ? 31.586 61.632 15.055 1.00 28.45 84 ALA D N 1
ATOM 2971 C CA . ALA D 1 88 ? 31.133 60.732 16.120 1.00 27.61 84 ALA D CA 1
ATOM 2972 C C . ALA D 1 88 ? 29.618 60.622 16.171 1.00 27.69 84 ALA D C 1
ATOM 2973 O O . ALA D 1 88 ? 28.903 61.634 16.017 1.00 27.96 84 ALA D O 1
ATOM 2975 N N . VAL D 1 89 ? 29.145 59.408 16.451 1.00 27.43 85 VAL D N 1
ATOM 2976 C CA . VAL D 1 89 ? 27.714 59.123 16.526 1.00 27.71 85 VAL D CA 1
ATOM 2977 C C . VAL D 1 89 ? 27.213 59.526 17.910 1.00 27.41 85 VAL D C 1
ATOM 2978 O O . VAL D 1 89 ? 27.447 58.820 18.875 1.00 27.97 85 VAL D O 1
ATOM 2982 N N . PHE D 1 90 ? 26.560 60.677 18.018 1.00 27.84 86 PHE D N 1
ATOM 2983 C CA . PHE D 1 90 ? 25.968 61.104 19.281 1.00 28.14 86 PHE D CA 1
ATOM 2984 C C . PHE D 1 90 ? 24.631 60.355 19.471 1.00 28.71 86 PHE D C 1
ATOM 2985 O O . PHE D 1 90 ? 24.278 59.481 18.655 1.00 28.54 86 PHE D O 1
ATOM 2993 N N . SER D 1 91 ? 23.920 60.654 20.557 1.00 29.06 87 SER D N 1
ATOM 2994 C CA . SER D 1 91 ? 22.672 59.980 20.858 1.00 29.78 87 SER D CA 1
ATOM 2995 C C . SER D 1 91 ? 21.591 60.257 19.796 1.00 30.27 87 SER D C 1
ATOM 2996 O O . SER D 1 91 ? 20.586 59.544 19.733 1.00 30.68 87 SER D O 1
ATOM 2999 N N . ASP D 1 92 ? 21.783 61.307 18.995 1.00 30.39 88 ASP D N 1
ATOM 3000 C CA . ASP D 1 92 ? 20.880 61.594 17.892 1.00 31.09 88 ASP D CA 1
ATOM 3001 C C . ASP D 1 92 ? 21.436 61.268 16.495 1.00 31.02 88 ASP D C 1
ATOM 3002 O O . ASP D 1 92 ? 20.747 61.476 15.503 1.00 31.56 88 ASP D O 1
ATOM 3007 N N . GLY D 1 93 ? 22.665 60.760 16.413 1.00 30.88 89 GLY D N 1
ATOM 3008 C CA . GLY D 1 93 ? 23.274 60.408 15.132 1.00 31.48 89 GLY D CA 1
ATOM 3009 C C . GLY D 1 93 ? 24.638 61.049 14.946 1.00 32.20 89 GLY D C 1
ATOM 3010 O O . GLY D 1 93 ? 25.172 61.705 15.854 1.00 31.91 89 GLY D O 1
ATOM 3011 N N . SER D 1 94 ? 25.201 60.860 13.756 1.00 32.95 90 SER D N 1
ATOM 3012 C CA . SER D 1 94 ? 26.555 61.306 13.465 1.00 33.75 90 SER D CA 1
ATOM 3013 C C . SER D 1 94 ? 26.646 62.822 13.384 1.00 34.42 90 SER D C 1
ATOM 3014 O O . SER D 1 94 ? 25.802 63.456 12.765 1.00 35.21 90 SER D O 1
ATOM 3017 N N . ARG D 1 95 ? 27.658 63.370 14.058 1.00 34.51 91 ARG D N 1
ATOM 3018 C CA . ARG D 1 95 ? 28.012 64.795 14.044 1.00 35.66 91 ARG D CA 1
ATOM 3019 C C . ARG D 1 95 ? 29.536 64.952 13.962 1.00 34.89 91 ARG D C 1
ATOM 3020 O O . ARG D 1 95 ? 30.286 64.105 14.461 1.00 33.28 91 ARG D O 1
ATOM 3028 N N . LEU D 1 96 ? 29.963 66.048 13.348 1.00 35.08 92 LEU D N 1
ATOM 3029 C CA . LEU D 1 96 ? 31.353 66.416 13.234 1.00 35.20 92 LEU D CA 1
ATOM 3030 C C . LEU D 1 96 ? 31.732 67.364 14.366 1.00 34.85 92 LEU D C 1
ATOM 3031 O O . LEU D 1 96 ? 31.247 68.498 14.403 1.00 36.26 92 LEU D O 1
ATOM 3036 N N . VAL D 1 97 ? 32.621 66.913 15.258 1.00 33.23 93 VAL D N 1
ATOM 3037 C CA . VAL D 1 97 ? 33.127 67.742 16.356 1.00 32.89 93 VAL D CA 1
ATOM 3038 C C . VAL D 1 97 ? 34.430 68.443 15.973 1.00 33.73 93 VAL D C 1
ATOM 3039 O O . VAL D 1 97 ? 35.344 67.824 15.388 1.00 33.53 93 VAL D O 1
ATOM 3043 N N . SER D 1 98 ? 34.520 69.734 16.297 1.00 34.32 94 SER D N 1
ATOM 3044 C CA . SER D 1 98 ? 35.751 70.475 16.069 1.00 34.65 94 SER D CA 1
ATOM 3045 C C . SER D 1 98 ? 36.331 71.008 17.371 1.00 34.16 94 SER D C 1
ATOM 3046 O O . SER D 1 98 ? 35.656 71.742 18.092 1.00 34.64 94 SER D O 1
ATOM 3049 N N . LEU D 1 99 ? 37.577 70.618 17.659 1.00 32.98 95 LEU D N 1
ATOM 3050 C CA . LEU D 1 99 ? 38.328 71.076 18.832 1.00 32.88 95 LEU D CA 1
ATOM 3051 C C . LEU D 1 99 ? 39.395 72.060 18.367 1.00 34.37 95 LEU D C 1
ATOM 3052 O O . LEU D 1 99 ? 40.078 71.795 17.371 1.00 34.21 95 LEU D O 1
ATOM 3057 N N . HIS D 1 100 ? 39.517 73.185 19.075 1.00 35.86 96 HIS D N 1
ATOM 3058 C CA . HIS D 1 100 ? 40.468 74.254 18.751 1.00 37.46 96 HIS D CA 1
ATOM 3059 C C . HIS D 1 100 ? 41.363 74.468 19.926 1.00 36.41 96 HIS D C 1
ATOM 3060 O O . HIS D 1 100 ? 40.898 74.802 21.035 1.00 36.26 96 HIS D O 1
ATOM 3067 N N . ASN D 1 101 ? 42.652 74.268 19.690 1.00 35.32 97 ASN D N 1
ATOM 3068 C CA . ASN D 1 101 ? 43.660 74.236 20.764 1.00 34.50 97 ASN D CA 1
ATOM 3069 C C . ASN D 1 101 ? 43.239 73.645 22.109 1.00 32.75 97 ASN D C 1
ATOM 3070 O O . ASN D 1 101 ? 43.391 74.288 23.148 1.00 32.60 97 ASN D O 1
ATOM 3075 N N . PRO D 1 102 ? 42.800 72.374 22.095 1.00 31.11 98 PRO D N 1
ATOM 3076 C CA . PRO D 1 102 ? 42.313 71.726 23.316 1.00 30.25 98 PRO D CA 1
ATOM 3077 C C . PRO D 1 102 ? 43.333 71.545 24.450 1.00 29.79 98 PRO D C 1
ATOM 3078 O O . PRO D 1 102 ? 42.928 71.295 25.586 1.00 30.05 98 PRO D O 1
ATOM 3082 N N . ILE D 1 103 ? 44.632 71.641 24.168 1.00 28.78 99 ILE D N 1
ATOM 3083 C CA . ILE D 1 103 ? 45.616 71.468 25.240 1.00 28.36 99 ILE D CA 1
ATOM 3084 C C . ILE D 1 103 ? 46.182 72.838 25.629 1.00 29.74 99 ILE D C 1
ATOM 3085 O O . ILE D 1 103 ? 46.666 73.578 24.765 1.00 30.34 99 ILE D O 1
ATOM 3090 N N . THR D 1 104 ? 46.117 73.153 26.916 1.00 30.32 100 THR D N 1
ATOM 3091 C CA . THR D 1 104 ? 46.704 74.398 27.431 1.00 32.66 100 THR D CA 1
ATOM 3092 C C . THR D 1 104 ? 47.494 74.147 28.701 1.00 32.97 100 THR D C 1
ATOM 3093 O O . THR D 1 104 ? 47.445 73.076 29.330 1.00 33.22 100 THR D O 1
ATOM 3098 N N . MET E 1 5 ? 53.434 41.410 11.176 1.00 65.99 1 MET E N 1
ATOM 3099 C CA . MET E 1 5 ? 53.344 39.944 11.436 1.00 63.89 1 MET E CA 1
ATOM 3100 C C . MET E 1 5 ? 53.160 39.186 10.119 1.00 65.10 1 MET E C 1
ATOM 3101 O O . MET E 1 5 ? 54.085 38.503 9.659 1.00 69.82 1 MET E O 1
ATOM 3106 N N . HIS E 1 6 ? 51.976 39.351 9.518 1.00 61.39 2 HIS E N 1
ATOM 3107 C CA . HIS E 1 6 ? 51.520 38.679 8.288 1.00 60.93 2 HIS E CA 1
ATOM 3108 C C . HIS E 1 6 ? 50.236 37.943 8.576 1.00 56.83 2 HIS E C 1
ATOM 3109 O O . HIS E 1 6 ? 50.141 36.723 8.386 1.00 58.32 2 HIS E O 1
ATOM 3111 N N . LEU E 1 7 ? 49.233 38.676 9.052 1.00 52.18 3 LEU E N 1
ATOM 3112 C CA . LEU E 1 7 ? 47.952 38.075 9.371 1.00 47.71 3 LEU E CA 1
ATOM 3113 C C . LEU E 1 7 ? 47.145 37.890 8.106 1.00 47.54 3 LEU E C 1
ATOM 3114 O O . LEU E 1 7 ? 47.015 38.818 7.286 1.00 47.58 3 LEU E O 1
ATOM 3119 N N . THR E 1 8 ? 46.618 36.679 7.949 1.00 45.51 4 THR E N 1
ATOM 3120 C CA . THR E 1 8 ? 45.609 36.408 6.941 1.00 45.43 4 THR E CA 1
ATOM 3121 C C . THR E 1 8 ? 44.395 37.287 7.253 1.00 42.71 4 THR E C 1
ATOM 3122 O O . THR E 1 8 ? 44.196 37.680 8.401 1.00 40.15 4 THR E O 1
ATOM 3126 N N . PRO E 1 9 ? 43.568 37.585 6.237 1.00 43.84 5 PRO E N 1
ATOM 3127 C CA . PRO E 1 9 ? 42.349 38.352 6.524 1.00 41.95 5 PRO E CA 1
ATOM 3128 C C . PRO E 1 9 ? 41.562 37.734 7.698 1.00 39.21 5 PRO E C 1
ATOM 3129 O O . PRO E 1 9 ? 41.076 38.467 8.566 1.00 36.84 5 PRO E O 1
ATOM 3133 N N . ARG E 1 10 ? 41.496 36.399 7.745 1.00 38.79 6 ARG E N 1
ATOM 3134 C CA . ARG E 1 10 ? 40.817 35.686 8.836 1.00 36.09 6 ARG E CA 1
ATOM 3135 C C . ARG E 1 10 ? 41.420 35.965 10.209 1.00 33.03 6 ARG E C 1
ATOM 3136 O O . ARG E 1 10 ? 40.680 36.187 11.157 1.00 30.67 6 ARG E O 1
ATOM 3138 N N . GLU E 1 11 ? 42.746 35.915 10.336 1.00 33.31 7 GLU E N 1
ATOM 3139 C CA . GLU E 1 11 ? 43.367 36.155 11.643 1.00 32.18 7 GLU E CA 1
ATOM 3140 C C . GLU E 1 11 ? 43.117 37.618 12.050 1.00 30.45 7 GLU E C 1
ATOM 3141 O O . GLU E 1 11 ? 42.879 37.923 13.208 1.00 28.37 7 GLU E O 1
ATOM 3147 N N . PHE E 1 12 ? 43.156 38.510 11.074 1.00 31.78 8 PHE E N 1
ATOM 3148 C CA . PHE E 1 12 ? 42.923 39.895 11.350 1.00 31.93 8 PHE E CA 1
ATOM 3149 C C . PHE E 1 12 ? 41.477 40.111 11.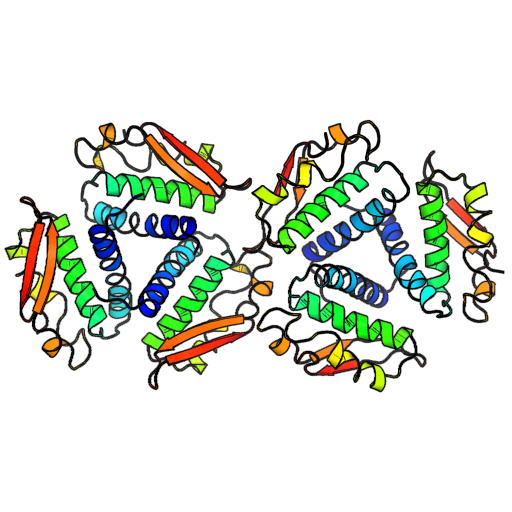823 1.00 30.40 8 PHE E C 1
ATOM 3150 O O . PHE E 1 12 ? 41.261 40.865 12.774 1.00 27.76 8 PHE E O 1
ATOM 3158 N N . ASP E 1 13 ? 40.502 39.424 11.204 1.00 30.62 9 ASP E N 1
ATOM 3159 C CA . ASP E 1 13 ? 39.109 39.543 11.665 1.00 30.74 9 ASP E CA 1
ATOM 3160 C C . ASP E 1 13 ? 38.963 39.124 13.123 1.00 28.43 9 ASP E C 1
ATOM 3161 O O . ASP E 1 13 ? 38.182 39.715 13.853 1.00 26.72 9 ASP E O 1
ATOM 3166 N N . LYS E 1 14 ? 39.716 38.107 13.536 1.00 27.87 10 LYS E N 1
ATOM 3167 C CA . LYS E 1 14 ? 39.660 37.635 14.925 1.00 27.17 10 LYS E CA 1
ATOM 3168 C C . LYS E 1 14 ? 40.115 38.710 15.885 1.00 26.04 10 LYS E C 1
ATOM 3169 O O . LYS E 1 14 ? 39.468 38.954 16.910 1.00 25.01 10 LYS E O 1
ATOM 3175 N N . LEU E 1 15 ? 41.244 39.329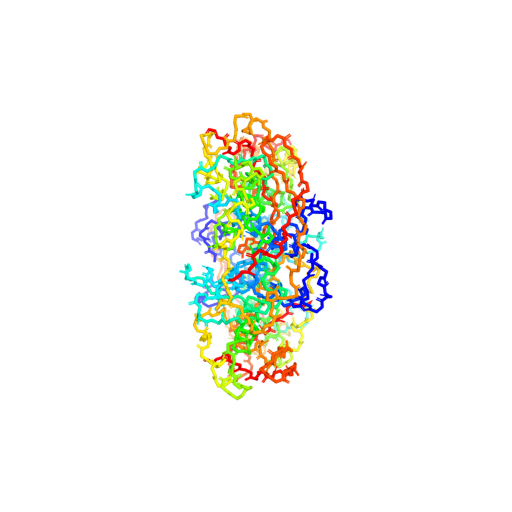 15.547 1.00 25.58 11 LEU E N 1
ATOM 3176 C CA . LEU E 1 15 ? 41.817 40.395 16.344 1.00 25.27 11 LEU E CA 1
ATOM 3177 C C . LEU E 1 15 ? 40.851 41.591 16.420 1.00 24.90 11 LEU E C 1
ATOM 3178 O O . LEU E 1 15 ? 40.787 42.255 17.450 1.00 24.66 11 LEU E O 1
ATOM 3183 N N . VAL E 1 16 ? 40.142 41.867 15.329 1.00 25.20 12 VAL E N 1
ATOM 3184 C CA . VAL E 1 16 ? 39.150 42.941 15.279 1.00 26.12 12 VAL E CA 1
ATOM 3185 C C . VAL E 1 16 ? 37.981 42.637 16.239 1.00 25.65 12 VAL E C 1
ATOM 3186 O O . VAL E 1 16 ? 37.533 43.528 16.971 1.00 26.79 12 VAL E O 1
ATOM 3190 N N . ILE E 1 17 ? 37.522 41.383 16.248 1.00 24.37 13 ILE E N 1
ATOM 3191 C CA . ILE E 1 17 ? 36.536 40.935 17.209 1.00 24.17 13 ILE E CA 1
ATOM 3192 C C . ILE E 1 17 ? 36.952 41.129 18.679 1.00 23.76 13 ILE E C 1
ATOM 3193 O O . ILE E 1 17 ? 36.133 41.586 19.492 1.00 23.23 13 ILE E O 1
ATOM 3198 N N . HIS E 1 18 ? 38.212 40.798 19.006 1.00 22.56 14 HIS E N 1
ATOM 3199 C CA . HIS E 1 18 ? 38.726 40.951 20.359 1.00 21.99 14 HIS E CA 1
ATOM 3200 C C . HIS E 1 18 ? 38.764 42.405 20.719 1.00 21.68 14 HIS E C 1
ATOM 3201 O O . HIS E 1 18 ? 38.332 42.769 21.810 1.00 21.86 14 HIS E O 1
ATOM 3208 N N . MET E 1 19 ? 39.269 43.249 19.820 1.00 21.57 15 MET E N 1
ATOM 3209 C CA A MET E 1 19 ? 39.322 44.678 20.093 0.50 22.22 15 MET E CA 1
ATOM 3210 C CA B MET E 1 19 ? 39.328 44.694 20.054 0.50 22.64 15 MET E CA 1
ATOM 3211 C C . MET E 1 19 ? 37.918 45.305 20.201 1.00 22.97 15 MET E C 1
ATOM 3212 O O . MET E 1 19 ? 37.659 46.077 21.118 1.00 23.35 15 MET E O 1
ATOM 3221 N N . LEU E 1 20 ? 36.995 44.960 19.298 1.00 21.30 16 LEU E N 1
ATOM 3222 C CA . LEU E 1 20 ? 35.614 45.485 19.420 1.00 20.76 16 LEU E CA 1
ATOM 3223 C C . LEU E 1 20 ? 34.991 45.017 20.718 1.00 20.11 16 LEU E C 1
ATOM 3224 O O . LEU E 1 20 ? 34.298 45.775 21.396 1.00 20.11 16 LEU E O 1
ATOM 3229 N N . SER E 1 21 ? 35.238 43.769 21.090 1.00 19.55 17 SER E N 1
ATOM 3230 C CA . SER E 1 21 ? 34.687 43.282 22.334 1.00 19.98 17 SER E CA 1
ATOM 3231 C C . SER E 1 21 ? 35.235 44.041 23.583 1.00 20.85 17 SER E C 1
ATOM 3232 O O . SER E 1 21 ? 34.462 44.390 24.481 1.00 20.92 17 SER E O 1
ATOM 3235 N N . ASP E 1 22 ? 36.552 44.267 23.639 1.00 21.31 18 ASP E N 1
ATOM 3236 C CA . ASP E 1 22 ? 37.179 44.988 24.759 1.00 22.50 18 ASP E CA 1
ATOM 3237 C C . ASP E 1 22 ? 36.568 46.394 24.879 1.00 21.98 18 ASP E C 1
ATOM 3238 O O . ASP E 1 22 ? 36.240 46.865 25.983 1.00 22.81 18 ASP E O 1
ATOM 3243 N N . VAL E 1 23 ? 36.371 47.045 23.744 1.00 21.39 19 VAL E N 1
ATOM 3244 C CA . VAL E 1 23 ? 35.760 48.369 23.743 1.00 21.58 19 VAL E CA 1
ATOM 3245 C C . VAL E 1 23 ? 34.295 48.324 24.237 1.00 20.75 19 VAL E C 1
ATOM 3246 O O . VAL E 1 23 ? 33.874 49.223 24.963 1.00 20.25 19 VAL E O 1
ATOM 3250 N N . ALA E 1 24 ? 33.538 47.283 23.851 1.00 19.10 20 ALA E N 1
ATOM 3251 C CA . ALA E 1 24 ? 32.150 47.131 24.302 1.00 19.75 20 ALA E CA 1
ATOM 3252 C C . ALA E 1 24 ? 32.091 46.833 25.798 1.00 19.91 20 ALA E C 1
ATOM 3253 O O . ALA E 1 24 ? 31.228 47.382 26.486 1.00 20.76 20 ALA E O 1
ATOM 3255 N N . LEU E 1 25 ? 32.986 45.969 26.294 1.00 19.61 21 LEU E N 1
ATOM 3256 C CA . LEU E 1 25 ? 32.999 45.648 27.720 1.00 20.77 21 LEU E CA 1
ATOM 3257 C C . LEU E 1 25 ? 33.352 46.835 28.608 1.00 21.69 21 LEU E C 1
ATOM 3258 O O . LEU E 1 25 ? 32.889 46.907 29.741 1.00 22.19 21 LEU E O 1
ATOM 3263 N N . LYS E 1 26 ? 34.178 47.755 28.117 1.00 22.92 22 LYS E N 1
ATOM 3264 C CA . LYS E 1 26 ? 34.419 48.990 28.865 1.00 24.47 22 LYS E CA 1
ATOM 3265 C C . LYS E 1 26 ? 33.158 49.852 28.889 1.00 23.88 22 LYS E C 1
ATOM 3266 O O . LYS E 1 26 ? 32.902 50.505 29.868 1.00 24.23 22 LYS E O 1
ATOM 3272 N N . ARG E 1 27 ? 32.383 49.863 27.809 1.00 23.45 23 ARG E N 1
ATOM 3273 C CA A ARG E 1 27 ? 31.126 50.606 27.795 0.50 23.88 23 ARG E CA 1
ATOM 3274 C CA B ARG E 1 27 ? 31.159 50.632 27.809 0.50 23.73 23 ARG E CA 1
ATOM 3275 C C . ARG E 1 27 ? 30.153 49.953 28.757 1.00 24.07 23 ARG E C 1
ATOM 3276 O O . ARG E 1 27 ? 29.488 50.629 29.537 1.00 24.38 23 ARG E O 1
ATOM 3291 N N . LYS E 1 28 ? 30.115 48.624 28.747 1.00 23.73 24 LYS E N 1
ATOM 3292 C CA . LYS E 1 28 ? 29.235 47.911 29.651 1.00 25.21 24 LYS E CA 1
ATOM 3293 C C . LYS E 1 28 ? 29.613 48.246 31.097 1.00 26.15 24 LYS E C 1
ATOM 3294 O O . LYS E 1 28 ? 28.737 48.574 31.882 1.00 25.49 24 LYS E O 1
ATOM 3300 N N . ASN E 1 29 ? 30.909 48.232 31.431 1.00 26.65 25 ASN E N 1
ATOM 3301 C CA A ASN E 1 29 ? 31.339 48.585 32.777 0.50 28.13 25 ASN E CA 1
ATOM 3302 C CA B ASN E 1 29 ? 31.351 48.582 32.789 0.50 28.68 25 ASN E CA 1
ATOM 3303 C C . ASN E 1 29 ? 31.021 50.029 33.169 1.00 29.23 25 ASN E C 1
ATOM 3304 O O . ASN E 1 29 ? 30.982 50.368 34.346 1.00 31.67 25 ASN E O 1
ATOM 3313 N N . LYS E 1 30 ? 30.767 50.884 32.178 1.00 27.79 26 LYS E N 1
ATOM 3314 C CA . LYS E 1 30 ? 30.289 52.251 32.466 1.00 28.99 26 LYS E CA 1
ATOM 3315 C C . LYS E 1 30 ? 28.788 52.257 32.724 1.00 28.38 26 LYS E C 1
ATOM 3316 O O . LYS E 1 30 ? 28.226 53.317 33.001 1.00 28.14 26 LYS E O 1
ATOM 3322 N N . GLY E 1 31 ? 28.155 51.083 32.630 1.00 27.20 27 GLY E N 1
ATOM 3323 C CA . GLY E 1 31 ? 26.708 50.969 32.798 1.00 28.64 27 GLY E CA 1
ATOM 3324 C C . GLY E 1 31 ? 25.923 51.292 31.536 1.00 27.89 27 GLY E C 1
ATOM 3325 O O . GLY E 1 31 ? 24.735 51.557 31.607 1.00 27.71 27 GLY E O 1
ATOM 3326 N N . LEU E 1 32 ? 26.583 51.301 30.378 1.00 26.47 28 LEU E N 1
ATOM 3327 C CA . LEU E 1 32 ? 25.874 51.550 29.111 1.00 25.64 28 LEU E CA 1
ATOM 3328 C C . LEU E 1 32 ? 25.285 50.270 28.519 1.00 25.79 28 LEU E C 1
ATOM 3329 O O . LEU E 1 32 ? 25.947 49.222 28.515 1.00 24.98 28 LEU E O 1
ATOM 3334 N N . LYS E 1 33 ? 24.071 50.360 27.972 1.00 25.11 29 LYS E N 1
ATOM 3335 C CA . LYS E 1 33 ? 23.476 49.230 27.224 1.00 25.79 29 LYS E CA 1
ATOM 3336 C C . LYS E 1 33 ? 24.123 49.058 25.862 1.00 23.66 29 LYS E C 1
ATOM 3337 O O . LYS E 1 33 ? 24.257 50.019 25.090 1.00 22.64 29 LYS E O 1
ATOM 3343 N N . LEU E 1 34 ? 24.476 47.813 25.555 1.00 22.40 30 LEU E N 1
ATOM 3344 C CA . LEU E 1 34 ? 25.203 47.527 24.348 1.00 21.31 30 LEU E CA 1
ATOM 3345 C C . LEU E 1 34 ? 24.231 47.517 23.186 1.00 21.72 30 LEU E C 1
ATOM 3346 O O . LEU E 1 34 ? 23.108 47.069 23.326 1.00 22.21 30 LEU E O 1
ATOM 3351 N N . ASN E 1 35 ? 24.657 48.033 22.044 1.00 22.06 31 ASN E N 1
ATOM 3352 C CA . ASN E 1 35 ? 23.844 47.905 20.832 1.00 23.47 31 ASN E CA 1
ATOM 3353 C C . ASN E 1 35 ? 24.122 46.539 20.169 1.00 23.02 31 ASN E C 1
ATOM 3354 O O . ASN E 1 35 ? 24.875 45.731 20.707 1.00 22.02 31 ASN E O 1
ATOM 3359 N N . HIS E 1 36 ? 23.520 46.292 19.012 1.00 24.43 32 HIS E N 1
ATOM 3360 C CA . HIS E 1 36 ? 23.629 45.000 18.306 1.00 24.61 32 HIS E CA 1
ATOM 3361 C C . HIS E 1 36 ? 25.040 44.656 17.831 1.00 23.33 32 HIS E C 1
ATOM 3362 O O . HIS E 1 36 ? 25.516 43.580 18.095 1.00 21.61 32 HIS E O 1
ATOM 3369 N N . PRO E 1 37 ? 25.735 45.580 17.126 1.00 23.34 33 PRO E N 1
ATOM 3370 C CA . PRO E 1 37 ? 27.108 45.146 16.780 1.00 22.69 33 PRO E CA 1
ATOM 3371 C C . PRO E 1 37 ? 28.014 44.983 18.011 1.00 22.01 33 PRO E C 1
ATOM 3372 O O . PRO E 1 37 ? 28.857 44.090 18.023 1.00 22.11 33 PRO E O 1
ATOM 3376 N N . GLU E 1 38 ? 27.821 45.798 19.049 1.00 21.73 34 GLU E N 1
ATOM 3377 C CA . GLU E 1 38 ? 28.621 45.658 20.272 1.00 20.71 34 GLU E CA 1
ATOM 3378 C C . GLU E 1 38 ? 28.329 44.295 20.890 1.00 20.68 34 GLU E C 1
ATOM 3379 O O . GLU E 1 38 ? 29.255 43.596 21.302 1.00 20.52 34 GLU E O 1
ATOM 3385 N N . ALA E 1 39 ? 27.055 43.896 20.903 1.00 20.46 35 ALA E N 1
ATOM 3386 C CA . ALA E 1 39 ? 26.669 42.570 21.448 1.00 20.30 35 ALA E CA 1
ATOM 3387 C C . ALA E 1 39 ? 27.315 41.435 20.673 1.00 19.58 35 ALA E C 1
ATOM 3388 O O . ALA E 1 39 ? 27.814 40.504 21.260 1.00 19.46 35 ALA E O 1
ATOM 3390 N N . VAL E 1 40 ? 27.274 41.509 19.348 1.00 19.57 36 VAL E N 1
ATOM 3391 C CA . VAL E 1 40 ? 27.805 40.462 18.517 1.00 19.89 36 VAL E CA 1
ATOM 3392 C C . VAL E 1 40 ? 29.322 40.279 18.756 1.00 19.26 36 VAL E C 1
ATOM 3393 O O . VAL E 1 40 ? 29.822 39.156 18.775 1.00 18.86 36 VAL E O 1
ATOM 3397 N N . ALA E 1 41 ? 30.031 41.398 18.923 1.00 18.46 37 ALA E N 1
ATOM 3398 C CA . ALA E 1 41 ? 31.446 41.365 19.159 1.00 18.21 37 ALA E CA 1
ATOM 3399 C C . ALA E 1 41 ? 31.768 40.717 20.495 1.00 17.70 37 ALA E C 1
ATOM 3400 O O . ALA E 1 41 ? 32.676 39.907 20.568 1.00 17.48 37 ALA E O 1
ATOM 3402 N N . VAL E 1 42 ? 31.019 41.042 21.550 1.00 17.99 38 VAL E N 1
ATOM 3403 C CA . VAL E 1 42 ? 31.273 40.455 22.876 1.00 18.14 38 VAL E CA 1
ATOM 3404 C C . VAL E 1 42 ? 31.021 38.921 22.867 1.00 19.00 38 VAL E C 1
ATOM 3405 O O . VAL E 1 42 ? 31.819 38.112 23.429 1.00 19.46 38 VAL E O 1
ATOM 3409 N N . LEU E 1 43 ? 29.953 38.504 22.191 1.00 18.90 39 LEU E N 1
ATOM 3410 C CA . LEU E 1 43 ? 29.606 37.092 22.169 1.00 20.13 39 LEU E CA 1
ATOM 3411 C C . LEU E 1 43 ? 30.605 36.330 21.321 1.00 19.93 39 LEU E C 1
ATOM 3412 O O . LEU E 1 43 ? 30.939 35.172 21.610 1.00 20.65 39 LEU E O 1
ATOM 3417 N N . SER E 1 44 ? 31.077 36.994 20.274 1.00 19.36 40 SER E N 1
ATOM 3418 C CA . SER E 1 44 ? 32.004 36.378 19.342 1.00 19.46 40 SER E CA 1
ATOM 3419 C C . SER E 1 44 ? 33.378 36.218 20.002 1.00 19.40 40 SER E C 1
ATOM 3420 O O . SER E 1 44 ? 34.004 35.153 19.890 1.00 19.57 40 SER E O 1
ATOM 3423 N N . ALA E 1 45 ? 33.819 37.270 20.699 1.00 18.21 41 ALA E N 1
ATOM 3424 C CA . ALA E 1 45 ? 35.072 37.204 21.429 1.00 18.51 41 ALA E CA 1
ATOM 3425 C C . ALA E 1 45 ? 34.999 36.136 22.477 1.00 18.46 41 ALA E C 1
ATOM 3426 O O . ALA E 1 45 ? 35.989 35.427 22.711 1.00 19.27 41 ALA E O 1
ATOM 3428 N N . TYR E 1 46 ? 33.840 36.002 23.119 1.00 18.52 42 TYR E N 1
ATOM 3429 C CA . TYR E 1 46 ? 33.661 34.952 24.111 1.00 19.45 42 TYR E CA 1
ATOM 3430 C C . TYR E 1 46 ? 33.935 33.573 23.499 1.00 19.84 42 TYR E C 1
ATOM 3431 O O . TYR E 1 46 ? 34.615 32.736 24.077 1.00 20.70 42 TYR E O 1
ATOM 3440 N N . VAL E 1 47 ? 33.385 33.317 22.328 1.00 19.79 43 VAL E N 1
ATOM 3441 C CA . VAL E 1 47 ? 33.637 32.020 21.667 1.00 20.27 43 VAL E CA 1
ATOM 3442 C C . VAL E 1 47 ? 35.151 31.843 21.410 1.00 20.18 43 VAL E C 1
ATOM 3443 O O . VAL E 1 47 ? 35.724 30.772 21.718 1.00 21.17 43 VAL E O 1
ATOM 3447 N N . LEU E 1 48 ? 35.796 32.889 20.883 1.00 19.32 44 LEU E N 1
ATOM 3448 C CA . LEU E 1 48 ? 37.217 32.819 20.520 1.00 19.44 44 LEU E CA 1
ATOM 3449 C C . LEU E 1 48 ? 38.056 32.513 21.738 1.00 20.18 44 LEU E C 1
ATOM 3450 O O . LEU E 1 48 ? 38.957 31.638 21.695 1.00 20.94 44 LEU E O 1
ATOM 3455 N N . ASP E 1 49 ? 37.754 33.222 22.830 1.00 19.76 45 ASP E N 1
ATOM 3456 C CA . ASP E 1 49 ? 38.477 33.049 24.080 1.00 20.59 45 ASP E CA 1
ATOM 3457 C C . ASP E 1 49 ? 38.282 31.652 24.661 1.00 20.82 45 ASP E C 1
ATOM 3458 O O . ASP E 1 49 ? 39.253 31.013 25.069 1.00 21.58 45 ASP E O 1
ATOM 3463 N N . GLY E 1 50 ? 37.043 31.175 24.707 1.00 20.41 46 GLY E N 1
ATOM 3464 C CA . GLY E 1 50 ? 36.796 29.805 25.228 1.00 21.10 46 GLY E CA 1
ATOM 3465 C C . GLY E 1 50 ? 37.569 28.753 24.445 1.00 21.29 46 GLY E C 1
ATOM 3466 O O . GLY E 1 50 ? 38.179 27.832 25.036 1.00 22.74 46 GLY E O 1
ATOM 3467 N N . ALA E 1 51 ? 37.548 28.863 23.113 1.00 21.55 47 ALA E N 1
ATOM 3468 C CA . ALA E 1 51 ? 38.303 27.943 22.255 1.00 21.27 47 ALA E CA 1
ATOM 3469 C C . ALA E 1 51 ? 39.791 27.976 22.605 1.00 21.81 47 ALA E C 1
ATOM 3470 O O . ALA E 1 51 ? 40.443 26.893 22.696 1.00 22.37 47 ALA E O 1
ATOM 3472 N N . ARG E 1 52 ? 40.320 29.189 22.763 1.00 21.66 48 ARG E N 1
ATOM 3473 C CA . ARG E 1 52 ? 41.738 29.377 23.071 1.00 22.88 48 ARG E CA 1
ATOM 3474 C C . ARG E 1 52 ? 42.085 28.755 24.431 1.00 24.03 48 ARG E C 1
ATOM 3475 O O . ARG E 1 52 ? 43.131 28.128 24.566 1.00 24.83 48 ARG E O 1
ATOM 3483 N N . GLU E 1 53 ? 41.216 28.978 25.423 1.00 24.86 49 GLU E N 1
ATOM 3484 C CA . GLU E 1 53 ? 41.373 28.421 26.762 1.00 26.94 49 GLU E CA 1
ATOM 3485 C C . GLU E 1 53 ? 41.251 26.918 26.848 1.00 26.71 49 GLU E C 1
ATOM 3486 O O . GLU E 1 53 ? 41.511 26.349 27.898 1.00 28.60 49 GLU E O 1
ATOM 3492 N N . GLY E 1 54 ? 40.862 26.272 25.759 1.00 25.23 50 GLY E N 1
ATOM 3493 C CA . GLY E 1 54 ? 40.804 24.812 25.745 1.00 26.63 50 GLY E CA 1
ATOM 3494 C C . GLY E 1 54 ? 39.426 24.214 26.021 1.00 26.69 50 GLY E C 1
ATOM 3495 O O . GLY E 1 54 ? 39.312 23.017 26.209 1.00 27.89 50 GLY E O 1
ATOM 3496 N N . LYS E 1 55 ? 38.385 25.041 26.077 1.00 25.99 51 LYS E N 1
ATOM 3497 C CA . LYS E 1 55 ? 37.016 24.529 26.318 1.00 27.04 51 LYS E CA 1
ATOM 3498 C C . LYS E 1 55 ? 36.544 23.761 25.100 1.00 27.08 51 LYS E C 1
ATOM 3499 O O . LYS E 1 55 ? 37.079 23.955 23.994 1.00 26.18 51 LYS E O 1
ATOM 3505 N N . THR E 1 56 ? 35.559 22.881 25.288 1.00 29.04 52 THR E N 1
ATOM 3506 C CA . THR E 1 56 ? 34.928 22.183 24.149 1.00 30.26 52 THR E CA 1
ATOM 3507 C C . THR E 1 56 ? 33.855 23.057 23.518 1.00 29.71 52 THR E C 1
ATOM 3508 O O . THR E 1 56 ? 33.357 23.965 24.182 1.00 29.14 52 THR E O 1
ATOM 3512 N N . VAL E 1 57 ? 33.490 22.768 22.260 1.00 30.74 53 VAL E N 1
ATOM 3513 C CA . VAL E 1 57 ? 32.394 23.455 21.591 1.00 31.09 53 VAL E CA 1
ATOM 3514 C C . VAL E 1 57 ? 31.178 23.499 22.519 1.00 31.75 53 VAL E C 1
ATOM 3515 O O . VAL E 1 57 ? 30.490 24.509 22.590 1.00 31.43 53 VAL E O 1
ATOM 3519 N N . GLU E 1 58 ? 30.923 22.403 23.238 1.00 34.00 54 GLU E N 1
ATOM 3520 C CA . GLU E 1 58 ? 29.727 22.313 24.083 1.00 35.08 54 GLU E CA 1
ATOM 3521 C C . GLU E 1 58 ? 29.755 23.242 25.314 1.00 33.40 54 GLU E C 1
ATOM 3522 O O . GLU E 1 58 ? 28.779 23.940 25.571 1.00 32.71 54 GLU E O 1
ATOM 3528 N N . GLU E 1 59 ? 30.875 23.260 26.044 1.00 32.91 55 GLU E N 1
ATOM 3529 C CA . GLU E 1 59 ? 31.104 24.211 27.139 1.00 32.12 55 GLU E CA 1
ATOM 3530 C C . GLU E 1 59 ? 30.986 25.678 26.707 1.00 30.50 55 GLU E C 1
ATOM 3531 O O . GLU E 1 59 ? 30.484 26.498 27.466 1.00 30.46 55 GLU E O 1
ATOM 3537 N N . VAL E 1 60 ? 31.455 25.991 25.498 1.00 28.85 56 VAL E N 1
ATOM 3538 C CA . VAL E 1 60 ? 31.472 27.368 24.995 1.00 28.18 56 VAL E CA 1
ATOM 3539 C C . VAL E 1 60 ? 30.027 27.749 24.722 1.00 29.43 56 VAL E C 1
ATOM 3540 O O . VAL E 1 60 ? 29.575 28.820 25.108 1.00 29.80 56 VAL E O 1
ATOM 3544 N N . MET E 1 61 ? 29.289 26.827 24.112 1.00 30.96 57 MET E N 1
ATOM 3545 C CA . MET E 1 61 ? 27.895 27.080 23.760 1.00 33.16 57 MET E CA 1
ATOM 3546 C C . MET E 1 61 ? 27.069 27.278 24.992 1.00 34.87 57 MET E C 1
ATOM 3547 O O . MET E 1 61 ? 26.266 28.206 25.039 1.00 35.38 57 MET E O 1
ATOM 3552 N N . ASP E 1 62 ? 27.268 26.400 25.977 1.00 36.18 58 ASP E N 1
ATOM 3553 C CA A ASP E 1 62 ? 26.561 26.529 27.238 0.50 38.00 58 ASP E CA 1
ATOM 3554 C CA B ASP E 1 62 ? 26.621 26.506 27.296 0.50 37.96 58 ASP E CA 1
ATOM 3555 C C . ASP E 1 62 ? 26.888 27.883 27.893 1.00 38.15 58 ASP E C 1
ATOM 3556 O O . ASP E 1 62 ? 25.969 28.634 28.214 1.00 40.14 58 ASP E O 1
ATOM 3565 N N . GLY E 1 63 ? 28.168 28.214 28.034 1.00 37.12 59 GLY E N 1
ATOM 3566 C CA . GLY E 1 63 ? 28.568 29.500 28.624 1.00 37.87 59 GLY E CA 1
ATOM 3567 C C . GLY E 1 63 ? 28.072 30.753 27.913 1.00 37.67 59 GLY E C 1
ATOM 3568 O O . GLY E 1 63 ? 27.754 31.744 28.556 1.00 39.49 59 GLY E O 1
ATOM 3569 N N . ALA E 1 64 ? 28.012 30.705 26.584 1.00 36.16 60 ALA E N 1
ATOM 3570 C CA . ALA E 1 64 ? 27.588 31.850 25.756 1.00 37.11 60 ALA E CA 1
ATOM 3571 C C . ALA E 1 64 ? 26.191 32.402 26.076 1.00 39.42 60 ALA E C 1
ATOM 3572 O O . ALA E 1 64 ? 25.907 33.555 25.761 1.00 40.38 60 ALA E O 1
ATOM 3574 N N . ARG E 1 65 ? 25.331 31.576 26.686 1.00 33.56 61 ARG E N 1
ATOM 3575 C CA . ARG E 1 65 ? 23.985 32.012 27.115 1.00 34.54 61 ARG E CA 1
ATOM 3576 C C . ARG E 1 65 ? 24.027 32.952 28.340 1.00 34.66 61 ARG E C 1
ATOM 3577 O O . ARG E 1 65 ? 23.048 33.649 28.636 1.00 35.31 61 ARG E O 1
ATOM 3579 N N . SER E 1 66 ? 25.175 33.011 29.021 1.00 33.84 62 SER E N 1
ATOM 3580 C CA . SER E 1 66 ? 25.292 33.804 30.246 1.00 34.40 62 SER E CA 1
ATOM 3581 C C . SER E 1 66 ? 26.157 35.041 30.116 1.00 31.63 62 SER E C 1
ATOM 3582 O O . SER E 1 66 ? 26.372 35.750 31.092 1.00 32.13 62 SER E O 1
ATOM 3585 N N . VAL E 1 67 ? 26.671 35.293 28.922 1.00 29.99 63 VAL E N 1
ATOM 3586 C CA . VAL E 1 67 ? 27.635 36.353 28.736 1.00 28.16 63 VAL E CA 1
ATOM 3587 C C . VAL E 1 67 ? 26.948 37.714 28.804 1.00 27.92 63 VAL E C 1
ATOM 3588 O O . VAL E 1 67 ? 27.495 38.663 29.369 1.00 27.08 63 VAL E O 1
ATOM 3592 N N . LEU E 1 68 ? 25.763 37.818 28.203 1.00 26.79 64 LEU E N 1
ATOM 3593 C CA . LEU E 1 68 ? 25.001 39.075 28.261 1.00 26.49 64 LEU E CA 1
ATOM 3594 C C . LEU E 1 68 ? 23.566 38.736 28.577 1.00 27.99 64 LEU E C 1
ATOM 3595 O O . LEU E 1 68 ? 23.033 37.795 27.989 1.00 27.99 64 LEU E O 1
ATOM 3600 N N . LYS E 1 69 ? 22.965 39.464 29.521 1.00 28.87 65 LYS E N 1
ATOM 3601 C CA . LYS E 1 69 ? 21.520 39.377 29.790 1.00 31.38 65 LYS E CA 1
ATOM 3602 C C . LYS E 1 69 ? 20.743 40.423 28.985 1.00 30.66 65 LYS E C 1
ATOM 3603 O O . LYS E 1 69 ? 21.333 41.360 28.459 1.00 28.03 65 LYS E O 1
ATOM 3609 N N . ALA E 1 70 ? 19.415 40.265 28.911 1.00 31.83 66 ALA E N 1
ATOM 3610 C CA . ALA E 1 70 ? 18.560 41.222 28.209 1.00 31.76 66 ALA E CA 1
ATOM 3611 C C . ALA E 1 70 ? 18.802 42.638 28.725 1.00 31.37 66 ALA E C 1
ATOM 3612 O O . ALA E 1 70 ? 18.844 43.576 27.928 1.00 31.38 66 ALA E O 1
ATOM 3614 N N . ASP E 1 71 ? 18.992 42.767 30.044 1.00 32.56 67 ASP E N 1
ATOM 3615 C CA A ASP E 1 71 ? 19.220 44.055 30.709 0.50 33.21 67 ASP E CA 1
ATOM 3616 C CA B ASP E 1 71 ? 19.209 44.060 30.699 0.50 33.03 67 ASP E CA 1
ATOM 3617 C C . ASP E 1 71 ? 20.579 44.682 30.364 1.00 30.69 67 ASP E C 1
ATOM 3618 O O . ASP E 1 71 ? 20.806 45.864 30.623 1.00 31.68 67 ASP E O 1
ATOM 3627 N N . ASP E 1 72 ? 21.483 43.896 29.788 1.00 28.25 68 ASP E N 1
ATOM 3628 C CA . ASP E 1 72 ? 22.785 44.406 29.347 1.00 26.99 68 ASP E CA 1
ATOM 3629 C C . ASP E 1 72 ? 22.768 45.098 27.967 1.00 25.92 68 ASP E C 1
ATOM 3630 O O . ASP E 1 72 ? 23.714 45.774 27.608 1.00 27.20 68 ASP E O 1
ATOM 3635 N N . VAL E 1 73 ? 21.730 44.876 27.173 1.00 26.23 69 VAL E N 1
ATOM 3636 C CA . VAL E 1 73 ? 21.680 45.365 25.788 1.00 25.20 69 VAL E CA 1
ATOM 3637 C C . VAL E 1 73 ? 20.423 46.212 25.553 1.00 26.62 69 VAL E C 1
ATOM 3638 O O . VAL E 1 73 ? 19.447 46.102 26.312 1.00 27.82 69 VAL E O 1
ATOM 3642 N N . MET E 1 74 ? 20.436 47.056 24.521 1.00 26.27 70 MET E N 1
ATOM 3643 C CA . MET E 1 74 ? 19.261 47.893 24.239 1.00 27.52 70 MET E CA 1
ATOM 3644 C C . MET E 1 74 ? 18.006 47.032 24.035 1.00 28.30 70 MET E C 1
ATOM 3645 O O . MET E 1 74 ? 18.089 45.855 23.630 1.00 26.94 70 MET E O 1
ATOM 3650 N N . ASP E 1 75 ? 16.840 47.609 24.328 1.00 30.55 71 ASP E N 1
ATOM 3651 C CA . ASP E 1 75 ? 15.575 46.913 24.054 1.00 32.74 71 ASP E CA 1
ATOM 3652 C C . ASP E 1 75 ? 15.570 46.550 22.585 1.00 32.15 71 ASP E C 1
ATOM 3653 O O . ASP 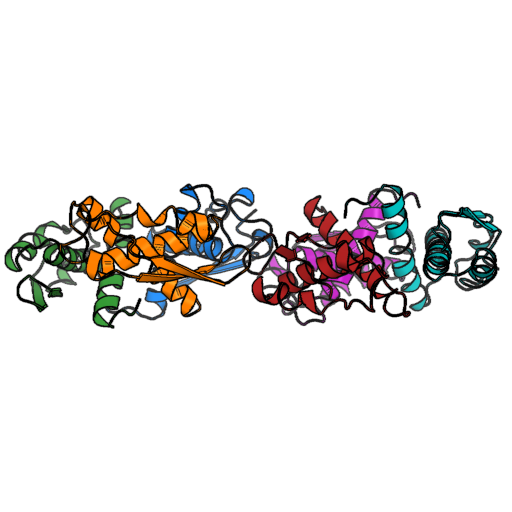E 1 75 ? 15.969 47.349 21.739 1.00 31.41 71 ASP E O 1
ATOM 3658 N N . GLY E 1 76 ? 15.164 45.326 22.276 1.00 32.11 72 GLY E N 1
ATOM 3659 C CA . GLY E 1 76 ? 15.075 44.937 20.880 1.00 33.24 72 GLY E CA 1
ATOM 3660 C C . GLY E 1 76 ? 16.287 44.203 20.334 1.00 30.97 72 GLY E C 1
ATOM 3661 O O . GLY E 1 76 ? 16.187 43.530 19.295 1.00 32.44 72 GLY E O 1
ATOM 3662 N N . VAL E 1 77 ? 17.419 44.321 21.025 1.00 32.29 73 VAL E N 1
ATOM 3663 C CA . VAL E 1 77 ? 18.662 43.686 20.572 1.00 30.90 73 VAL E CA 1
ATOM 3664 C C . VAL E 1 77 ? 18.578 42.149 20.654 1.00 30.41 73 VAL E C 1
ATOM 3665 O O . VAL E 1 77 ? 18.984 41.484 19.705 1.00 30.24 73 VAL E O 1
ATOM 3669 N N . PRO E 1 78 ? 18.058 41.583 21.770 1.00 30.96 74 PRO E N 1
ATOM 3670 C CA . PRO E 1 78 ? 18.019 40.114 21.832 1.00 32.20 74 PRO E CA 1
ATOM 3671 C C . PRO E 1 78 ? 17.296 39.453 20.648 1.00 33.59 74 PRO E C 1
ATOM 3672 O O . PRO E 1 78 ? 17.743 38.419 20.177 1.00 33.87 74 PRO E O 1
ATOM 3676 N N . ASP E 1 79 ? 16.211 40.063 20.175 1.00 35.01 75 ASP E N 1
ATOM 3677 C CA . ASP E 1 79 ? 15.492 39.595 18.990 1.00 37.69 75 ASP E CA 1
ATOM 3678 C C . ASP E 1 79 ? 16.243 39.772 17.678 1.00 36.71 75 ASP E C 1
ATOM 3679 O O . ASP E 1 79 ? 15.837 39.211 16.658 1.00 39.40 75 ASP E O 1
ATOM 3684 N N . LEU E 1 80 ? 17.326 40.539 17.675 1.00 33.80 76 LEU E N 1
ATOM 3685 C CA . LEU E 1 80 ? 18.109 40.688 16.438 1.00 33.59 76 LEU E CA 1
ATOM 3686 C C . LEU E 1 80 ? 19.297 39.738 16.383 1.00 32.60 76 LEU E C 1
ATOM 3687 O O . LEU E 1 80 ? 20.130 39.803 15.470 1.00 32.70 76 LEU E O 1
ATOM 3692 N N . LEU E 1 81 ? 19.398 38.868 17.377 1.00 32.70 77 LEU E N 1
ATOM 3693 C CA . LEU E 1 81 ? 20.470 37.878 17.389 1.00 32.78 77 LEU E CA 1
ATOM 3694 C C . LEU E 1 81 ? 19.982 36.448 17.260 1.00 35.05 77 LEU E C 1
ATOM 3695 O O . LEU E 1 81 ? 20.334 35.622 18.126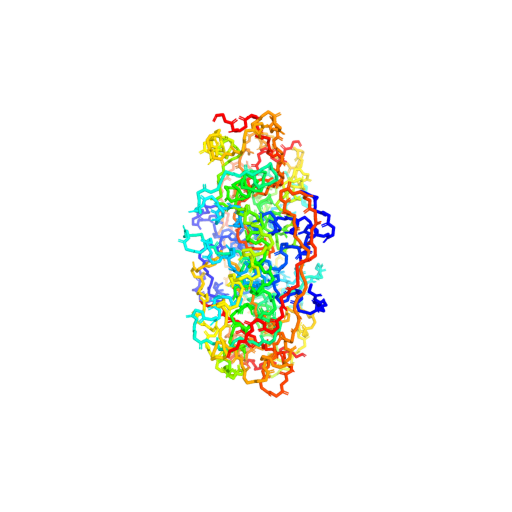 1.00 36.29 77 LEU E O 1
ATOM 3700 N N . PRO E 1 82 ? 19.219 36.115 16.190 1.00 36.67 78 PRO E N 1
ATOM 3701 C CA . PRO E 1 82 ? 18.797 34.714 16.120 1.00 40.42 78 PRO E CA 1
ATOM 3702 C C . PRO E 1 82 ? 19.960 33.742 15.904 1.00 40.87 78 PRO E C 1
ATOM 3703 O O . PRO E 1 82 ? 19.902 32.611 16.375 1.00 43.21 78 PRO E O 1
ATOM 3707 N N . LEU E 1 83 ? 21.004 34.193 15.205 1.00 38.67 79 LEU E N 1
ATOM 3708 C CA . LEU E 1 83 ? 22.139 33.318 14.862 1.00 36.78 79 LEU E CA 1
ATOM 3709 C C . LEU E 1 83 ? 23.446 34.061 14.841 1.00 35.99 79 LEU E C 1
ATOM 3710 O O . LEU E 1 83 ? 23.585 35.060 14.136 1.00 38.01 79 LEU E O 1
ATOM 3715 N N . ILE E 1 84 ? 24.404 33.574 15.617 1.00 34.48 80 ILE E N 1
ATOM 3716 C CA . ILE E 1 84 ? 25.769 34.057 15.531 1.00 34.26 80 ILE E CA 1
ATOM 3717 C C . ILE E 1 84 ? 26.661 32.837 15.269 1.00 31.92 80 ILE E C 1
ATOM 3718 O O . ILE E 1 84 ? 26.546 31.819 15.955 1.00 31.16 80 ILE E O 1
ATOM 3723 N N . GLN E 1 85 ? 27.536 32.963 14.272 1.00 31.78 81 GLN E N 1
ATOM 3724 C CA . GLN E 1 85 ? 28.476 31.913 13.878 1.00 30.43 81 GLN E CA 1
ATOM 3725 C C . GLN E 1 85 ? 29.888 32.431 13.945 1.00 29.88 81 GLN E C 1
ATOM 3726 O O . GLN E 1 85 ? 30.166 33.478 13.394 1.00 32.25 81 GLN E O 1
ATOM 3732 N N . VAL E 1 86 ? 30.773 31.714 14.632 1.00 27.36 82 VAL E N 1
ATOM 3733 C CA . VAL E 1 86 ? 32.164 32.157 14.770 1.00 27.50 82 VAL E CA 1
ATOM 3734 C C . VAL E 1 86 ? 33.047 30.933 14.525 1.00 26.72 82 VAL E C 1
ATOM 3735 O O . VAL E 1 86 ? 32.821 29.880 15.108 1.00 25.51 82 VAL E O 1
ATOM 3739 N N . GLU E 1 87 ? 34.023 31.077 13.636 1.00 28.46 83 GLU E N 1
ATOM 3740 C CA A GLU E 1 87 ? 35.036 30.049 13.444 0.50 28.77 83 GLU E CA 1
ATOM 3741 C CA B GLU E 1 87 ? 35.036 30.048 13.434 0.50 28.62 83 GLU E CA 1
ATOM 3742 C C . GLU E 1 87 ? 36.150 30.332 14.446 1.00 27.44 83 GLU E C 1
ATOM 3743 O O . GLU E 1 87 ? 36.659 31.456 14.522 1.00 28.57 83 GLU E O 1
ATOM 3754 N N . ALA E 1 88 ? 36.493 29.325 15.236 1.00 25.71 84 ALA E N 1
ATOM 3755 C CA . ALA E 1 88 ? 37.483 29.468 16.304 1.00 25.72 84 ALA E CA 1
ATOM 3756 C C . ALA E 1 88 ? 38.346 28.216 16.333 1.00 25.81 84 ALA E C 1
ATOM 3757 O O . ALA E 1 88 ? 37.850 27.089 16.138 1.00 26.48 84 ALA E O 1
ATOM 3759 N N . VAL E 1 89 ? 39.625 28.410 16.570 1.00 26.34 85 VAL E N 1
ATOM 3760 C CA . VAL E 1 89 ? 40.554 27.286 16.652 1.00 27.52 85 VAL E CA 1
ATOM 3761 C C . VAL E 1 89 ? 40.465 26.695 18.039 1.00 29.07 85 VAL E C 1
ATOM 3762 O O . VAL E 1 89 ? 41.000 27.263 18.983 1.00 30.47 85 VAL E O 1
ATOM 3766 N N . PHE E 1 90 ? 39.759 25.568 18.158 1.00 20.53 86 PHE E N 1
ATOM 3767 C CA . PHE E 1 90 ? 39.686 24.791 19.388 1.00 21.59 86 PHE E CA 1
ATOM 3768 C C . PHE E 1 90 ? 40.969 24.027 19.570 1.00 22.70 86 PHE E C 1
ATOM 3769 O O . PHE E 1 90 ? 41.868 24.114 18.728 1.00 23.09 86 PHE E O 1
ATOM 3777 N N . SER E 1 91 ? 41.086 23.298 20.673 1.00 24.26 87 SER E N 1
ATOM 3778 C CA . SER E 1 91 ? 42.355 22.590 20.997 1.00 25.06 87 SER E CA 1
ATOM 3779 C C . SER E 1 91 ? 42.703 21.545 19.940 1.00 25.47 87 SER E C 1
ATOM 3780 O O . SER E 1 91 ? 43.863 21.105 19.831 1.00 25.52 87 SER E O 1
ATOM 3783 N N . ASP E 1 92 ? 41.705 21.145 19.152 1.00 25.04 88 ASP E N 1
ATOM 3784 C CA . ASP E 1 92 ? 41.958 20.134 18.129 1.00 25.62 88 ASP E CA 1
ATOM 3785 C C . ASP E 1 92 ? 41.898 20.703 16.704 1.00 24.69 88 ASP E C 1
ATOM 3786 O O . ASP E 1 92 ? 42.027 19.965 15.745 1.00 24.03 88 ASP E O 1
ATOM 3791 N N . GLY E 1 93 ? 41.723 22.021 16.585 1.00 23.84 89 GLY E N 1
ATOM 3792 C CA . GLY E 1 93 ? 41.661 22.676 15.272 1.00 25.09 89 GLY E CA 1
ATOM 3793 C C . GLY E 1 93 ? 40.435 23.574 15.117 1.00 26.24 89 GLY E C 1
ATOM 3794 O O . GLY E 1 93 ? 39.595 23.673 16.025 1.00 24.68 89 GLY E O 1
ATOM 3795 N N . SER E 1 94 ? 40.349 24.255 13.975 1.00 27.08 90 SER E N 1
ATOM 3796 C CA . SER E 1 94 ? 39.248 25.190 13.709 1.00 27.42 90 SER E CA 1
ATOM 3797 C C . SER E 1 94 ? 37.857 24.530 13.619 1.00 27.41 90 SER E C 1
ATOM 3798 O O . SER E 1 94 ? 37.714 23.512 12.976 1.00 28.97 90 SER E O 1
ATOM 3801 N N . ARG E 1 95 ? 36.856 25.122 14.266 1.00 27.07 91 ARG E N 1
ATOM 3802 C CA A ARG E 1 95 ? 35.470 24.642 14.210 0.50 27.61 91 ARG E CA 1
ATOM 3803 C CA B ARG E 1 95 ? 35.463 24.638 14.213 0.50 27.53 91 ARG E CA 1
ATOM 3804 C C . ARG E 1 95 ? 34.521 25.829 14.128 1.00 27.37 91 ARG E C 1
ATOM 3805 O O . ARG E 1 95 ? 34.802 26.905 14.686 1.00 25.65 91 ARG E O 1
ATOM 3820 N N . LEU E 1 96 ? 33.407 25.632 13.437 1.00 28.14 92 LEU E N 1
ATOM 3821 C CA . LEU E 1 96 ? 32.403 26.665 13.308 1.00 27.68 92 LEU E CA 1
ATOM 3822 C C . LEU E 1 96 ? 31.416 26.487 14.469 1.00 26.61 92 LEU E C 1
ATOM 3823 O O . LEU E 1 96 ? 30.802 25.449 14.579 1.00 27.45 92 LEU E O 1
ATOM 3828 N N . VAL E 1 97 ? 31.311 27.497 15.344 1.00 25.32 93 VAL E N 1
ATOM 3829 C CA . VAL E 1 97 ? 30.361 27.483 16.487 1.00 24.90 93 VAL E CA 1
ATOM 3830 C C . VAL E 1 97 ? 29.120 28.297 16.143 1.00 25.72 93 VAL E C 1
ATOM 3831 O O . VAL E 1 97 ? 29.251 29.418 15.677 1.00 24.33 93 VAL E O 1
ATOM 3835 N N . SER E 1 98 ? 27.926 27.738 16.373 1.00 27.08 94 SER E N 1
ATOM 3836 C CA . SER E 1 98 ? 26.661 28.453 16.096 1.00 28.84 94 SER E CA 1
ATOM 3837 C C . SER E 1 98 ? 25.864 28.719 17.361 1.00 28.85 94 SER E C 1
ATOM 3838 O O . SER E 1 98 ? 25.532 27.788 18.098 1.00 29.73 94 SER E O 1
ATOM 3841 N N . LEU E 1 99 ? 25.578 29.988 17.632 1.00 29.11 95 LEU E N 1
ATOM 3842 C CA . LEU E 1 99 ? 24.764 30.332 18.792 1.00 30.54 95 LEU E CA 1
ATOM 3843 C C . LEU E 1 99 ? 23.367 30.749 18.334 1.00 32.20 95 LEU E C 1
ATOM 3844 O O . LEU E 1 99 ? 23.229 31.512 17.395 1.00 33.16 95 LEU E O 1
ATOM 3849 N N . HIS E 1 100 ? 22.329 30.226 18.967 1.00 35.38 96 HIS E N 1
ATOM 3850 C CA . HIS E 1 100 ? 20.974 30.597 18.589 1.00 38.20 96 HIS E CA 1
ATOM 3851 C C . HIS E 1 100 ? 20.363 31.299 19.754 1.00 37.04 96 HIS E C 1
ATOM 3852 O O . HIS E 1 100 ? 20.334 30.772 20.873 1.00 35.93 96 HIS E O 1
ATOM 3859 N N . ASN E 1 101 ? 19.918 32.523 19.497 1.00 36.15 97 ASN E N 1
ATOM 3860 C CA . ASN E 1 101 ? 19.424 33.423 20.554 1.00 35.75 97 ASN E CA 1
ATOM 3861 C C . ASN E 1 101 ? 20.156 33.335 21.918 1.00 33.39 97 ASN E C 1
ATOM 3862 O O . ASN E 1 101 ? 19.551 33.049 22.945 1.00 33.56 97 ASN E O 1
ATOM 3867 N N . PRO E 1 102 ? 21.476 33.602 21.922 1.00 29.87 98 PRO E N 1
ATOM 3868 C CA . PRO E 1 102 ? 22.241 33.519 23.161 1.00 29.10 98 PRO E CA 1
ATOM 3869 C C . PRO E 1 102 ? 21.826 34.505 24.279 1.00 29.87 98 PRO E C 1
ATOM 3870 O O . PRO E 1 102 ? 22.118 34.265 25.465 1.00 30.23 98 PRO E O 1
ATOM 3874 N N . ILE E 1 103 ? 21.190 35.611 23.921 1.00 29.36 99 ILE E N 1
ATOM 3875 C CA . ILE E 1 103 ? 20.778 36.583 24.930 1.00 30.17 99 ILE E CA 1
ATOM 3876 C C . ILE E 1 103 ? 19.299 36.419 25.224 1.00 32.49 99 ILE E C 1
ATOM 3877 O O . ILE E 1 103 ? 18.464 36.544 24.312 1.00 33.36 99 ILE E O 1
ATOM 3882 N N . THR E 1 104 ? 18.992 36.124 26.487 1.00 33.85 100 THR E N 1
ATOM 3883 C CA . THR E 1 104 ? 17.616 36.038 26.981 1.00 38.25 100 THR E CA 1
ATOM 3884 C C . THR E 1 104 ? 17.507 36.853 28.256 1.00 38.00 100 THR E C 1
ATOM 3885 O O . THR E 1 104 ? 16.400 37.087 28.720 1.00 37.59 100 THR E O 1
ATOM 3890 N N . MET F 1 5 ? 43.294 58.794 11.356 1.00 72.64 1 MET F N 1
ATOM 3891 C CA . MET F 1 5 ? 44.707 58.909 11.822 1.00 68.43 1 MET F CA 1
ATOM 3892 C C . MET F 1 5 ? 45.739 58.766 10.698 1.00 65.78 1 MET F C 1
ATOM 3893 O O . MET F 1 5 ? 46.945 58.857 10.959 1.00 63.41 1 MET F O 1
ATOM 3898 N N . HIS F 1 6 ? 45.275 58.515 9.472 1.00 66.82 2 HIS F N 1
ATOM 3899 C CA . HIS F 1 6 ? 46.154 58.288 8.305 1.00 64.90 2 HIS F CA 1
ATOM 3900 C C . HIS F 1 6 ? 47.428 57.511 8.612 1.00 60.84 2 HIS F C 1
ATOM 3901 O O . HIS F 1 6 ? 48.540 58.003 8.386 1.00 60.65 2 HIS F O 1
ATOM 3903 N N . LEU F 1 7 ? 47.285 56.296 9.135 1.00 58.38 3 LEU F N 1
ATOM 3904 C CA . LEU F 1 7 ? 48.444 55.501 9.502 1.00 55.39 3 LEU F CA 1
ATOM 3905 C C . LEU F 1 7 ? 49.162 54.950 8.268 1.00 55.20 3 LEU F C 1
ATOM 3906 O O . LEU F 1 7 ? 48.517 54.436 7.357 1.00 56.28 3 LEU F O 1
ATOM 3911 N N . THR F 1 8 ? 50.488 55.063 8.233 1.00 54.48 4 THR F N 1
ATOM 3912 C CA . THR F 1 8 ? 51.253 54.411 7.175 1.00 55.39 4 THR F CA 1
ATOM 3913 C C . THR F 1 8 ? 51.129 52.888 7.314 1.00 54.78 4 THR F C 1
ATOM 3914 O O . THR F 1 8 ? 50.759 52.386 8.389 1.00 53.16 4 THR F O 1
ATOM 3918 N N . PRO F 1 9 ? 51.434 52.147 6.230 1.00 56.67 5 PRO F N 1
ATOM 3919 C CA . PRO F 1 9 ? 51.425 50.687 6.305 1.00 57.42 5 PRO F CA 1
ATOM 3920 C C . PRO F 1 9 ? 52.240 50.151 7.492 1.00 56.84 5 PRO F C 1
ATOM 3921 O O . PRO F 1 9 ? 51.779 49.246 8.173 1.00 56.45 5 PRO F O 1
ATOM 3925 N N . ARG F 1 10 ? 53.418 50.726 7.750 1.00 57.44 6 ARG F N 1
ATOM 3926 C CA . ARG F 1 10 ? 54.261 50.306 8.883 1.00 57.64 6 ARG F CA 1
ATOM 3927 C C . ARG F 1 10 ? 53.700 50.700 10.262 1.00 54.50 6 ARG F C 1
ATOM 3928 O O . ARG F 1 10 ? 53.744 49.906 11.213 1.00 54.09 6 ARG F O 1
ATOM 3936 N N . GLU F 1 11 ? 53.192 51.923 10.372 1.00 53.07 7 GLU F N 1
ATOM 3937 C CA . GLU F 1 11 ? 52.618 52.395 11.627 1.00 51.32 7 GLU F CA 1
ATOM 3938 C C . GLU F 1 11 ? 51.495 51.451 12.058 1.00 50.71 7 GLU F C 1
ATOM 3939 O O . GLU F 1 11 ? 51.436 51.039 13.206 1.00 49.86 7 GLU F O 1
ATOM 3945 N N . PHE F 1 12 ? 50.632 51.095 11.114 1.00 51.90 8 PHE F N 1
ATOM 3946 C CA . PHE F 1 12 ? 49.574 50.115 11.352 1.00 53.23 8 PHE F CA 1
ATOM 3947 C C . PHE F 1 12 ? 50.102 48.745 11.812 1.00 54.44 8 PHE F C 1
ATOM 3948 O O . PHE F 1 12 ? 49.554 48.146 12.727 1.00 54.68 8 PHE F O 1
ATOM 3956 N N . ASP F 1 13 ? 51.176 48.264 11.191 1.00 26.31 9 ASP F N 1
ATOM 3957 C CA . ASP F 1 13 ? 51.839 47.017 11.650 1.00 25.72 9 ASP F CA 1
ATOM 3958 C C . ASP F 1 13 ? 52.219 47.068 13.124 1.00 23.55 9 ASP F C 1
ATOM 3959 O O . ASP F 1 13 ? 52.042 46.078 13.860 1.00 21.98 9 ASP F O 1
ATOM 3964 N N . LYS F 1 14 ? 52.702 48.228 13.560 1.00 23.87 10 LYS F N 1
ATOM 3965 C CA . LYS F 1 14 ? 53.150 48.388 14.944 1.00 23.64 10 LYS F CA 1
ATOM 3966 C C . LYS F 1 14 ? 51.965 48.251 15.873 1.00 23.09 10 LYS F C 1
ATOM 3967 O O . LYS F 1 14 ? 52.037 47.554 16.909 1.00 22.56 10 LYS F O 1
ATOM 3973 N N . LEU F 1 15 ? 50.869 48.904 15.502 1.00 23.62 11 LEU F N 1
ATOM 3974 C CA . LEU F 1 15 ? 49.654 48.845 16.315 1.00 24.40 11 LEU F CA 1
ATOM 3975 C C . LEU F 1 15 ? 49.131 47.413 16.402 1.00 23.12 11 LEU F C 1
ATOM 3976 O O . LEU F 1 15 ? 48.711 46.975 17.469 1.00 23.39 11 LEU F O 1
ATOM 3981 N N . VAL F 1 16 ? 49.186 46.684 15.294 1.00 22.98 12 VAL F N 1
ATOM 3982 C CA . VAL F 1 16 ? 48.767 45.282 15.264 1.00 22.65 12 VAL F CA 1
ATOM 3983 C C . VAL F 1 16 ? 49.605 44.422 16.245 1.00 21.55 12 VAL F C 1
ATOM 3984 O O . VAL F 1 16 ? 49.070 43.599 17.026 1.00 21.40 12 VAL F O 1
ATOM 3988 N N . ILE F 1 17 ? 50.915 44.631 16.211 1.00 21.17 13 ILE F N 1
ATOM 3989 C CA . ILE F 1 17 ? 51.813 44.004 17.156 1.00 20.99 13 ILE F CA 1
ATOM 3990 C C . ILE F 1 17 ? 51.378 44.258 18.619 1.00 21.02 13 ILE F C 1
ATOM 3991 O O . ILE F 1 17 ? 51.294 43.328 19.394 1.00 19.98 13 ILE F O 1
ATOM 3996 N N . HIS F 1 18 ? 51.113 45.512 18.989 1.00 21.84 14 HIS F N 1
ATOM 3997 C CA A HIS F 1 18 ? 50.730 45.828 20.359 0.50 22.35 14 HIS F CA 1
ATOM 3998 C CA B HIS F 1 18 ? 50.733 45.822 20.358 0.50 22.42 14 HIS F CA 1
ATOM 3999 C C . HIS F 1 18 ? 49.447 45.151 20.754 1.00 22.30 14 HIS F C 1
ATOM 4000 O O . HIS F 1 18 ? 49.335 44.665 21.884 1.00 22.97 14 HIS F O 1
ATOM 4013 N N . MET F 1 19 ? 48.475 45.122 19.841 1.00 22.01 15 MET F N 1
ATOM 4014 C CA A MET F 1 19 ? 47.189 44.496 20.116 0.50 22.96 15 MET F CA 1
ATOM 4015 C CA B MET F 1 19 ? 47.187 44.491 20.105 0.50 23.23 15 MET F CA 1
ATOM 4016 C C . MET F 1 19 ? 47.318 42.970 20.258 1.00 22.07 15 MET F C 1
ATOM 4017 O O . MET F 1 19 ? 46.696 42.365 21.158 1.00 21.80 15 MET F O 1
ATOM 4026 N N . LEU F 1 20 ? 48.106 42.355 19.368 1.00 21.39 16 LEU F N 1
ATOM 4027 C CA . LEU F 1 20 ? 48.312 40.899 19.412 1.00 20.87 16 LEU F CA 1
ATOM 4028 C C . LEU F 1 20 ? 49.064 40.559 20.697 1.00 20.27 16 LEU F C 1
ATOM 4029 O O . LEU F 1 20 ? 48.760 39.591 21.326 1.00 20.40 16 LEU F O 1
ATOM 4034 N N . SER F 1 21 ? 50.049 41.365 21.081 1.00 20.12 17 SER F N 1
ATOM 4035 C CA . SER F 1 21 ? 50.736 41.183 22.365 1.00 20.68 17 SER F CA 1
ATOM 4036 C C . SER F 1 21 ? 49.811 41.314 23.593 1.00 21.58 17 SER F C 1
ATOM 4037 O O . SER F 1 21 ? 49.893 40.495 24.503 1.00 22.06 17 SER F O 1
ATOM 4040 N N . ASP F 1 22 ? 48.958 42.348 23.634 1.00 22.12 18 ASP F N 1
ATOM 4041 C CA . ASP F 1 22 ? 47.986 42.502 24.715 1.00 24.32 18 ASP F CA 1
ATOM 4042 C C . ASP F 1 22 ? 47.067 41.285 24.879 1.00 23.99 18 ASP F C 1
ATOM 4043 O O . ASP F 1 22 ? 46.814 40.837 25.985 1.00 24.84 18 ASP F O 1
ATOM 4048 N N . VAL F 1 23 ? 46.579 40.769 23.762 1.00 23.28 19 VAL F N 1
ATOM 4049 C CA . VAL F 1 23 ? 45.749 39.576 23.731 1.00 24.01 19 VAL F CA 1
ATOM 4050 C C . VAL F 1 23 ? 46.520 38.345 24.229 1.00 23.30 19 VAL F C 1
ATOM 4051 O O . VAL F 1 23 ? 45.992 37.572 25.031 1.00 24.65 19 VAL F O 1
ATOM 4055 N N . ALA F 1 24 ? 47.783 38.203 23.808 1.00 21.15 20 ALA F N 1
ATOM 4056 C CA . ALA F 1 24 ? 48.651 37.117 24.257 1.00 21.30 20 ALA F CA 1
ATOM 4057 C C . ALA F 1 24 ? 48.972 37.188 25.766 1.00 21.81 20 ALA F C 1
ATOM 4058 O O . ALA F 1 24 ? 49.015 36.153 26.456 1.00 21.79 20 ALA F O 1
ATOM 4060 N N . LEU F 1 25 ? 49.214 38.401 26.263 1.00 21.77 21 LEU F N 1
ATOM 4061 C CA . LEU F 1 25 ? 49.567 38.587 27.672 1.00 23.67 21 LEU F CA 1
ATOM 4062 C C . LEU F 1 25 ? 48.365 38.350 28.591 1.00 25.06 21 LEU F C 1
ATOM 4063 O O . LEU F 1 25 ? 48.524 37.912 29.726 1.00 26.35 21 LEU F O 1
ATOM 4068 N N . LYS F 1 26 ? 47.162 38.626 28.108 1.00 25.54 22 LYS F N 1
ATOM 4069 C CA . LYS F 1 26 ? 45.988 38.145 28.821 1.00 27.87 22 LYS F CA 1
ATOM 4070 C C . LYS F 1 26 ? 45.917 36.607 28.883 1.00 26.92 22 LYS F C 1
ATOM 4071 O O . LYS F 1 26 ? 45.561 36.057 29.934 1.00 28.24 22 LYS F O 1
ATOM 4077 N N . ARG F 1 27 ? 46.246 35.897 27.801 1.00 25.68 23 ARG F N 1
ATOM 4078 C CA A ARG F 1 27 ? 46.230 34.425 27.832 0.50 26.20 23 ARG F CA 1
ATOM 4079 C CA B ARG F 1 27 ? 46.211 34.439 27.848 0.50 25.66 23 ARG F CA 1
ATOM 4080 C C . ARG F 1 27 ? 47.291 33.903 28.793 1.00 26.47 23 ARG F C 1
ATOM 4081 O O . ARG F 1 27 ? 47.037 32.960 29.536 1.00 27.80 23 ARG F O 1
ATOM 4096 N N . LYS F 1 28 ? 48.484 34.515 28.763 1.00 25.66 24 LYS F N 1
ATOM 4097 C CA . LYS F 1 28 ? 49.589 34.135 29.652 1.00 27.39 24 LYS F CA 1
ATOM 4098 C C . LYS F 1 28 ? 49.144 34.268 31.124 1.00 28.87 24 LYS F C 1
ATOM 4099 O O . LYS F 1 28 ? 49.365 33.371 31.915 1.00 29.82 24 LYS F O 1
ATOM 4105 N N . ASN F 1 29 ? 48.509 35.391 31.471 1.00 30.36 25 ASN F N 1
ATOM 4106 C CA . ASN F 1 29 ? 48.001 35.603 32.836 1.00 33.06 25 ASN F CA 1
ATOM 4107 C C . ASN F 1 29 ? 46.888 34.646 33.244 1.00 34.28 25 ASN F C 1
ATOM 4108 O O . ASN F 1 29 ? 46.620 34.451 34.424 1.00 36.94 25 ASN F O 1
ATOM 4113 N N . LYS F 1 30 ? 46.231 34.041 32.269 1.00 32.73 26 LYS F N 1
ATOM 4114 C CA . LYS F 1 30 ? 45.300 32.979 32.587 1.00 34.23 26 LYS F CA 1
ATOM 4115 C C . LYS F 1 30 ? 46.057 31.680 32.703 1.00 33.31 26 LYS F C 1
ATOM 4116 O O . LYS F 1 30 ? 45.446 30.633 32.801 1.00 35.24 26 LYS F O 1
ATOM 4122 N N . GLY F 1 31 ? 47.384 31.743 32.647 1.00 32.18 27 GLY F N 1
ATOM 4123 C CA . GLY F 1 31 ? 48.235 30.541 32.783 1.00 32.02 27 GLY F CA 1
ATOM 4124 C C . GLY F 1 31 ? 48.290 29.702 31.516 1.00 31.43 27 GLY F C 1
ATOM 4125 O O . GLY F 1 31 ? 48.703 28.554 31.568 1.00 32.49 27 GLY F O 1
ATOM 4126 N N . LEU F 1 32 ? 47.860 30.254 30.374 1.00 28.69 28 LEU F N 1
ATOM 4127 C CA . LEU F 1 32 ? 47.984 29.532 29.103 1.00 28.27 28 LEU F CA 1
ATOM 4128 C C . LEU F 1 32 ? 49.369 29.637 28.497 1.00 27.85 28 LEU F C 1
ATOM 4129 O O . LEU F 1 32 ? 49.970 30.722 28.480 1.00 25.93 28 LEU F O 1
ATOM 4134 N N . LYS F 1 33 ? 49.865 28.514 27.980 1.00 26.64 29 LYS F N 1
ATOM 4135 C CA . LYS F 1 33 ? 51.147 28.509 27.280 1.00 26.65 29 LYS F CA 1
ATOM 4136 C C . LYS F 1 33 ? 50.994 29.102 25.884 1.00 25.16 29 LYS F C 1
ATOM 4137 O O . LYS F 1 33 ? 50.092 28.692 25.120 1.00 23.94 29 LYS F O 1
ATOM 4143 N N . LEU F 1 34 ? 51.866 30.065 25.551 1.00 23.77 30 LEU F N 1
ATOM 4144 C CA . LEU F 1 34 ? 51.726 30.793 24.295 1.00 22.56 30 LEU F CA 1
ATOM 4145 C C . LEU F 1 34 ? 52.265 29.976 23.113 1.00 23.05 30 LEU F C 1
ATOM 4146 O O . LEU F 1 34 ? 53.247 29.239 23.255 1.00 23.78 30 LEU F O 1
ATOM 4151 N N . ASN F 1 35 ? 51.656 30.130 21.938 1.00 22.16 31 ASN F N 1
ATOM 4152 C CA . ASN F 1 35 ? 52.146 29.416 20.767 1.00 22.77 31 ASN F CA 1
ATOM 4153 C C . ASN F 1 35 ? 53.221 30.288 20.063 1.00 22.43 31 ASN F C 1
ATOM 4154 O O . ASN F 1 35 ? 53.579 31.317 20.588 1.00 21.85 31 ASN F O 1
ATOM 4159 N N . HIS F 1 36 ? 53.701 29.896 18.878 1.00 22.78 32 HIS F N 1
ATOM 4160 C CA . HIS F 1 36 ? 54.725 30.709 18.134 1.00 22.70 32 HIS F CA 1
ATOM 4161 C C . HIS F 1 36 ? 54.384 32.174 17.789 1.00 21.41 32 HIS F C 1
ATOM 4162 O O . HIS F 1 36 ? 55.084 33.109 18.236 1.00 20.87 32 HIS F O 1
ATOM 4169 N N . PRO F 1 37 ? 53.304 32.421 17.002 1.00 21.14 33 PRO F N 1
ATOM 4170 C CA . PRO F 1 37 ? 52.993 33.819 16.712 1.00 20.39 33 PRO F CA 1
ATOM 4171 C C . PRO F 1 37 ? 52.664 34.656 17.964 1.00 19.47 33 PRO F C 1
ATOM 4172 O O . PRO F 1 37 ? 52.939 35.868 17.959 1.00 18.43 33 PRO F O 1
ATOM 4176 N N . GLU F 1 38 ? 52.063 34.049 18.992 1.00 18.44 34 GLU F N 1
ATOM 4177 C CA . GLU F 1 38 ? 51.834 34.791 20.249 1.00 17.92 34 GLU F CA 1
ATOM 4178 C C . GLU F 1 38 ? 53.142 35.197 20.887 1.00 18.04 34 GLU F C 1
ATOM 4179 O O . GLU F 1 38 ? 53.280 36.331 21.353 1.00 17.66 34 GLU F O 1
ATOM 4185 N N . ALA F 1 39 ? 54.099 34.266 20.934 1.00 18.06 35 ALA F N 1
ATOM 4186 C CA . ALA F 1 39 ? 55.421 34.630 21.432 1.00 18.31 35 ALA F CA 1
ATOM 4187 C C . ALA F 1 39 ? 56.069 35.761 20.591 1.00 18.20 35 ALA F C 1
ATOM 4188 O O . ALA F 1 39 ? 56.642 36.742 21.138 1.00 17.59 35 ALA F O 1
ATOM 4190 N N . VAL F 1 40 ? 55.966 35.659 19.263 1.00 18.67 36 VAL F N 1
ATOM 4191 C CA . VAL F 1 40 ? 56.539 36.699 18.390 1.00 18.96 36 VAL F CA 1
ATOM 4192 C C . VAL F 1 40 ? 55.970 38.090 18.723 1.00 18.67 36 VAL F C 1
ATOM 4193 O O . VAL F 1 40 ? 56.715 39.072 18.788 1.00 18.45 36 VAL F O 1
ATOM 4197 N N . ALA F 1 41 ? 54.645 38.172 18.901 1.00 18.30 37 ALA F N 1
ATOM 4198 C CA . ALA F 1 41 ? 53.991 39.440 19.218 1.00 17.88 37 ALA F CA 1
ATOM 4199 C C . ALA F 1 41 ? 54.442 39.976 20.563 1.00 17.95 37 ALA F C 1
ATOM 4200 O O . ALA F 1 41 ? 54.712 41.171 20.686 1.00 17.83 37 ALA F O 1
ATOM 4202 N N . VAL F 1 42 ? 54.517 39.115 21.578 1.00 18.06 38 VAL F N 1
ATOM 4203 C CA . VAL F 1 42 ? 54.913 39.601 22.894 1.00 18.52 38 VAL F CA 1
ATOM 4204 C C . VAL F 1 42 ? 56.346 40.171 22.858 1.00 18.80 38 VAL F C 1
ATOM 4205 O O . VAL F 1 42 ? 56.586 41.278 23.372 1.00 18.55 38 VAL F O 1
ATOM 4209 N N . LEU F 1 43 ? 57.270 39.456 22.206 1.00 18.67 39 LEU F N 1
ATOM 4210 C CA . LEU F 1 43 ? 58.651 39.884 22.150 1.00 19.35 39 LEU F CA 1
ATOM 4211 C C . LEU F 1 43 ? 58.790 41.167 21.314 1.00 18.97 39 LEU F C 1
ATOM 4212 O O . LEU F 1 43 ? 59.576 42.069 21.664 1.00 19.22 39 LEU F O 1
ATOM 4217 N N . SER F 1 44 ? 58.020 41.241 20.222 1.00 19.12 40 SER F N 1
ATOM 4218 C CA . SER F 1 44 ? 58.090 42.371 19.296 1.00 19.39 40 SER F CA 1
ATOM 4219 C C . SER F 1 44 ? 57.606 43.641 19.973 1.00 19.11 40 SER F C 1
ATOM 4220 O O . SER F 1 44 ? 58.244 44.694 19.837 1.00 19.32 40 SER F O 1
ATOM 4223 N N . ALA F 1 45 ? 56.474 43.518 20.683 1.00 18.76 41 ALA F N 1
ATOM 4224 C CA . ALA F 1 45 ? 55.889 44.581 21.489 1.00 18.74 41 ALA F CA 1
ATOM 4225 C C . ALA F 1 45 ? 56.839 45.055 22.590 1.00 19.03 41 ALA F C 1
ATOM 4226 O O . ALA F 1 45 ? 56.866 46.243 22.896 1.00 18.99 41 ALA F O 1
ATOM 4228 N N . TYR F 1 46 ? 57.564 44.121 23.206 1.00 18.99 42 TYR F N 1
ATOM 4229 C CA . TYR F 1 46 ? 58.529 44.469 24.241 1.00 20.57 42 TYR F CA 1
ATOM 4230 C C . TYR F 1 46 ? 59.564 45.452 23.668 1.00 20.27 42 TYR F C 1
ATOM 4231 O O . TYR F 1 46 ? 59.834 46.510 24.246 1.00 21.08 42 TYR F O 1
ATOM 4240 N N . VAL F 1 47 ? 60.116 45.090 22.512 1.00 20.31 43 VAL F N 1
ATOM 4241 C CA . VAL F 1 47 ? 61.025 45.945 21.745 1.00 20.70 43 VAL F CA 1
ATOM 4242 C C . VAL F 1 47 ? 60.434 47.329 21.425 1.00 20.32 43 VAL F C 1
ATOM 4243 O O . VAL F 1 47 ? 61.081 48.349 21.705 1.00 21.49 43 VAL F O 1
ATOM 4247 N N . LEU F 1 48 ? 59.219 47.367 20.873 1.00 19.50 44 LEU F N 1
ATOM 4248 C CA . LEU F 1 48 ? 58.528 48.621 20.563 1.00 18.73 44 LEU F CA 1
ATOM 4249 C C . LEU F 1 48 ? 58.338 49.503 21.804 1.00 19.14 44 LEU F C 1
ATOM 4250 O O . LEU F 1 48 ? 58.579 50.719 21.749 1.00 18.72 44 LEU F O 1
ATOM 4255 N N . ASP F 1 49 ? 57.912 48.894 22.911 1.00 19.31 45 ASP F N 1
ATOM 4256 C CA . ASP F 1 49 ? 57.675 49.602 24.182 1.00 19.95 45 ASP F CA 1
ATOM 4257 C C . ASP F 1 49 ? 58.991 50.113 24.758 1.00 20.80 45 ASP F C 1
ATOM 4258 O O . ASP F 1 49 ? 59.072 51.242 25.230 1.00 21.16 45 ASP F O 1
ATOM 4263 N N . GLY F 1 50 ? 60.013 49.261 24.722 1.00 21.15 46 GLY F N 1
ATOM 4264 C CA . GLY F 1 50 ? 61.340 49.645 25.196 1.00 21.91 46 GLY F CA 1
ATOM 4265 C C . GLY F 1 50 ? 61.883 50.860 24.457 1.00 21.84 46 GLY F C 1
ATOM 4266 O O . GLY F 1 50 ? 62.411 51.758 25.081 1.00 22.15 46 GLY F O 1
ATOM 4267 N N . ALA F 1 51 ? 61.759 50.883 23.126 1.00 21.22 47 ALA F N 1
ATOM 4268 C CA . ALA F 1 51 ? 62.245 52.011 22.349 1.00 21.21 47 ALA F CA 1
ATOM 4269 C C . ALA F 1 51 ? 61.439 53.265 22.706 1.00 21.10 47 ALA F C 1
ATOM 4270 O O . ALA F 1 51 ? 62.021 54.317 22.997 1.00 20.90 47 ALA F O 1
ATOM 4272 N N . ARG F 1 52 ? 60.104 53.151 22.685 1.00 20.45 48 ARG F N 1
ATOM 4273 C CA . ARG F 1 52 ? 59.234 54.271 23.086 1.00 20.26 48 ARG F CA 1
ATOM 4274 C C . ARG F 1 52 ? 59.560 54.823 24.486 1.00 21.03 48 ARG F C 1
ATOM 4275 O O . ARG F 1 52 ? 59.486 56.019 24.720 1.00 20.54 48 ARG F O 1
ATOM 4283 N N . GLU F 1 53 ? 59.917 53.943 25.403 1.00 21.85 49 GLU F N 1
ATOM 4284 C CA . GLU F 1 53 ? 60.253 54.320 26.774 1.00 23.86 49 GLU F CA 1
ATOM 4285 C C . GLU F 1 53 ? 61.666 54.934 26.943 1.00 24.50 49 GLU F C 1
ATOM 4286 O O . GLU F 1 53 ? 62.054 55.266 28.051 1.00 25.37 49 GLU F O 1
ATOM 4292 N N . GLY F 1 54 ? 62.432 55.097 25.864 1.00 24.15 50 GLY F N 1
ATOM 4293 C CA . GLY F 1 54 ? 63.729 55.749 26.007 1.00 25.29 50 GLY F CA 1
ATOM 4294 C C . GLY F 1 54 ? 64.874 54.783 26.287 1.00 26.60 50 GLY F C 1
ATOM 4295 O O . GLY F 1 54 ? 65.984 55.208 26.528 1.00 26.90 50 GLY F O 1
ATOM 4296 N N . LYS F 1 55 ? 64.637 53.475 26.253 1.00 26.73 51 LYS F N 1
ATOM 4297 C CA . LYS F 1 55 ? 65.787 52.558 26.390 1.00 28.46 51 LYS F CA 1
ATOM 4298 C C . LYS F 1 55 ? 66.788 52.611 25.233 1.00 28.42 51 LYS F C 1
ATOM 4299 O O . LYS F 1 55 ? 66.446 53.007 24.137 1.00 28.40 51 LYS F O 1
ATOM 4305 N N . THR F 1 56 ? 68.026 52.192 25.486 1.00 29.08 52 THR F N 1
ATOM 4306 C CA . THR F 1 56 ? 68.970 51.954 24.393 1.00 29.80 52 THR F CA 1
ATOM 4307 C C . THR F 1 56 ? 68.690 50.572 23.752 1.00 29.44 52 THR F C 1
ATOM 4308 O O . THR F 1 56 ? 67.995 49.748 24.344 1.00 29.05 52 THR F O 1
ATOM 4312 N N . VAL F 1 57 ? 69.227 50.341 22.548 1.00 29.68 53 VAL F N 1
ATOM 4313 C CA . VAL F 1 57 ? 69.182 49.033 21.894 1.00 29.88 53 VAL F CA 1
ATOM 4314 C C . VAL F 1 57 ? 69.733 47.941 22.822 1.00 30.65 53 VAL F C 1
ATOM 4315 O O . VAL F 1 57 ? 69.166 46.866 22.895 1.00 30.44 53 VAL F O 1
ATOM 4319 N N . GLU F 1 58 ? 70.792 48.241 23.571 1.00 36.39 54 GLU F N 1
ATOM 4320 C CA . GLU F 1 58 ? 71.415 47.226 24.418 1.00 36.88 54 GLU F CA 1
ATOM 4321 C C . GLU F 1 58 ? 70.527 46.826 25.589 1.00 33.51 54 GLU F C 1
ATOM 4322 O O . GLU F 1 58 ? 70.492 45.661 25.982 1.00 32.94 54 GLU F O 1
ATOM 4328 N N . GLU F 1 59 ? 69.821 47.797 26.149 1.00 32.39 55 GLU F N 1
ATOM 4329 C CA . GLU F 1 59 ? 68.932 47.525 27.273 1.00 31.43 55 GLU F CA 1
ATOM 4330 C C . GLU F 1 59 ? 67.737 46.726 26.802 1.00 29.48 55 GLU F C 1
ATOM 4331 O O . GLU F 1 59 ? 67.313 45.817 27.481 1.00 29.90 55 GLU F O 1
ATOM 4337 N N . VAL F 1 60 ? 67.190 47.082 25.644 1.00 28.69 56 VAL F N 1
ATOM 4338 C CA . VAL F 1 60 ? 66.076 46.320 25.072 1.00 28.58 56 VAL F CA 1
ATOM 4339 C C . VAL F 1 60 ? 66.524 44.872 24.792 1.00 30.63 56 VAL F C 1
ATOM 4340 O O . VAL F 1 60 ? 65.809 43.947 25.135 1.00 33.19 56 VAL F O 1
ATOM 4344 N N . MET F 1 61 ? 67.721 44.674 24.225 1.00 31.24 57 MET F N 1
ATOM 4345 C CA . MET F 1 61 ? 68.203 43.317 23.932 1.00 33.44 57 MET F CA 1
ATOM 4346 C C . MET F 1 61 ? 68.427 42.495 25.197 1.00 34.86 57 MET F C 1
ATOM 4347 O O . MET F 1 61 ? 68.008 41.325 25.271 1.00 37.29 57 MET F O 1
ATOM 4352 N N . ASP F 1 62 ? 69.087 43.091 26.184 1.00 34.19 58 ASP F N 1
ATOM 4353 C CA A ASP F 1 62 ? 69.304 42.443 27.477 0.50 36.68 58 ASP F CA 1
ATOM 4354 C CA B ASP F 1 62 ? 69.300 42.404 27.457 0.50 36.60 58 ASP F CA 1
ATOM 4355 C C . ASP F 1 62 ? 67.970 42.101 28.149 1.00 37.94 58 ASP F C 1
ATOM 4356 O O . ASP F 1 62 ? 67.821 41.051 28.778 1.00 41.73 58 ASP F O 1
ATOM 4365 N N . GLY F 1 63 ? 67.003 42.997 28.015 1.00 36.35 59 GLY F N 1
ATOM 4366 C CA . GLY F 1 63 ? 65.696 42.787 28.618 1.00 39.41 59 GLY F CA 1
ATOM 4367 C C . GLY F 1 63 ? 64.875 41.741 27.889 1.00 42.68 59 GLY F C 1
ATOM 4368 O O . GLY F 1 63 ? 64.127 40.967 28.515 1.00 47.55 59 GLY F O 1
ATOM 4369 N N . ALA F 1 64 ? 65.018 41.696 26.565 1.00 36.65 60 ALA F N 1
ATOM 4370 C CA . ALA F 1 64 ? 64.176 40.806 25.748 1.00 35.55 60 ALA F CA 1
ATOM 4371 C C . ALA F 1 64 ? 64.495 39.339 26.031 1.00 33.91 60 ALA F C 1
ATOM 4372 O O . ALA F 1 64 ? 63.688 38.486 25.776 1.00 32.82 60 ALA F O 1
ATOM 4374 N N . ARG F 1 65 ? 65.672 39.088 26.592 1.00 35.84 61 ARG F N 1
ATOM 4375 C CA . ARG F 1 65 ? 66.111 37.749 26.995 1.00 35.59 61 ARG F CA 1
ATOM 4376 C C . ARG F 1 65 ? 65.248 37.130 28.113 1.00 33.83 61 ARG F C 1
ATOM 4377 O O . ARG F 1 65 ? 65.265 35.915 28.290 1.00 33.76 61 ARG F O 1
ATOM 4379 N N . SER F 1 66 ? 64.485 37.939 28.845 1.00 33.42 62 SER F N 1
ATOM 4380 C CA . SER F 1 66 ? 63.648 37.402 29.945 1.00 33.12 62 SER F CA 1
ATOM 4381 C C . SER F 1 66 ? 62.153 37.793 29.931 1.00 31.84 62 SER F C 1
ATOM 4382 O O . SER F 1 66 ? 61.437 37.643 30.927 1.00 33.25 62 SER F O 1
ATOM 4385 N N . VAL F 1 67 ? 61.672 38.252 28.793 1.00 30.07 63 VAL F N 1
ATOM 4386 C CA . VAL F 1 67 ? 60.256 38.553 28.641 1.00 29.31 63 VAL F CA 1
ATOM 4387 C C . VAL F 1 67 ? 59.457 37.251 28.757 1.00 27.43 63 VAL F C 1
ATOM 4388 O O . VAL F 1 67 ? 58.462 37.204 29.456 1.00 27.62 63 VAL F O 1
ATOM 4392 N N . LEU F 1 68 ? 59.927 36.202 28.088 1.00 25.70 64 LEU F N 1
ATOM 4393 C CA . LEU F 1 68 ? 59.313 34.876 28.149 1.00 25.36 64 LEU F CA 1
ATOM 4394 C C . LEU F 1 68 ? 60.392 33.829 28.385 1.00 26.36 64 LEU F C 1
ATOM 4395 O O . LEU F 1 68 ? 61.466 33.874 27.773 1.00 27.13 64 LEU F O 1
ATOM 4400 N N . LYS F 1 69 ? 60.108 32.913 29.297 1.00 27.39 65 LYS F N 1
ATOM 4401 C CA . LYS F 1 69 ? 60.974 31.770 29.562 1.00 28.53 65 LYS F CA 1
ATOM 4402 C C . LYS F 1 69 ? 60.390 30.532 28.852 1.00 27.71 65 LYS F C 1
ATOM 4403 O O . LYS F 1 69 ? 59.263 30.584 28.336 1.00 23.88 65 LYS F O 1
ATOM 4409 N N . ALA F 1 70 ? 61.147 29.429 28.841 1.00 28.69 66 ALA F N 1
ATOM 4410 C CA . ALA F 1 70 ? 60.733 28.196 28.151 1.00 28.79 66 ALA F CA 1
ATOM 4411 C C . ALA F 1 70 ? 59.352 27.727 28.622 1.00 28.95 66 ALA F C 1
ATOM 4412 O O . ALA F 1 70 ? 58.510 27.271 27.826 1.00 28.19 66 ALA F O 1
ATOM 4414 N N . ASP F 1 71 ? 59.119 27.885 29.921 1.00 30.05 67 ASP F N 1
ATOM 4415 C CA A ASP F 1 71 ? 57.894 27.434 30.559 0.50 31.01 67 ASP F CA 1
ATOM 4416 C CA B ASP F 1 71 ? 57.884 27.412 30.545 0.50 30.95 67 ASP F CA 1
ATOM 4417 C C . ASP F 1 71 ? 56.658 28.244 30.176 1.00 29.05 67 ASP F C 1
ATOM 4418 O O . ASP F 1 71 ? 55.541 27.781 30.333 1.00 28.84 67 ASP F O 1
ATOM 4427 N N . ASP F 1 72 ? 56.865 29.470 29.682 1.00 27.38 68 ASP F N 1
ATOM 4428 C CA . ASP F 1 72 ? 55.738 30.340 29.282 1.00 25.79 68 ASP F CA 1
ATOM 4429 C C . ASP F 1 72 ? 55.144 29.981 27.920 1.00 24.92 68 ASP F C 1
ATOM 4430 O O . ASP F 1 72 ? 54.094 30.513 27.516 1.00 26.00 68 ASP F O 1
ATOM 4435 N N . VAL F 1 73 ? 55.842 29.148 27.154 1.00 24.28 69 VAL F N 1
ATOM 4436 C CA . VAL F 1 73 ? 55.440 28.938 25.751 1.00 22.14 69 VAL F CA 1
ATOM 4437 C C . VAL F 1 73 ? 55.326 27.464 25.508 1.00 22.59 69 VAL F C 1
ATOM 4438 O O . VAL F 1 73 ? 55.868 26.677 26.285 1.00 23.14 69 VAL F O 1
ATOM 4442 N N . MET F 1 74 ? 54.645 27.069 24.438 1.00 22.34 70 MET F N 1
ATOM 4443 C CA . MET F 1 74 ? 54.486 25.633 24.194 1.00 23.90 70 MET F CA 1
ATOM 4444 C C . MET F 1 74 ? 55.840 24.933 23.977 1.00 24.12 70 MET F C 1
ATOM 4445 O O . MET F 1 74 ? 56.817 25.549 23.532 1.00 22.64 70 MET F O 1
ATOM 4450 N N . ASP F 1 75 ? 55.891 23.645 24.294 1.00 25.69 71 ASP F N 1
ATOM 4451 C CA . ASP F 1 75 ? 57.050 22.836 23.932 1.00 28.16 71 ASP F CA 1
ATOM 4452 C C . ASP F 1 75 ? 57.444 22.988 22.459 1.00 27.71 71 ASP F C 1
ATOM 4453 O O . ASP F 1 75 ? 56.582 22.927 21.568 1.00 26.60 71 ASP F O 1
ATOM 4458 N N . GLY F 1 76 ? 58.733 23.248 22.223 1.00 26.78 72 GLY F N 1
ATOM 4459 C CA . GLY F 1 76 ? 59.244 23.410 20.867 1.00 27.02 72 GLY F CA 1
ATOM 4460 C C . GLY F 1 76 ? 59.241 24.813 20.293 1.00 25.32 72 GLY F C 1
ATOM 4461 O O . GLY F 1 76 ? 59.831 25.059 19.227 1.00 25.94 72 GLY F O 1
ATOM 4462 N N . VAL F 1 77 ? 58.562 25.733 20.966 1.00 24.26 73 VAL F N 1
ATOM 4463 C CA . VAL F 1 77 ? 58.494 27.127 20.466 1.00 23.25 73 VAL F CA 1
ATOM 4464 C C . VAL F 1 77 ? 59.858 27.851 20.537 1.00 24.08 73 VAL F C 1
ATOM 4465 O O . VAL F 1 77 ? 60.238 28.490 19.557 1.00 25.04 73 VAL F O 1
ATOM 4469 N N . PRO F 1 78 ? 60.609 27.735 21.664 1.00 24.47 74 PRO F N 1
ATOM 4470 C CA . PRO F 1 78 ? 61.936 28.384 21.699 1.00 26.18 74 PRO F CA 1
ATOM 4471 C C . PRO F 1 78 ? 62.850 28.068 20.490 1.00 28.83 74 PRO F C 1
ATOM 4472 O O . PRO F 1 78 ? 63.495 28.985 19.967 1.00 28.86 74 PRO F O 1
ATOM 4476 N N . ASP F 1 79 ? 62.841 26.814 20.017 1.00 31.01 75 ASP F N 1
ATOM 4477 C CA . ASP F 1 79 ? 63.596 26.417 18.817 1.00 33.55 75 ASP F CA 1
ATOM 4478 C C . ASP F 1 79 ? 63.061 26.975 17.500 1.00 31.82 75 ASP F C 1
ATOM 4479 O O . ASP F 1 79 ? 63.715 26.880 16.473 1.00 34.48 75 ASP F O 1
ATOM 4484 N N . LEU F 1 80 ? 61.863 27.533 17.519 1.00 28.94 76 LEU F N 1
ATOM 4485 C CA . LEU F 1 80 ? 61.312 28.157 16.312 1.00 29.05 76 LEU F CA 1
ATOM 4486 C C . LEU F 1 80 ? 61.485 29.675 16.350 1.00 28.72 76 LEU F C 1
ATOM 4487 O O . LEU F 1 80 ? 60.900 30.412 15.556 1.00 29.65 76 LEU F O 1
ATOM 4492 N N . LEU F 1 81 ? 62.287 30.157 17.280 1.00 36.79 77 LEU F N 1
ATOM 4493 C CA . LEU F 1 81 ? 62.537 31.588 17.297 1.00 36.34 77 LEU F CA 1
ATOM 4494 C C . LEU F 1 81 ? 64.005 31.887 17.309 1.00 37.23 77 LEU F C 1
ATOM 4495 O O . LEU F 1 81 ? 64.456 32.523 18.264 1.00 36.27 77 LEU F O 1
ATOM 4500 N N . PRO F 1 82 ? 64.758 31.435 16.274 1.00 38.55 78 PRO F N 1
ATOM 4501 C CA . PRO F 1 82 ? 66.162 31.803 16.308 1.00 40.47 78 PRO F CA 1
ATOM 4502 C C . PRO F 1 82 ? 66.368 33.287 15.978 1.00 40.98 78 PRO F C 1
ATOM 4503 O O . PRO F 1 82 ? 67.401 33.849 16.339 1.00 42.51 78 PRO F O 1
ATOM 4507 N N . LEU F 1 83 ? 65.376 33.929 15.344 1.00 39.30 79 LEU F N 1
ATOM 4508 C CA . LEU F 1 83 ? 65.577 35.296 14.860 1.00 38.82 79 LEU F CA 1
ATOM 4509 C C . LEU F 1 83 ? 64.325 36.146 14.855 1.00 36.27 79 LEU F C 1
ATOM 4510 O O . LEU F 1 83 ? 63.415 35.893 14.071 1.00 37.74 79 LEU F O 1
ATOM 4515 N N . ILE F 1 84 ? 64.279 37.170 15.700 1.00 34.38 80 ILE F N 1
ATOM 4516 C CA . ILE F 1 84 ? 63.195 38.161 15.595 1.00 33.31 80 ILE F CA 1
ATOM 4517 C C . ILE F 1 84 ? 63.755 39.540 15.279 1.00 32.16 80 ILE F C 1
ATOM 4518 O O . ILE F 1 84 ? 64.704 39.974 15.916 1.00 32.69 80 ILE F O 1
ATOM 4523 N N . GLN F 1 85 ? 63.163 40.205 14.291 1.00 31.22 81 GLN F N 1
ATOM 4524 C CA . GLN F 1 85 ? 63.612 41.512 13.850 1.00 31.31 81 GLN F CA 1
ATOM 4525 C C . GLN F 1 85 ? 62.452 42.450 13.944 1.00 30.20 81 GLN F C 1
ATOM 4526 O O . GLN F 1 85 ? 61.362 42.102 13.484 1.00 29.97 81 GLN F O 1
ATOM 4532 N N . VAL F 1 86 ? 62.678 43.604 14.576 1.00 28.74 82 VAL F N 1
ATOM 4533 C CA . VAL F 1 86 ? 61.632 44.640 14.779 1.00 28.27 82 VAL F CA 1
ATOM 4534 C C . VAL F 1 86 ? 62.277 45.993 14.475 1.00 28.26 82 VAL F C 1
ATOM 4535 O O . VAL F 1 86 ? 63.367 46.262 14.977 1.00 28.02 82 VAL F O 1
ATOM 4539 N N . GLU F 1 87 ? 61.644 46.794 13.611 1.00 27.86 83 GLU F N 1
ATOM 4540 C CA . GLU F 1 87 ? 62.000 48.191 13.428 1.00 27.98 83 GLU F CA 1
ATOM 4541 C C . GLU F 1 87 ? 61.293 49.033 14.518 1.00 26.98 83 GLU F C 1
ATOM 4542 O O . GLU F 1 87 ? 60.080 48.993 14.638 1.00 26.87 83 GLU F O 1
ATOM 4544 N N . ALA F 1 88 ? 62.037 49.754 15.352 1.00 26.08 84 ALA F N 1
ATOM 4545 C CA . ALA F 1 88 ? 61.376 50.579 16.366 1.00 25.47 84 ALA F CA 1
ATOM 4546 C C . ALA F 1 88 ? 62.036 51.931 16.428 1.00 25.38 84 ALA F C 1
ATOM 4547 O O . ALA F 1 88 ? 63.238 52.020 16.218 1.00 25.86 84 ALA F O 1
ATOM 4549 N N . VAL F 1 89 ? 61.245 52.973 16.676 1.00 24.97 85 VAL F N 1
ATOM 4550 C CA . VAL F 1 89 ? 61.791 54.307 16.872 1.00 25.10 85 VAL F CA 1
ATOM 4551 C C . VAL F 1 89 ? 62.313 54.478 18.297 1.00 24.53 85 VAL F C 1
ATOM 4552 O O . VAL F 1 89 ? 61.545 54.629 19.261 1.00 24.05 85 VAL F O 1
ATOM 4556 N N . PHE F 1 90 ? 63.630 54.450 18.417 1.00 24.79 86 PHE F N 1
ATOM 4557 C CA . PHE F 1 90 ? 64.308 54.827 19.642 1.00 25.14 86 PHE F CA 1
ATOM 4558 C C . PHE F 1 90 ? 64.348 56.357 19.767 1.00 25.88 86 PHE F C 1
ATOM 4559 O O . PHE F 1 90 ? 63.809 57.072 18.923 1.00 25.99 86 PHE F O 1
ATOM 4567 N N . SER F 1 91 ? 64.917 56.861 20.853 1.00 26.55 87 SER F N 1
ATOM 4568 C CA . SER F 1 91 ? 64.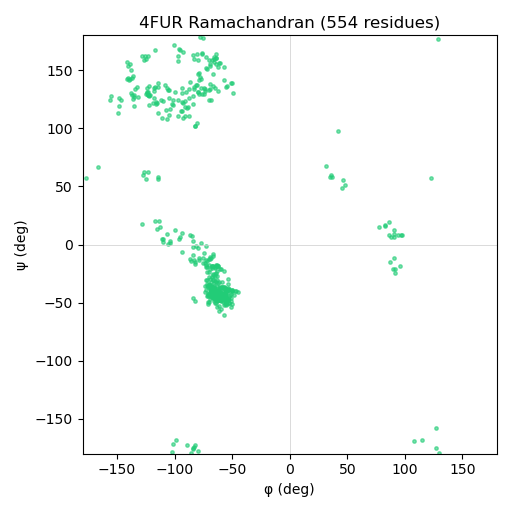847 58.284 21.152 1.00 27.17 87 SER F CA 1
ATOM 4569 C C . SER F 1 91 ? 65.654 59.078 20.119 1.00 28.10 87 SER F C 1
ATOM 4570 O O . SER F 1 91 ? 65.446 60.266 19.973 1.00 27.90 87 SER F O 1
ATOM 4573 N N . ASP F 1 92 ? 66.562 58.401 19.406 1.00 29.08 88 ASP F N 1
ATOM 4574 C CA . ASP F 1 92 ? 67.317 59.066 18.347 1.00 30.85 88 ASP F CA 1
ATOM 4575 C C . ASP F 1 92 ? 66.843 58.717 16.939 1.00 30.60 88 ASP F C 1
ATOM 4576 O O . ASP F 1 92 ? 67.394 59.207 15.962 1.00 31.87 88 ASP F O 1
ATOM 4581 N N . GLY F 1 93 ? 65.805 57.888 16.853 1.00 29.31 89 GLY F N 1
ATOM 4582 C CA . GLY F 1 93 ? 65.172 57.506 15.580 1.00 29.29 89 GLY F CA 1
ATOM 4583 C C . GLY F 1 93 ? 64.998 56.000 15.420 1.00 28.91 89 GLY F C 1
ATOM 4584 O O . GLY F 1 93 ? 65.395 55.228 16.292 1.00 27.86 89 GLY F O 1
ATOM 4585 N N . SER F 1 94 ? 64.435 55.597 14.278 1.00 29.49 90 SER F N 1
ATOM 4586 C CA . SER F 1 94 ? 64.163 54.205 13.947 1.00 29.42 90 SER F CA 1
ATOM 4587 C C . SER F 1 94 ? 65.428 53.323 13.856 1.00 30.30 90 SER F C 1
ATOM 4588 O O . SER F 1 94 ? 66.408 53.709 13.234 1.00 31.81 90 SER F O 1
ATOM 4591 N N . ARG F 1 95 ? 65.396 52.154 14.496 1.00 31.17 91 ARG F N 1
ATOM 4592 C CA A ARG F 1 95 ? 66.500 51.189 14.459 0.50 31.27 91 ARG F CA 1
ATOM 4593 C CA B ARG F 1 95 ? 66.484 51.199 14.349 0.50 31.03 91 ARG F CA 1
ATOM 4594 C C . ARG F 1 95 ? 65.945 49.771 14.261 1.00 30.38 91 ARG F C 1
ATOM 4595 O O . ARG F 1 95 ? 64.869 49.443 14.788 1.00 29.30 91 ARG F O 1
ATOM 4610 N N . LEU F 1 96 ? 66.686 48.930 13.549 1.00 31.14 92 LEU F N 1
ATOM 4611 C CA . LEU F 1 96 ? 66.300 47.539 13.362 1.00 31.92 92 LEU F CA 1
ATOM 4612 C C . LEU F 1 96 ? 66.899 46.751 14.531 1.00 32.33 92 LEU F C 1
ATOM 4613 O O . LEU F 1 96 ? 68.108 46.761 14.710 1.00 34.25 92 LEU F O 1
ATOM 4618 N N . VAL F 1 97 ? 66.055 46.121 15.345 1.00 31.63 93 VAL F N 1
ATOM 4619 C CA . VAL F 1 97 ? 66.533 45.327 16.488 1.00 31.78 93 VAL F CA 1
ATOM 4620 C C . VAL F 1 97 ? 66.425 43.839 16.187 1.00 32.45 93 VAL F C 1
ATOM 4621 O O . VAL F 1 97 ? 65.385 43.350 15.728 1.00 32.43 93 VAL F O 1
ATOM 4625 N N . SER F 1 98 ? 67.501 43.121 16.470 1.00 34.23 94 SER F N 1
ATOM 4626 C CA . SER F 1 98 ? 67.579 41.703 16.187 1.00 35.94 94 SER F CA 1
ATOM 4627 C C . SER F 1 98 ? 67.761 40.940 17.471 1.00 36.64 94 SER F C 1
ATOM 4628 O O . SER F 1 98 ? 68.676 41.245 18.255 1.00 37.91 94 SER F O 1
ATOM 4631 N N . LEU F 1 99 ? 66.877 39.973 17.701 1.00 35.51 95 LEU F N 1
ATOM 4632 C CA . LEU F 1 99 ? 67.018 39.083 18.842 1.00 36.29 95 LEU F CA 1
ATOM 4633 C C . LEU F 1 99 ? 67.279 37.681 18.348 1.00 38.88 95 LEU F C 1
ATOM 4634 O O . LEU F 1 99 ? 66.665 37.226 17.378 1.00 38.76 95 LEU F O 1
ATOM 4639 N N . HIS F 1 100 ? 68.241 37.019 18.993 1.00 42.28 96 HIS F N 1
ATOM 4640 C CA . HIS F 1 100 ? 68.658 35.683 18.611 1.00 45.27 96 HIS F CA 1
ATOM 4641 C C . HIS F 1 100 ? 68.342 34.766 19.751 1.00 44.80 96 HIS F C 1
ATOM 4642 O O . HIS F 1 100 ? 68.782 34.981 20.891 1.00 44.78 96 HIS F O 1
ATOM 4649 N N . ASN F 1 101 ? 67.525 33.764 19.457 1.00 43.43 97 ASN F N 1
ATOM 4650 C CA . ASN F 1 101 ? 66.947 32.904 20.489 1.00 42.34 97 ASN F CA 1
ATOM 4651 C C . ASN F 1 101 ? 66.689 33.567 21.843 1.00 37.85 97 ASN F C 1
ATOM 4652 O O . ASN F 1 101 ? 67.329 33.238 22.840 1.00 39.53 97 ASN F O 1
ATOM 4657 N N . PRO F 1 102 ? 65.736 34.508 21.885 1.00 33.80 98 PRO F N 1
ATOM 4658 C CA . PRO F 1 102 ? 65.474 35.212 23.145 1.00 31.17 98 PRO F CA 1
ATOM 4659 C C . PRO F 1 102 ? 64.762 34.395 24.239 1.00 29.95 98 PRO F C 1
ATOM 4660 O O . PRO F 1 102 ? 64.771 34.778 25.423 1.00 29.55 98 PRO F O 1
ATOM 4664 N N . ILE F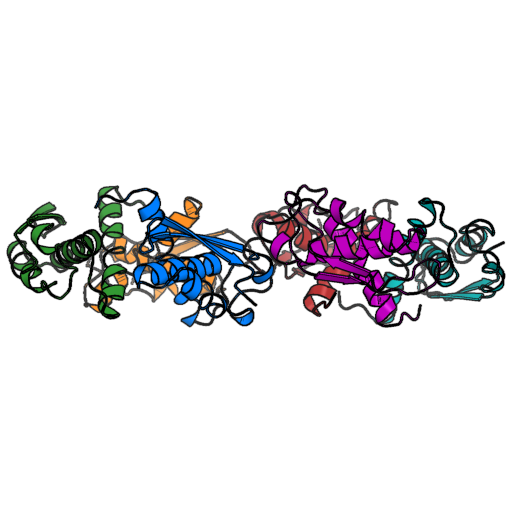 1 103 ? 64.139 33.287 23.871 1.00 29.63 99 ILE F N 1
ATOM 4665 C CA . ILE F 1 103 ? 63.474 32.492 24.877 1.00 28.90 99 ILE F CA 1
ATOM 4666 C C . ILE F 1 103 ? 64.377 31.312 25.211 1.00 32.12 99 ILE F C 1
ATOM 4667 O O . ILE F 1 103 ? 64.755 30.540 24.330 1.00 33.57 99 ILE F O 1
ATOM 4672 N N . THR F 1 104 ? 64.696 31.183 26.497 1.00 33.59 100 THR F N 1
ATOM 4673 C CA . THR F 1 104 ? 65.456 30.040 27.013 1.00 37.55 100 THR F CA 1
ATOM 4674 C C . THR F 1 104 ? 64.764 29.458 28.252 1.00 37.84 100 THR F C 1
ATOM 4675 O O . THR F 1 104 ? 63.856 30.069 28.839 1.00 36.26 100 THR F O 1
#

InterPro domains:
  IPR002026 Urease, gamma/gamma-beta subunit [PF00547] (1-99)
  IPR002026 Urease, gamma/gamma-beta subunit [TIGR00193] (1-100)
  IPR002026 Urease, gamma/gamma-beta subunit [cd00390] (4-99)
  IPR012010 Urease, gamma subunit [MF_00739] (1-100)
  IPR012010 Urease, gamma subunit [PIRSF001223] (1-100)
  IPR036463 Urease, gamma subunit superfamily [G3DSA:3.30.280.10] (1-100)
  IPR036463 Urease, gamma subunit superfamily [SSF54111] (1-99)
  IPR050069 Urease subunit [PTHR33569] (1-99)

CATH classification: 3.30.280.10

Sequence (598 aa):
MHLTPREFDKLVIHHMMLSDVALKRRKNKGLKLNHPEAVAVLSAYVLDGAREGKTVEEVMDDGARSVLKADDVMDGVPDLLPLIQVEAVFSDGSRLVSLHNPITLTPREFDKLVIHHMMLSDDVALKRKNKGLKLNHPEAVAVLSAYVLDGAREGKTVEEVMDDGARSVLKADDVMDGVPDLLPLIQVEAVFSSDGSRLVSLHNPITMHLTPREFDKLVIHHMMLSDDVALKRKNKGLKLNHPEAVAVLSAYVLDGAREGKTVEEVMDDGARSVLKADDDVMDGVPDLLPLIQVEAVFSDGSRLVSLHNPITMHLTPREFDKLVIHMMLSDVALKRRKNKGLKLNHPEAVAVLSAYVLDGAREGKTVEEVMDDGARSVLKADDDVMDGVPDLLPLIQVEEAVFSDGSRLVSLHNPITMHLTPREFDKLVIHMMLSDVALKRRKNNKGLKLNHPEAVAVLSAYVLDGAREGKTVEEVMDDGARSVLKADDDVMDGVPDLLPLIQVEEAVFSDGSRRLVSLHNPITMHLTPREFDKLVIHHMMLSDVALKRRKNKGLKLNHPEAVAVLSAYVLDGAREGKTVEEVMDDGARSVLKADDDVMDGVPDLLPLIQVEAVFSDGSRRLVSLHNPIT